Protein AF-A0A1Q9P3Z2-F1 (afdb_monomer_lite)

Structure (mmCIF, N/CA/C/O backbone):
data_AF-A0A1Q9P3Z2-F1
#
_entry.id   AF-A0A1Q9P3Z2-F1
#
loop_
_atom_site.group_PDB
_atom_site.id
_atom_site.type_symbol
_atom_site.label_atom_id
_atom_site.label_alt_id
_atom_site.label_comp_id
_atom_site.label_asym_id
_atom_site.label_entity_id
_atom_site.label_seq_id
_atom_site.pdbx_PDB_ins_code
_atom_site.Cartn_x
_atom_site.Cartn_y
_atom_site.Cartn_z
_atom_site.occupancy
_atom_site.B_iso_or_equiv
_atom_site.auth_seq_id
_atom_site.auth_comp_id
_atom_site.auth_asym_id
_atom_site.auth_atom_id
_atom_site.pdbx_PDB_model_num
ATOM 1 N N . MET A 1 1 ? 19.128 17.622 -30.187 1.00 46.06 1 MET A N 1
ATOM 2 C CA . MET A 1 1 ? 18.284 16.531 -29.653 1.00 46.06 1 MET A CA 1
ATOM 3 C C . MET A 1 1 ? 16.856 16.845 -30.048 1.00 46.06 1 MET A C 1
ATOM 5 O O . MET A 1 1 ? 16.373 17.889 -29.632 1.00 46.06 1 MET A O 1
ATOM 9 N N . ALA A 1 2 ? 16.221 16.030 -30.893 1.00 48.56 2 ALA A N 1
ATOM 10 C CA . ALA A 1 2 ? 14.800 16.207 -31.189 1.00 48.56 2 ALA A CA 1
ATOM 11 C C . ALA A 1 2 ? 14.012 16.105 -29.875 1.00 48.56 2 ALA A C 1
ATOM 13 O O . ALA A 1 2 ? 14.255 15.182 -29.091 1.00 48.56 2 ALA A O 1
ATOM 14 N N . SER A 1 3 ? 13.131 17.067 -29.599 1.00 66.00 3 SER A N 1
ATOM 15 C CA . SER A 1 3 ? 12.209 16.975 -28.471 1.00 66.00 3 SER A CA 1
ATOM 16 C C . SER A 1 3 ? 11.377 15.708 -28.658 1.00 66.00 3 SER A C 1
ATOM 18 O O . SER A 1 3 ? 10.699 15.541 -29.671 1.00 66.00 3 SER A O 1
ATOM 20 N N . LEU A 1 4 ? 11.473 14.765 -27.716 1.00 77.88 4 LEU A N 1
ATOM 21 C CA . LEU A 1 4 ? 10.571 13.619 -27.707 1.00 77.88 4 LEU A CA 1
ATOM 22 C C . LEU A 1 4 ? 9.150 14.174 -27.586 1.00 77.88 4 LEU A C 1
ATOM 24 O O . LEU A 1 4 ? 8.805 14.758 -26.561 1.00 77.88 4 LEU A O 1
ATOM 28 N N . LYS A 1 5 ? 8.348 14.027 -28.643 1.00 85.06 5 LYS A N 1
ATOM 29 C CA . LYS A 1 5 ? 6.923 14.344 -28.593 1.00 85.06 5 LYS A CA 1
ATOM 30 C C . LYS A 1 5 ? 6.270 13.338 -27.650 1.00 85.06 5 LYS A C 1
ATOM 32 O O . LYS A 1 5 ? 6.344 12.136 -27.895 1.00 85.06 5 LYS A O 1
ATOM 37 N N . ILE A 1 6 ? 5.698 13.840 -26.564 1.00 93.31 6 ILE A N 1
ATOM 38 C CA . ILE A 1 6 ? 4.972 13.052 -25.569 1.00 93.31 6 ILE A CA 1
ATOM 39 C C . ILE A 1 6 ? 3.492 13.294 -25.809 1.00 93.31 6 ILE A C 1
ATOM 41 O O . ILE A 1 6 ? 3.067 14.438 -25.962 1.00 93.31 6 ILE A O 1
ATOM 45 N N . TRP A 1 7 ? 2.730 12.212 -25.901 1.00 95.19 7 TRP A N 1
ATOM 46 C CA . TRP A 1 7 ? 1.283 12.294 -25.866 1.00 95.19 7 TRP A CA 1
ATOM 47 C C . TRP A 1 7 ? 0.854 12.503 -24.417 1.00 95.19 7 TRP A C 1
ATOM 49 O O . TRP A 1 7 ? 1.376 11.847 -23.511 1.00 95.19 7 TRP A O 1
ATOM 59 N N . SER A 1 8 ? -0.081 13.418 -24.201 1.00 96.00 8 SER A N 1
ATOM 60 C CA . SER A 1 8 ? -0.677 13.631 -22.894 1.00 96.00 8 SER A CA 1
ATOM 61 C C . SER A 1 8 ? -2.163 13.875 -23.013 1.00 96.00 8 SER A C 1
ATOM 63 O O . SER A 1 8 ? -2.598 14.509 -23.972 1.00 96.00 8 SER A O 1
ATOM 65 N N . ASP A 1 9 ? -2.888 13.435 -21.999 1.00 97.19 9 ASP A N 1
ATOM 66 C CA . ASP A 1 9 ? -4.316 13.659 -21.858 1.00 97.19 9 ASP A CA 1
ATOM 67 C C . ASP A 1 9 ? -4.656 14.049 -20.418 1.00 97.19 9 ASP A C 1
ATOM 69 O O . ASP A 1 9 ? -3.928 13.698 -19.480 1.00 97.19 9 ASP A O 1
ATOM 73 N N . GLU A 1 10 ? -5.735 14.806 -20.258 1.00 97.06 10 GLU A N 1
ATOM 74 C CA . GLU A 1 10 ? -6.219 15.296 -18.971 1.00 97.06 10 GLU A CA 1
ATOM 75 C C . GLU A 1 10 ? -7.684 14.913 -18.790 1.00 97.06 10 GLU A C 1
ATOM 77 O O . GLU A 1 10 ? -8.526 15.174 -19.645 1.00 97.06 10 GLU A O 1
ATOM 82 N N . VAL A 1 11 ? -7.989 14.304 -17.649 1.00 97.12 11 VAL A N 1
ATOM 83 C CA . VAL A 1 11 ? -9.327 13.824 -17.311 1.00 97.12 11 VAL A CA 1
ATOM 84 C C . VAL A 1 11 ? -9.636 14.140 -15.856 1.00 97.12 11 VAL A C 1
ATOM 86 O O . VAL A 1 11 ? -8.770 14.064 -14.985 1.00 97.12 11 VAL A O 1
ATOM 89 N N . GLU A 1 12 ? -10.883 14.502 -15.574 1.00 97.19 12 GLU A N 1
ATOM 90 C CA . GLU A 1 12 ? -11.365 14.665 -14.206 1.00 97.19 12 GLU A CA 1
ATOM 91 C C . GLU A 1 12 ? -11.942 13.330 -13.720 1.00 97.19 12 GLU A C 1
ATOM 93 O O . GLU A 1 12 ? -12.886 12.795 -14.301 1.00 97.19 12 GLU A O 1
ATOM 98 N N . LEU A 1 13 ? -11.377 12.783 -12.646 1.00 96.94 13 LEU A N 1
ATOM 99 C CA . LEU A 1 13 ? -11.931 11.627 -11.952 1.00 96.94 13 LEU A CA 1
ATOM 100 C C . LEU A 1 13 ? -12.879 12.078 -10.844 1.00 96.94 13 LEU A C 1
ATOM 102 O O . LEU A 1 13 ? -12.629 13.067 -10.149 1.00 96.94 13 LEU A O 1
ATOM 106 N N . GLN A 1 14 ? -13.924 11.284 -10.621 1.00 96.44 14 GLN A N 1
ATOM 107 C CA . GLN A 1 14 ? -14.939 11.541 -9.608 1.00 96.44 14 GLN A CA 1
ATOM 108 C C . GLN A 1 14 ? -14.905 10.460 -8.522 1.00 96.44 14 GLN A C 1
ATOM 110 O O . GLN A 1 14 ? -15.135 9.279 -8.779 1.00 96.44 14 GLN A O 1
ATOM 115 N N . SER A 1 15 ? -14.675 10.865 -7.276 1.00 96.00 15 SER A N 1
ATOM 116 C CA . SER A 1 15 ? -14.807 9.997 -6.114 1.00 96.00 15 SER A CA 1
ATOM 117 C C . SER A 1 15 ? -16.242 9.975 -5.587 1.00 96.00 15 SER A C 1
ATOM 119 O O . SER A 1 15 ? -17.012 10.937 -5.689 1.00 96.00 15 SER A O 1
ATOM 121 N N . ARG A 1 16 ? -16.611 8.852 -4.966 1.00 94.75 16 ARG A N 1
ATOM 122 C CA . ARG A 1 16 ? -17.907 8.683 -4.298 1.00 94.75 16 ARG A CA 1
ATOM 123 C C . ARG A 1 16 ? -18.044 9.614 -3.091 1.00 94.75 16 ARG A C 1
ATOM 125 O O . ARG A 1 16 ? -19.091 10.223 -2.863 1.00 94.75 16 ARG A O 1
ATOM 132 N N . LEU A 1 17 ? -16.963 9.711 -2.329 1.00 93.50 17 LEU A N 1
ATOM 133 C CA . LEU A 1 17 ? -16.853 10.431 -1.068 1.00 93.50 17 LEU A CA 1
ATOM 134 C C . LEU A 1 17 ? -15.653 11.389 -1.129 1.00 93.50 17 LEU A C 1
ATOM 136 O O . LEU A 1 17 ? -14.652 11.015 -1.754 1.00 93.50 17 LEU A O 1
ATOM 140 N N . PRO A 1 18 ? -15.713 12.560 -0.461 1.00 93.56 18 PRO A N 1
ATOM 141 C CA . PRO A 1 18 ? -14.568 13.457 -0.285 1.00 93.56 18 PRO A CA 1
ATOM 142 C C . PRO A 1 18 ? -13.283 12.700 0.062 1.00 93.56 18 PRO A C 1
ATOM 144 O O . PRO A 1 18 ? -13.309 11.776 0.883 1.00 93.56 18 PRO A O 1
ATOM 147 N N . ILE A 1 19 ? -12.179 13.056 -0.588 1.00 91.81 19 ILE A N 1
ATOM 148 C CA . ILE A 1 19 ? -10.858 12.442 -0.403 1.00 91.81 19 ILE A CA 1
ATOM 149 C C . ILE A 1 19 ? -9.806 13.542 -0.304 1.00 91.81 19 ILE A C 1
ATOM 151 O O . ILE A 1 19 ? -9.940 14.568 -0.965 1.00 91.81 19 ILE A O 1
ATOM 155 N N . ASP A 1 20 ? -8.760 13.330 0.489 1.00 89.44 20 ASP A N 1
ATOM 156 C CA . ASP A 1 20 ? -7.556 14.164 0.454 1.00 89.44 20 ASP A CA 1
ATOM 157 C C . ASP A 1 20 ? -6.363 13.317 -0.015 1.00 89.44 20 ASP A C 1
ATOM 159 O O . ASP A 1 20 ? -5.843 12.463 0.705 1.00 89.44 20 ASP A O 1
ATOM 163 N N . ILE A 1 21 ? -5.927 13.542 -1.260 1.00 88.00 21 ILE A N 1
ATOM 164 C CA . ILE A 1 21 ? -4.804 12.791 -1.846 1.00 88.00 21 ILE A CA 1
ATOM 165 C C . ILE A 1 21 ? -3.426 13.260 -1.355 1.00 88.00 21 ILE A C 1
ATOM 167 O O . ILE A 1 21 ? -2.422 12.581 -1.609 1.00 88.00 21 ILE A O 1
ATOM 171 N N . SER A 1 22 ? -3.384 14.410 -0.671 1.00 82.44 22 SER A N 1
ATOM 172 C CA . SER A 1 22 ? -2.187 14.990 -0.053 1.00 82.44 22 SER 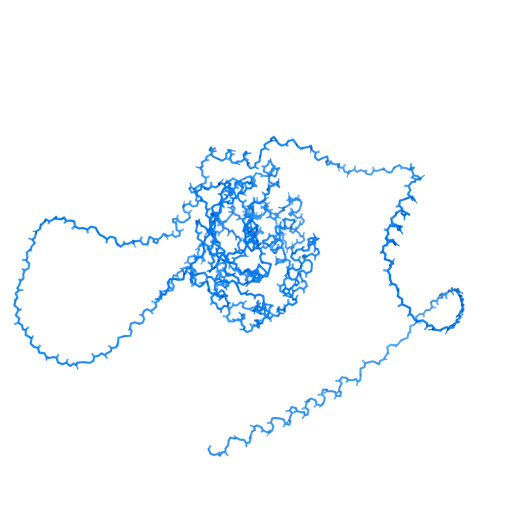A CA 1
ATOM 173 C C . SER A 1 22 ? -1.900 14.422 1.334 1.00 82.44 22 SER A C 1
ATOM 175 O O . SER A 1 22 ? -0.817 14.659 1.871 1.00 82.44 22 SER A O 1
ATOM 177 N N . MET A 1 23 ? -2.840 13.655 1.902 1.00 79.00 23 MET A N 1
ATOM 178 C CA . MET A 1 23 ? -2.697 13.101 3.241 1.00 79.00 23 MET A CA 1
ATOM 179 C C . MET A 1 23 ? -1.368 12.359 3.425 1.00 79.00 23 MET A C 1
ATOM 181 O O . MET A 1 23 ? -0.942 11.615 2.528 1.00 79.00 23 MET A O 1
ATOM 185 N N . PRO A 1 24 ? -0.729 12.508 4.603 1.00 73.00 24 PRO A N 1
ATOM 186 C CA . PRO A 1 24 ? 0.369 11.650 5.009 1.00 73.00 24 PRO A CA 1
ATOM 187 C C . PRO A 1 24 ? -0.042 10.189 4.877 1.00 73.00 24 PRO A C 1
ATOM 189 O O . PRO A 1 24 ? -1.181 9.816 5.145 1.00 73.00 24 PRO A O 1
ATOM 192 N N . LYS A 1 25 ? 0.893 9.346 4.455 1.00 74.06 25 LYS A N 1
ATOM 193 C CA . LYS A 1 25 ? 0.599 7.945 4.175 1.00 74.06 25 LYS A CA 1
ATOM 194 C C . LYS A 1 25 ? 1.457 7.095 5.099 1.00 74.06 25 LYS A C 1
ATOM 196 O O . LYS A 1 25 ? 2.657 6.967 4.866 1.00 74.06 25 LYS A O 1
ATOM 201 N N . ALA A 1 26 ? 0.851 6.545 6.152 1.00 61.38 26 ALA A N 1
ATOM 202 C CA . ALA A 1 26 ? 1.557 5.700 7.118 1.00 61.38 26 ALA A CA 1
ATOM 203 C C . ALA A 1 26 ? 2.100 4.417 6.459 1.00 61.38 26 ALA A C 1
ATOM 205 O O . ALA A 1 26 ? 3.166 3.932 6.829 1.00 61.38 26 ALA A O 1
ATOM 206 N N . TYR A 1 27 ? 1.400 3.894 5.443 1.00 71.31 27 TYR A N 1
ATOM 207 C CA . TYR A 1 27 ? 1.823 2.731 4.664 1.00 71.31 27 TYR A CA 1
ATOM 208 C C . TYR A 1 27 ? 1.507 2.949 3.182 1.00 71.31 27 TYR A C 1
ATOM 210 O O . TYR A 1 27 ? 0.347 2.995 2.781 1.00 71.31 27 TYR A O 1
ATOM 218 N N . VAL A 1 28 ? 2.549 3.053 2.356 1.00 71.94 28 VAL A N 1
ATOM 219 C CA . VAL A 1 28 ? 2.423 3.003 0.892 1.00 71.94 28 VAL A CA 1
ATOM 220 C C . VAL A 1 28 ? 3.345 1.929 0.373 1.00 71.94 28 VAL A C 1
ATOM 222 O O . VAL A 1 28 ? 4.575 2.040 0.412 1.00 71.94 28 VAL A O 1
ATOM 225 N N . ILE A 1 29 ? 2.720 0.876 -0.130 1.00 78.19 29 ILE A N 1
ATOM 226 C CA . ILE A 1 29 ? 3.398 -0.272 -0.717 1.00 78.19 29 ILE A CA 1
ATOM 227 C C . ILE A 1 29 ? 3.317 -0.146 -2.242 1.00 78.19 29 ILE A C 1
ATOM 229 O O . ILE A 1 29 ? 2.809 -1.012 -2.948 1.00 78.19 29 ILE A O 1
ATOM 233 N N . ALA A 1 30 ? 3.786 0.994 -2.746 1.00 78.06 30 ALA A N 1
ATOM 234 C CA . ALA A 1 30 ? 3.803 1.331 -4.161 1.00 78.06 30 ALA A CA 1
ATOM 235 C C . ALA A 1 30 ? 5.025 2.200 -4.478 1.00 78.06 30 ALA A C 1
ATOM 237 O O . ALA A 1 30 ? 5.439 3.036 -3.671 1.00 78.06 30 ALA A O 1
ATOM 238 N N . ASN A 1 31 ? 5.578 2.050 -5.678 1.00 77.19 31 ASN A N 1
ATOM 239 C CA . ASN A 1 31 ? 6.503 3.008 -6.280 1.00 77.19 31 ASN A CA 1
ATOM 240 C C . ASN A 1 31 ? 5.760 4.292 -6.706 1.00 77.19 31 ASN A C 1
ATOM 242 O O . ASN A 1 31 ? 5.509 4.541 -7.888 1.00 77.19 31 ASN A O 1
ATOM 246 N N . THR A 1 32 ? 5.363 5.091 -5.721 1.00 72.31 32 THR A N 1
ATOM 247 C CA . THR A 1 32 ? 4.833 6.441 -5.920 1.00 72.31 32 THR A CA 1
ATOM 248 C C . THR A 1 32 ? 5.836 7.430 -5.335 1.00 72.31 32 THR A C 1
ATOM 250 O O . THR A 1 32 ? 6.047 7.408 -4.118 1.00 72.31 32 THR A O 1
ATOM 253 N N . PRO A 1 33 ? 6.481 8.290 -6.143 1.00 63.59 33 PRO A N 1
ATOM 254 C CA . PRO A 1 33 ? 7.288 9.380 -5.615 1.00 63.59 33 PRO A CA 1
ATOM 255 C C . PRO A 1 33 ? 6.452 10.210 -4.638 1.00 63.59 33 PRO A C 1
ATOM 257 O O . PRO A 1 33 ? 5.383 10.701 -4.994 1.00 63.59 33 PRO A O 1
ATOM 260 N N . PHE A 1 34 ? 6.927 10.351 -3.402 1.00 54.81 34 PHE A N 1
ATOM 261 C CA . PHE A 1 34 ? 6.262 11.179 -2.405 1.00 54.81 34 PHE A CA 1
ATOM 262 C C . PHE A 1 34 ? 6.633 12.636 -2.650 1.00 54.81 34 PHE A C 1
ATOM 264 O O . PHE A 1 34 ? 7.750 13.067 -2.364 1.00 54.81 34 PHE A O 1
ATOM 271 N N . ASN A 1 35 ? 5.694 13.399 -3.182 1.00 56.53 35 ASN A N 1
ATOM 272 C CA . ASN A 1 35 ? 5.710 14.846 -3.088 1.00 56.53 35 ASN A CA 1
ATOM 273 C C . ASN A 1 35 ? 4.324 15.311 -2.623 1.00 56.53 35 ASN A C 1
ATOM 275 O O . ASN A 1 35 ? 3.315 14.659 -2.868 1.00 56.53 35 ASN A O 1
ATOM 279 N N . GLU A 1 36 ? 4.300 16.400 -1.859 1.00 54.47 36 GLU A N 1
ATOM 280 C CA . GLU A 1 36 ? 3.180 16.764 -0.972 1.00 54.47 36 GLU A CA 1
ATOM 281 C C . GLU A 1 36 ? 1.866 17.080 -1.709 1.00 54.47 36 GLU A C 1
ATOM 283 O O . GLU A 1 36 ? 0.810 17.092 -1.092 1.00 54.47 36 GLU A O 1
ATOM 288 N N . ASN A 1 37 ? 1.908 17.303 -3.027 1.00 66.00 37 ASN A N 1
ATOM 289 C CA . ASN A 1 37 ? 0.787 17.903 -3.758 1.00 66.00 37 ASN A CA 1
ATOM 290 C C . ASN A 1 37 ? 0.270 17.065 -4.933 1.00 66.00 37 ASN A C 1
ATOM 292 O O . ASN A 1 37 ? -0.663 17.495 -5.608 1.00 66.00 37 ASN A O 1
ATOM 296 N N . HIS A 1 38 ? 0.887 15.922 -5.239 1.00 79.94 38 HIS A N 1
ATOM 297 C CA . HIS A 1 38 ? 0.387 15.060 -6.303 1.00 79.94 38 HIS A CA 1
ATOM 298 C C . HIS A 1 38 ? 0.724 13.592 -6.067 1.00 79.94 38 HIS A C 1
ATOM 300 O O . HIS A 1 38 ? 1.768 13.223 -5.536 1.00 79.94 38 HIS A O 1
ATOM 306 N N . TRP A 1 39 ? -0.180 12.722 -6.494 1.00 89.31 39 TRP A N 1
ATOM 307 C CA . TRP A 1 39 ? 0.081 11.296 -6.579 1.00 89.31 39 TRP A CA 1
ATOM 308 C C . TRP A 1 39 ? 0.651 11.006 -7.967 1.00 89.31 39 TRP A C 1
ATOM 310 O O . TRP A 1 39 ? 0.055 11.393 -8.966 1.00 89.31 39 TRP A O 1
ATOM 320 N N . THR A 1 40 ? 1.823 10.371 -8.039 1.00 91.38 40 THR A N 1
ATOM 321 C CA . THR A 1 40 ? 2.447 9.976 -9.312 1.00 91.38 40 THR A CA 1
ATOM 322 C C . THR A 1 40 ? 2.616 8.472 -9.361 1.00 91.38 40 THR A C 1
ATOM 324 O O . THR A 1 40 ? 3.135 7.889 -8.408 1.00 91.38 40 THR A O 1
ATOM 327 N N . ARG A 1 41 ? 2.272 7.861 -10.493 1.00 92.38 41 ARG A N 1
ATOM 328 C CA . ARG A 1 41 ? 2.463 6.432 -10.732 1.00 92.38 41 ARG A CA 1
ATOM 329 C C . ARG A 1 41 ? 2.998 6.173 -12.129 1.00 92.38 41 ARG A C 1
ATOM 331 O O . ARG A 1 41 ? 2.681 6.897 -13.069 1.00 92.38 41 ARG A O 1
ATOM 338 N N . THR A 1 42 ? 3.825 5.143 -12.251 1.00 94.62 42 THR A N 1
ATOM 339 C CA . THR A 1 42 ? 4.303 4.640 -13.537 1.00 94.62 42 THR A CA 1
ATOM 340 C C . THR A 1 42 ? 3.706 3.265 -13.790 1.00 94.62 42 THR A C 1
ATOM 342 O O . THR A 1 42 ? 3.686 2.419 -12.899 1.00 94.62 42 THR A O 1
ATOM 345 N N . PHE A 1 43 ? 3.236 3.037 -15.011 1.00 93.75 43 PHE A N 1
ATOM 346 C CA . PHE A 1 43 ? 2.683 1.760 -15.444 1.00 93.75 43 PHE A CA 1
ATOM 347 C C . PHE A 1 43 ? 3.395 1.273 -16.703 1.00 93.75 43 PHE A C 1
ATOM 349 O O . PHE A 1 43 ? 3.957 2.057 -17.470 1.00 93.75 43 PHE A O 1
ATOM 356 N N . THR A 1 44 ? 3.355 -0.040 -16.915 1.00 92.94 44 THR A N 1
ATOM 357 C CA . THR A 1 44 ? 3.603 -0.649 -18.224 1.00 92.94 44 THR A CA 1
ATOM 358 C C . THR A 1 44 ? 2.306 -1.309 -18.671 1.00 92.94 44 THR A C 1
ATOM 360 O O . THR A 1 44 ? 1.751 -2.126 -17.934 1.00 92.94 44 THR A O 1
ATOM 363 N N . THR A 1 45 ? 1.787 -0.934 -19.836 1.00 91.94 45 THR A N 1
ATOM 364 C CA . THR A 1 45 ? 0.590 -1.565 -20.403 1.00 91.94 45 THR A CA 1
ATOM 365 C C . THR A 1 45 ? 0.914 -2.964 -20.934 1.00 91.94 45 THR A C 1
ATOM 367 O O . THR A 1 45 ? 2.078 -3.358 -21.036 1.00 91.94 45 THR A O 1
ATOM 370 N N . LYS A 1 46 ? -0.113 -3.728 -21.323 1.00 87.69 46 LYS A N 1
ATOM 371 C CA . LYS A 1 46 ? 0.076 -5.069 -21.903 1.00 87.69 46 LYS A CA 1
ATOM 372 C C . LYS A 1 46 ? 0.848 -5.043 -23.223 1.00 87.69 46 LYS A C 1
ATOM 374 O O . LYS A 1 46 ? 1.565 -5.996 -23.508 1.00 87.69 46 LYS A O 1
ATOM 379 N N . THR A 1 47 ? 0.733 -3.966 -24.002 1.00 89.25 47 THR A N 1
ATOM 380 C CA . THR A 1 47 ? 1.505 -3.784 -25.244 1.00 89.25 47 THR A CA 1
ATOM 381 C C . THR A 1 47 ? 2.920 -3.249 -24.993 1.00 89.25 47 THR A C 1
ATOM 383 O O . THR A 1 47 ? 3.726 -3.157 -25.916 1.00 89.25 47 THR A O 1
ATOM 386 N N . GLY A 1 48 ? 3.258 -2.933 -23.738 1.00 89.62 48 GLY A N 1
ATOM 387 C CA . GLY A 1 48 ? 4.570 -2.431 -23.347 1.00 89.62 48 GLY A CA 1
ATOM 388 C C . GLY A 1 48 ? 4.687 -0.908 -23.339 1.00 89.62 48 GLY A C 1
ATOM 389 O O . GLY A 1 48 ? 5.795 -0.404 -23.128 1.00 89.62 48 GLY A O 1
ATOM 390 N N . HIS A 1 49 ? 3.588 -0.162 -23.523 1.00 91.88 49 HIS A N 1
ATOM 391 C CA . HIS A 1 49 ? 3.610 1.289 -23.368 1.00 91.88 49 HIS A CA 1
ATOM 392 C C . HIS A 1 49 ? 3.953 1.665 -21.931 1.00 91.88 49 HIS A C 1
ATOM 394 O O . HIS A 1 49 ? 3.373 1.169 -20.967 1.00 91.88 49 HIS A O 1
ATOM 400 N N . VAL A 1 50 ? 4.908 2.579 -21.798 1.00 94.81 50 VAL A N 1
ATOM 401 C CA . VAL A 1 50 ? 5.187 3.245 -20.531 1.00 94.81 50 VAL A CA 1
ATOM 402 C C . VAL A 1 50 ? 4.166 4.356 -20.364 1.00 94.81 50 VAL A C 1
ATOM 404 O O . VAL A 1 50 ? 3.990 5.161 -21.277 1.00 94.81 50 VAL A O 1
ATOM 407 N N . VAL A 1 51 ? 3.532 4.409 -19.200 1.00 96.12 51 VAL A N 1
ATOM 408 C CA . VAL A 1 51 ? 2.553 5.441 -18.863 1.00 96.12 51 VAL A CA 1
ATOM 409 C C . VAL A 1 51 ? 2.956 6.096 -17.553 1.00 96.12 51 VAL A C 1
ATOM 411 O O . VAL A 1 51 ? 3.319 5.407 -16.599 1.00 96.12 51 VAL A O 1
ATOM 414 N N . VAL A 1 52 ? 2.897 7.423 -17.504 1.00 96.12 52 VAL A N 1
ATOM 415 C CA . VAL A 1 52 ? 3.022 8.208 -16.275 1.00 96.12 52 VAL A CA 1
ATOM 416 C C . VAL A 1 52 ? 1.664 8.824 -15.980 1.00 96.12 52 VAL A C 1
ATOM 418 O O . VAL A 1 52 ? 1.121 9.546 -16.806 1.00 96.12 52 VAL A O 1
ATOM 421 N N . ALA A 1 53 ? 1.129 8.546 -14.800 1.00 95.44 53 ALA A N 1
ATOM 422 C CA . ALA A 1 53 ? -0.108 9.127 -14.305 1.00 95.44 53 ALA A CA 1
ATOM 423 C C . ALA A 1 53 ? 0.202 10.089 -13.159 1.00 95.44 53 ALA A C 1
ATOM 425 O O . ALA A 1 53 ? 0.973 9.747 -12.256 1.00 95.44 53 ALA A O 1
ATOM 426 N N . ARG A 1 54 ? -0.398 11.279 -13.181 1.00 94.50 54 ARG A N 1
ATOM 427 C CA . ARG A 1 54 ? -0.287 12.282 -12.118 1.00 94.50 54 ARG A CA 1
ATOM 428 C C . ARG A 1 54 ? -1.666 12.769 -11.720 1.00 94.50 54 ARG A C 1
ATOM 430 O O . ARG A 1 54 ? -2.323 13.443 -12.503 1.00 94.50 54 ARG A O 1
ATOM 437 N N . ALA A 1 55 ? -2.074 12.443 -10.504 1.00 93.56 55 ALA A N 1
ATOM 438 C CA . ALA A 1 55 ? -3.301 12.948 -9.917 1.00 93.56 55 ALA A CA 1
ATOM 439 C C . ALA A 1 55 ? -2.994 14.152 -9.022 1.00 93.56 55 ALA A C 1
ATOM 441 O O . ALA A 1 55 ? -2.130 14.090 -8.141 1.00 93.56 55 ALA A O 1
ATOM 442 N N . THR A 1 56 ? -3.720 15.236 -9.252 1.00 92.44 56 THR A N 1
ATOM 443 C CA . THR A 1 56 ? -3.693 16.477 -8.478 1.00 92.44 56 THR A CA 1
ATOM 444 C C . THR A 1 56 ? -5.089 16.801 -7.978 1.00 92.44 56 THR A C 1
ATOM 446 O O . THR A 1 56 ? -6.091 16.399 -8.564 1.00 92.44 56 THR A O 1
ATOM 449 N N . GLN A 1 57 ? -5.158 17.556 -6.890 1.00 89.69 57 GLN A N 1
ATOM 450 C CA . GLN A 1 57 ? -6.422 17.989 -6.325 1.00 89.69 57 GLN A CA 1
ATOM 451 C C . GLN A 1 57 ? -6.339 19.484 -6.027 1.00 89.69 57 GLN A C 1
ATOM 453 O O . GLN A 1 57 ? -5.554 19.909 -5.183 1.00 89.69 57 GLN A O 1
ATOM 458 N N . LYS A 1 58 ? -7.124 20.286 -6.759 1.00 85.31 58 LYS A N 1
ATOM 459 C CA . LYS A 1 58 ? -7.151 21.753 -6.611 1.00 85.31 58 LYS A CA 1
ATOM 460 C C . LYS A 1 58 ? -7.674 22.189 -5.243 1.00 85.31 58 LYS A C 1
ATOM 462 O O . LYS A 1 58 ? -7.138 23.120 -4.654 1.00 85.31 58 LYS A O 1
ATOM 467 N N . LEU A 1 59 ? -8.707 21.504 -4.755 1.00 84.44 59 LEU A N 1
ATOM 468 C CA . LEU A 1 59 ? -9.343 21.761 -3.467 1.00 84.44 59 LEU A CA 1
ATOM 469 C C . LEU A 1 59 ? -9.260 20.499 -2.607 1.00 84.44 59 LEU A C 1
ATOM 471 O O . LEU A 1 59 ? -9.810 19.465 -2.991 1.00 84.44 59 LEU A O 1
ATOM 475 N N . ALA A 1 60 ? -8.579 20.583 -1.462 1.00 81.50 60 ALA A N 1
ATOM 476 C CA . ALA A 1 60 ? -8.529 19.481 -0.503 1.00 81.50 60 ALA A CA 1
ATOM 477 C C . ALA A 1 60 ? -9.952 19.035 -0.137 1.00 81.50 60 ALA A C 1
ATOM 479 O O . ALA A 1 60 ? -10.854 19.866 -0.056 1.00 81.50 60 ALA A O 1
ATOM 480 N N . LEU A 1 61 ? -10.154 17.729 0.063 1.00 86.38 61 LEU A N 1
ATOM 481 C CA . LEU A 1 61 ? -11.467 17.156 0.398 1.00 86.38 61 LEU A CA 1
ATOM 482 C C . LEU A 1 61 ? -12.522 17.318 -0.710 1.00 86.38 61 LEU A C 1
ATOM 484 O O . LEU A 1 61 ? -13.713 17.116 -0.487 1.00 86.38 61 LEU A O 1
ATOM 488 N N . SER A 1 62 ? -12.104 17.612 -1.941 1.00 90.69 62 SER A N 1
ATOM 489 C CA . SER A 1 62 ? -12.992 17.550 -3.099 1.00 90.69 62 SER A CA 1
ATOM 490 C C . SER A 1 62 ? -13.306 16.102 -3.484 1.00 90.69 62 SER A C 1
ATOM 492 O O . SER A 1 62 ? -12.527 15.179 -3.232 1.00 90.69 62 SER A O 1
ATOM 494 N N . LYS A 1 63 ? -14.441 15.905 -4.161 1.00 94.62 63 LYS A N 1
ATOM 495 C CA . LYS A 1 63 ? -14.717 14.652 -4.872 1.00 94.62 63 LYS A CA 1
ATOM 496 C C . LYS A 1 63 ? -14.080 14.593 -6.267 1.00 94.62 63 LYS A C 1
ATOM 498 O O . LYS A 1 63 ? -14.053 13.533 -6.877 1.00 94.62 63 LYS A O 1
ATOM 503 N N . LYS A 1 64 ? -13.587 15.720 -6.776 1.00 95.50 64 LYS A N 1
ATOM 504 C CA . LYS A 1 64 ? -12.960 15.839 -8.096 1.00 95.50 64 LYS A CA 1
ATOM 505 C C . LYS A 1 64 ? -11.447 15.733 -7.973 1.00 95.50 64 LYS A C 1
ATOM 507 O O . LYS A 1 64 ? -10.850 16.365 -7.09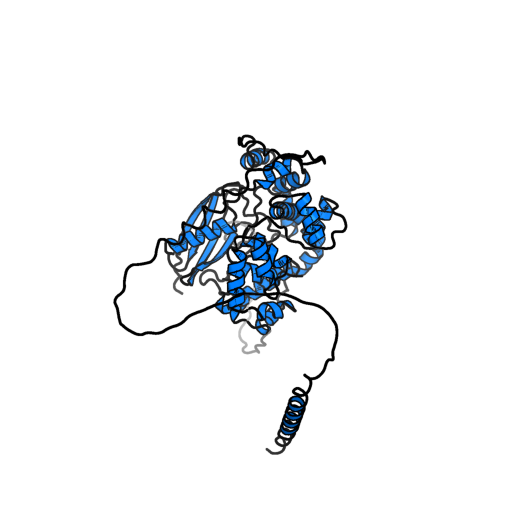5 1.00 95.50 64 LYS A O 1
ATOM 512 N N . ILE A 1 65 ? -10.841 14.953 -8.857 1.00 95.12 65 ILE A N 1
ATOM 513 C CA . ILE A 1 65 ? -9.394 14.762 -8.951 1.00 95.12 65 ILE A CA 1
ATOM 514 C C . ILE A 1 65 ? -8.992 14.998 -10.399 1.00 95.12 65 ILE A C 1
ATOM 516 O O . ILE A 1 65 ? -9.459 14.299 -11.291 1.00 95.12 65 ILE A O 1
ATOM 520 N N . ASP A 1 66 ? -8.103 15.956 -10.626 1.00 95.75 66 ASP A N 1
ATOM 521 C CA . ASP A 1 66 ? -7.535 16.186 -11.949 1.00 95.75 66 ASP A CA 1
ATOM 522 C C . ASP A 1 66 ? -6.449 15.131 -12.192 1.00 95.75 66 ASP A C 1
ATOM 524 O O . ASP A 1 66 ? -5.487 15.036 -11.423 1.00 95.75 66 ASP A O 1
ATOM 528 N N . LEU A 1 67 ? -6.590 14.334 -13.245 1.00 96.50 67 LEU A N 1
ATOM 529 C CA . LEU A 1 67 ? -5.624 13.325 -13.648 1.00 96.50 67 LEU A CA 1
ATOM 530 C C . LEU A 1 67 ? -4.995 13.715 -14.982 1.00 96.50 67 LEU A C 1
ATOM 532 O O . LEU A 1 67 ? -5.683 13.893 -15.979 1.00 96.50 67 LEU A O 1
ATOM 536 N N . ARG A 1 68 ? -3.664 13.751 -15.011 1.00 96.69 68 ARG A N 1
ATOM 537 C CA . ARG A 1 68 ? -2.878 13.850 -16.238 1.00 96.69 68 ARG A CA 1
ATOM 538 C C . ARG A 1 68 ? -2.196 12.522 -16.542 1.00 96.69 68 ARG A C 1
ATOM 540 O O . ARG A 1 68 ? -1.493 11.977 -15.687 1.00 96.69 68 ARG A O 1
ATOM 547 N N . ILE A 1 69 ? -2.371 12.030 -17.762 1.00 97.12 69 ILE A N 1
ATOM 548 C CA . ILE A 1 69 ? -1.746 10.810 -18.277 1.00 97.12 69 ILE A CA 1
ATOM 549 C C . ILE A 1 69 ? -0.745 11.203 -19.358 1.00 97.12 69 ILE A C 1
ATOM 551 O O . ILE A 1 69 ? -1.052 12.011 -20.225 1.00 97.12 69 ILE A O 1
ATOM 555 N N . GLU A 1 70 ? 0.458 10.637 -19.315 1.00 96.69 70 GLU A N 1
ATOM 556 C CA . GLU A 1 70 ? 1.515 10.867 -20.300 1.00 96.69 70 GLU A CA 1
ATOM 557 C C . GLU A 1 70 ? 2.069 9.535 -20.815 1.00 96.69 70 GLU A C 1
ATOM 559 O O . GLU A 1 70 ? 2.358 8.626 -20.032 1.00 96.69 70 GLU A O 1
ATOM 564 N N . ALA A 1 71 ? 2.275 9.436 -22.127 1.00 95.62 71 ALA A N 1
ATOM 565 C CA . ALA A 1 71 ? 2.885 8.282 -22.782 1.00 95.62 71 ALA A CA 1
ATOM 566 C C . ALA A 1 71 ? 3.661 8.705 -24.041 1.00 95.62 71 ALA A C 1
ATOM 568 O O . ALA A 1 71 ? 3.517 9.814 -24.556 1.00 95.62 71 ALA A O 1
ATOM 569 N N . ARG A 1 72 ? 4.510 7.818 -24.571 1.00 92.62 72 ARG A N 1
ATOM 570 C CA . ARG A 1 72 ? 5.296 8.107 -25.789 1.00 92.62 72 ARG A CA 1
ATOM 571 C C . ARG A 1 72 ? 4.424 8.252 -27.043 1.00 92.62 72 ARG A C 1
ATOM 573 O O . ARG A 1 72 ? 4.802 8.943 -27.983 1.00 92.62 72 ARG A O 1
ATOM 580 N N . SER A 1 73 ? 3.286 7.581 -27.048 1.00 91.81 73 SER A N 1
ATOM 581 C CA . SER A 1 73 ? 2.277 7.573 -28.101 1.00 91.81 73 SER A CA 1
ATOM 582 C C . SER A 1 73 ? 0.903 7.529 -27.446 1.00 91.81 73 SER A C 1
ATOM 584 O O . SER A 1 73 ? 0.798 7.193 -26.265 1.00 91.81 73 SER A O 1
ATOM 586 N N . SER A 1 74 ? -0.136 7.882 -28.200 1.00 93.44 74 SER A N 1
ATOM 587 C CA . SER A 1 74 ? -1.513 7.720 -27.742 1.00 93.44 74 SER A CA 1
ATOM 588 C C . SER A 1 74 ? -1.783 6.269 -27.359 1.00 93.44 74 SER A C 1
ATOM 590 O O . SER A 1 74 ? -1.350 5.352 -28.062 1.00 93.44 74 SER A O 1
ATOM 592 N N . LEU A 1 75 ? -2.501 6.085 -26.258 1.00 95.00 75 LEU A N 1
ATOM 593 C CA . LEU A 1 75 ? -3.010 4.782 -25.849 1.00 95.00 75 LEU A CA 1
ATOM 594 C C . LEU A 1 75 ? -4.252 4.447 -26.674 1.00 95.00 75 LEU A C 1
ATOM 596 O O . LEU A 1 75 ? -4.999 5.346 -27.062 1.00 95.00 75 LEU A O 1
ATOM 600 N N . ASP A 1 76 ? -4.480 3.162 -26.936 1.00 95.12 76 ASP A N 1
ATOM 601 C CA . ASP A 1 76 ? -5.795 2.740 -27.408 1.00 95.12 76 ASP A CA 1
ATOM 602 C C . ASP A 1 76 ? -6.832 2.844 -26.275 1.00 95.12 76 ASP A C 1
ATOM 604 O O . ASP A 1 76 ? -6.485 2.943 -25.093 1.00 95.12 76 ASP A O 1
ATOM 608 N N . ASN A 1 77 ? -8.118 2.815 -26.630 1.00 95.69 77 ASN A N 1
ATOM 609 C CA . ASN A 1 77 ? -9.200 2.985 -25.658 1.00 95.69 77 ASN A CA 1
ATOM 610 C C . ASN A 1 77 ? -9.168 1.919 -24.549 1.00 95.69 77 ASN A C 1
ATOM 612 O O . ASN A 1 77 ? -9.480 2.217 -23.403 1.00 95.69 77 ASN A O 1
ATOM 616 N N . VAL A 1 78 ? -8.777 0.678 -24.855 1.00 96.38 78 VAL A N 1
ATOM 617 C CA . VAL A 1 78 ? -8.756 -0.410 -23.865 1.00 96.38 78 VAL A CA 1
ATOM 618 C C . VAL A 1 78 ? -7.623 -0.199 -22.864 1.00 96.38 78 VAL A C 1
ATOM 620 O O . VAL A 1 78 ? -7.812 -0.387 -21.659 1.00 96.38 78 VAL A O 1
ATOM 623 N N . GLU A 1 79 ? -6.444 0.196 -23.337 1.00 95.75 79 GLU A N 1
ATOM 624 C CA . GLU A 1 79 ? -5.307 0.541 -22.490 1.00 95.75 79 GLU A CA 1
ATOM 625 C C . GLU A 1 79 ? -5.597 1.767 -21.633 1.00 95.75 79 GLU A C 1
ATOM 627 O O . GLU A 1 79 ? -5.326 1.736 -20.432 1.00 95.75 79 GLU A O 1
ATOM 632 N N . TYR A 1 80 ? -6.181 2.806 -22.229 1.00 96.62 80 TYR A N 1
ATOM 633 C CA . TYR A 1 80 ? -6.568 4.025 -21.531 1.00 96.62 80 TYR A CA 1
ATOM 634 C C . TYR A 1 80 ? -7.528 3.722 -20.374 1.00 96.62 80 TYR A C 1
ATOM 636 O O . TYR A 1 80 ? -7.199 3.991 -19.219 1.00 96.62 80 TYR A O 1
ATOM 644 N N . GLU A 1 81 ? -8.645 3.042 -20.650 1.00 97.25 81 GLU A N 1
ATOM 645 C CA . GLU A 1 81 ? -9.630 2.654 -19.631 1.00 97.25 81 GLU A CA 1
ATOM 646 C C . GLU A 1 81 ? -9.035 1.725 -18.564 1.00 97.25 81 GLU A C 1
ATOM 648 O O . GLU A 1 81 ? -9.351 1.829 -17.377 1.00 97.25 81 GLU A O 1
ATOM 653 N N . THR A 1 82 ? -8.111 0.838 -18.950 1.00 97.38 82 THR A N 1
ATOM 654 C CA . THR A 1 82 ? -7.393 -0.011 -17.988 1.00 97.38 82 THR A CA 1
ATOM 655 C C . THR A 1 82 ? -6.553 0.828 -17.024 1.00 97.38 82 THR A C 1
ATOM 657 O O . THR A 1 82 ? -6.531 0.546 -15.824 1.00 97.38 82 THR A O 1
ATOM 660 N N . ILE A 1 83 ? -5.854 1.852 -17.522 1.00 97.19 83 ILE A N 1
ATOM 661 C CA . ILE A 1 83 ? -5.053 2.757 -16.690 1.00 97.19 83 ILE A CA 1
ATOM 662 C C . ILE A 1 83 ? -5.954 3.587 -15.775 1.00 97.19 83 ILE A C 1
ATOM 664 O O . ILE A 1 83 ? -5.674 3.655 -14.578 1.00 97.19 83 ILE A O 1
ATOM 668 N N . ILE A 1 84 ? -7.054 4.142 -16.291 1.00 97.81 84 ILE A N 1
ATOM 669 C CA . ILE A 1 84 ? -8.046 4.862 -15.481 1.00 97.81 84 ILE A CA 1
ATOM 670 C C . ILE A 1 84 ? -8.557 3.969 -14.354 1.00 97.81 84 ILE A C 1
ATOM 672 O O . ILE A 1 84 ? -8.427 4.326 -13.183 1.00 97.81 84 ILE A O 1
ATOM 676 N N . GLY A 1 85 ? -9.030 2.764 -14.678 1.00 97.88 85 GLY A N 1
ATOM 677 C CA . GLY A 1 85 ? -9.532 1.815 -13.688 1.00 97.88 85 GLY A CA 1
ATOM 678 C C . GLY A 1 85 ? -8.495 1.456 -12.618 1.00 97.88 85 GLY A C 1
ATOM 679 O O . GLY A 1 85 ? -8.836 1.385 -11.436 1.00 97.88 85 GLY A O 1
ATOM 680 N N . LYS A 1 86 ? -7.217 1.291 -12.994 1.00 97.06 86 LYS A N 1
ATOM 681 C CA . LYS A 1 86 ? -6.120 1.086 -12.031 1.00 97.06 86 LYS A CA 1
ATOM 682 C C . LYS A 1 86 ? -5.922 2.290 -11.117 1.00 97.06 86 LYS A C 1
ATOM 684 O O . LYS A 1 86 ? -5.732 2.099 -9.924 1.00 97.06 86 LYS A O 1
ATOM 689 N N . ILE A 1 87 ? -5.984 3.514 -11.632 1.00 96.19 87 ILE A N 1
ATOM 690 C CA . ILE A 1 87 ? -5.804 4.735 -10.832 1.00 96.19 87 ILE A CA 1
ATOM 691 C C . ILE A 1 87 ? -6.980 4.935 -9.873 1.00 96.19 87 ILE A C 1
ATOM 693 O O . ILE A 1 87 ? -6.764 5.166 -8.683 1.00 96.19 87 ILE A O 1
ATOM 697 N N . GLU A 1 88 ? -8.218 4.781 -10.351 1.00 97.19 88 GLU A N 1
ATOM 698 C CA . GLU A 1 88 ? -9.410 4.817 -9.496 1.00 97.19 88 GLU A CA 1
ATOM 699 C C . GLU A 1 88 ? -9.314 3.782 -8.368 1.00 97.19 88 GLU A C 1
ATOM 701 O O . GLU A 1 88 ? -9.670 4.058 -7.216 1.00 97.19 88 GLU A O 1
ATOM 706 N N . TYR A 1 89 ? -8.807 2.593 -8.708 1.00 96.94 89 TYR A N 1
ATOM 707 C CA . TYR A 1 89 ? -8.549 1.521 -7.765 1.00 96.94 89 TYR A CA 1
ATOM 708 C C . TYR A 1 89 ? -7.435 1.878 -6.783 1.00 96.94 89 TYR A C 1
ATOM 710 O O . TYR A 1 89 ? -7.635 1.733 -5.587 1.00 96.94 89 TYR A O 1
ATOM 718 N N . GLU A 1 90 ? -6.278 2.375 -7.213 1.00 94.94 90 GLU A N 1
ATOM 719 C CA . GLU A 1 90 ? -5.174 2.731 -6.310 1.00 94.94 90 GLU A CA 1
ATOM 720 C C . GLU A 1 90 ? -5.557 3.874 -5.358 1.00 94.94 90 GLU A C 1
ATOM 722 O O . GLU A 1 90 ? -5.247 3.801 -4.170 1.00 94.94 90 GLU A O 1
ATOM 727 N N . LEU A 1 91 ? -6.334 4.857 -5.817 1.00 93.69 91 LEU A N 1
ATOM 728 C CA . LEU A 1 91 ? -6.802 5.982 -4.995 1.00 93.69 91 LEU A CA 1
ATOM 729 C C . LEU A 1 91 ? -8.036 5.662 -4.130 1.00 93.69 91 LEU A C 1
ATOM 731 O O . LEU A 1 91 ? -8.356 6.411 -3.210 1.00 93.69 91 LEU A O 1
ATOM 735 N N . GLY A 1 92 ? -8.740 4.557 -4.395 1.00 94.75 92 GLY A N 1
ATOM 736 C CA . GLY A 1 92 ? -9.913 4.152 -3.611 1.00 94.75 92 GLY A CA 1
ATOM 737 C C . GLY A 1 92 ? -11.133 5.039 -3.857 1.00 94.75 92 GLY A C 1
ATOM 738 O O . GLY A 1 92 ? -11.908 5.311 -2.940 1.00 94.75 92 GLY A O 1
ATOM 739 N N . LEU A 1 93 ? -11.321 5.503 -5.096 1.00 95.75 93 LEU A N 1
ATOM 740 C CA . LEU A 1 93 ? -12.360 6.487 -5.431 1.00 95.75 93 LEU A CA 1
ATOM 741 C C . LEU A 1 93 ? -13.786 5.943 -5.280 1.00 95.75 93 LEU A C 1
ATOM 743 O O . LEU A 1 93 ? -14.723 6.708 -5.054 1.00 95.75 93 LEU A O 1
ATOM 747 N N . LYS A 1 94 ? -13.944 4.618 -5.357 1.00 95.38 94 LYS A N 1
ATOM 748 C CA . LYS A 1 94 ? -15.231 3.909 -5.250 1.00 95.38 94 LYS A CA 1
ATOM 749 C C . LYS A 1 94 ? -15.543 3.415 -3.832 1.00 95.38 94 LYS A C 1
ATOM 751 O O . LYS A 1 94 ? -16.604 2.830 -3.613 1.00 95.38 94 LYS A O 1
ATOM 756 N N . GLU A 1 95 ? -14.642 3.648 -2.880 1.00 92.25 95 GLU A N 1
ATOM 757 C CA . GLU A 1 95 ? -14.805 3.221 -1.492 1.00 92.25 95 GLU A CA 1
ATOM 758 C C . GLU A 1 95 ? -16.014 3.880 -0.818 1.00 92.25 95 GLU A C 1
ATOM 760 O O . GLU A 1 95 ? -16.331 5.046 -1.061 1.00 92.25 95 GLU A O 1
ATOM 765 N N . THR A 1 96 ? -16.689 3.124 0.052 1.00 90.31 96 THR A N 1
ATOM 766 C CA . THR A 1 96 ? -17.927 3.580 0.712 1.00 90.31 96 THR A CA 1
ATOM 767 C C . THR A 1 96 ? -17.752 3.949 2.176 1.00 90.31 96 THR A C 1
ATOM 769 O O . THR A 1 96 ? -18.621 4.622 2.716 1.00 90.31 96 THR A O 1
ATOM 772 N N . MET A 1 97 ? -16.672 3.499 2.826 1.00 90.75 97 MET A N 1
ATOM 773 C CA . MET A 1 97 ? -16.361 3.807 4.230 1.00 90.75 97 MET A CA 1
ATOM 774 C C . MET A 1 97 ? -17.510 3.510 5.221 1.00 90.75 97 MET A C 1
ATOM 776 O O . MET A 1 97 ? -17.529 4.033 6.332 1.00 90.75 97 MET A O 1
ATOM 780 N N . LYS A 1 98 ? -18.462 2.635 4.847 1.00 91.50 98 LYS A N 1
ATOM 781 C CA . LYS A 1 98 ? -19.694 2.358 5.612 1.00 91.50 98 LYS A CA 1
ATOM 782 C C . LYS A 1 98 ? -19.434 1.899 7.045 1.00 91.50 98 LYS A C 1
ATOM 784 O O . LYS A 1 98 ? -20.247 2.188 7.919 1.00 91.50 98 LYS A O 1
ATOM 789 N N . VAL A 1 99 ? -18.313 1.214 7.285 1.00 91.88 99 VAL A N 1
ATOM 790 C CA . VAL A 1 99 ? -17.898 0.750 8.617 1.00 91.88 99 VAL A CA 1
ATOM 791 C C . VAL A 1 99 ? -17.904 1.884 9.651 1.00 91.88 99 VAL A C 1
ATOM 793 O O . VAL A 1 99 ? -18.336 1.691 10.785 1.00 91.88 99 VAL A O 1
ATOM 796 N N . PHE A 1 100 ? -17.528 3.095 9.243 1.00 93.94 100 PHE A N 1
ATOM 797 C CA . PHE A 1 100 ? -17.392 4.231 10.145 1.00 93.94 100 PHE A CA 1
ATOM 798 C C . PHE A 1 100 ? -18.718 4.899 10.518 1.00 93.94 100 PHE A C 1
ATOM 800 O O . PHE A 1 100 ? -18.772 5.546 11.561 1.00 93.94 100 PHE A O 1
ATOM 807 N N . LYS A 1 101 ? -19.801 4.694 9.746 1.00 88.00 101 LYS A N 1
ATOM 808 C CA . LYS A 1 101 ? -21.109 5.335 9.994 1.00 88.00 101 LYS A CA 1
ATOM 809 C C . LYS A 1 101 ? -21.630 5.051 11.405 1.00 88.00 101 LYS A C 1
ATOM 811 O O . LYS A 1 101 ? -22.139 5.946 12.071 1.00 88.00 101 LYS A O 1
ATOM 816 N N . ASN A 1 102 ? -21.486 3.804 11.852 1.00 85.12 102 ASN A N 1
ATOM 817 C CA . ASN A 1 102 ? -21.931 3.390 13.180 1.00 85.12 102 ASN A CA 1
ATOM 818 C C . ASN A 1 102 ? -20.802 3.460 14.207 1.00 85.12 102 ASN A C 1
ATOM 820 O O . ASN A 1 102 ? -21.060 3.857 15.336 1.00 85.12 102 ASN A O 1
ATOM 824 N N . LEU A 1 103 ? -19.563 3.109 13.834 1.00 91.81 103 LEU A N 1
ATOM 825 C CA . LEU A 1 103 ? -18.456 3.075 14.795 1.00 91.81 103 LEU A CA 1
ATOM 826 C C . LEU A 1 103 ? -18.223 4.428 15.463 1.00 91.81 103 LEU A C 1
ATOM 828 O O . LEU A 1 103 ? -18.071 4.469 16.677 1.00 91.81 103 LEU A O 1
ATOM 832 N N . ARG A 1 104 ? -18.285 5.530 14.710 1.00 91.69 104 ARG A N 1
ATOM 833 C CA . ARG A 1 104 ? -18.052 6.866 15.273 1.00 91.69 104 ARG A CA 1
ATOM 834 C C . ARG A 1 104 ? -19.073 7.285 16.339 1.00 91.69 104 ARG A C 1
ATOM 836 O O . ARG A 1 104 ? -18.759 8.103 17.187 1.00 91.69 104 ARG A O 1
ATOM 843 N N . LYS A 1 105 ? -20.278 6.698 16.328 1.00 89.25 105 LYS A N 1
ATOM 844 C CA . LYS A 1 105 ? -21.327 6.986 17.322 1.00 89.25 105 LYS A CA 1
ATOM 845 C C . LYS A 1 105 ? -21.050 6.342 18.683 1.00 89.25 105 LYS A C 1
ATOM 847 O O . LYS A 1 105 ? -21.588 6.795 19.684 1.00 89.25 105 LYS A O 1
ATOM 852 N N . PHE A 1 106 ? -20.255 5.272 18.709 1.00 91.69 106 PHE A N 1
ATOM 853 C CA . PHE A 1 106 ? -20.042 4.444 19.903 1.00 91.69 106 PHE A CA 1
ATOM 854 C C . PHE A 1 106 ? -18.566 4.301 20.294 1.00 91.69 106 PHE A C 1
ATOM 856 O O . PHE A 1 106 ? -18.265 3.716 21.332 1.00 91.69 106 PHE A O 1
ATOM 863 N N . ASP A 1 107 ? -17.645 4.806 19.474 1.00 95.56 107 ASP A N 1
ATOM 864 C CA . ASP A 1 107 ? -16.209 4.778 19.724 1.00 95.56 107 ASP A CA 1
ATOM 865 C C . ASP A 1 107 ? -15.601 6.159 19.447 1.00 95.56 107 ASP A C 1
ATOM 867 O O . ASP A 1 107 ? -15.269 6.510 18.311 1.00 95.56 107 ASP A O 1
ATOM 871 N N . THR A 1 108 ? -15.471 6.955 20.510 1.00 95.69 108 THR A N 1
ATOM 872 C CA . THR A 1 108 ? -14.969 8.336 20.465 1.00 95.69 108 THR A CA 1
ATOM 873 C C . THR A 1 108 ? -13.541 8.419 19.934 1.00 95.69 108 THR A C 1
ATOM 875 O O . THR A 1 108 ? -13.184 9.403 19.295 1.00 95.69 108 THR A O 1
ATOM 878 N N . ILE A 1 109 ? -12.721 7.383 20.141 1.00 96.75 109 ILE A N 1
ATOM 879 C CA . ILE A 1 109 ? -11.351 7.342 19.619 1.00 96.75 109 ILE A CA 1
ATOM 880 C C . ILE A 1 109 ? -11.378 7.244 18.090 1.00 96.75 109 ILE A C 1
ATOM 882 O O . ILE A 1 109 ? -10.586 7.901 17.413 1.00 96.75 109 ILE A O 1
ATOM 886 N N . ILE A 1 110 ? -12.293 6.443 17.534 1.00 96.50 110 ILE A N 1
ATOM 887 C CA . ILE A 1 110 ? -12.481 6.361 16.081 1.00 96.50 110 ILE A CA 1
ATOM 888 C C . ILE A 1 110 ? -13.015 7.673 15.523 1.00 96.50 110 ILE A C 1
ATOM 890 O O . ILE A 1 110 ? -12.537 8.104 14.475 1.00 96.50 110 ILE A O 1
ATOM 894 N N . ASP A 1 111 ? -13.960 8.317 16.207 1.00 94.94 111 ASP A N 1
ATOM 895 C CA . ASP A 1 111 ? -14.460 9.618 15.764 1.00 94.94 111 ASP A CA 1
ATOM 896 C C . ASP A 1 111 ? -13.321 10.646 15.702 1.00 94.94 111 ASP A C 1
ATOM 898 O O . ASP A 1 111 ? -13.061 11.186 14.631 1.00 94.94 111 ASP A O 1
ATOM 902 N N . ILE A 1 112 ? -12.526 10.793 16.770 1.00 94.94 112 ILE A N 1
ATOM 903 C CA . ILE A 1 112 ? -11.341 11.673 16.796 1.00 94.94 112 ILE A CA 1
ATOM 904 C C . ILE A 1 112 ? -10.364 11.348 15.654 1.00 94.94 112 ILE A C 1
ATOM 906 O O . ILE A 1 112 ? -9.854 12.254 14.986 1.00 94.94 112 ILE A O 1
ATOM 910 N N . ALA A 1 113 ? -10.111 10.062 15.391 1.00 94.31 113 ALA A N 1
ATOM 911 C CA . ALA A 1 113 ? -9.206 9.646 14.324 1.00 94.31 113 ALA A CA 1
ATOM 912 C C . ALA A 1 113 ? -9.697 10.052 12.931 1.00 94.31 113 ALA A C 1
ATOM 914 O O . ALA A 1 113 ? -8.890 10.475 12.100 1.00 94.31 113 ALA A O 1
ATOM 915 N N . LEU A 1 114 ? -11.004 9.954 12.678 1.00 92.56 114 LEU A N 1
ATOM 916 C CA . LEU A 1 114 ? -11.622 10.388 11.424 1.00 92.56 114 LEU A CA 1
ATOM 917 C C . LEU A 1 114 ? -11.680 11.910 11.319 1.00 92.56 114 LEU A C 1
ATOM 919 O O . LEU A 1 114 ? -11.442 12.450 10.239 1.00 92.56 114 LEU A O 1
ATOM 923 N N . GLN A 1 115 ? -11.953 12.595 12.430 1.00 91.81 115 GLN A N 1
ATOM 924 C CA . GLN A 1 115 ? -12.002 14.050 12.469 1.00 91.81 115 GLN A CA 1
ATOM 925 C C . GLN A 1 115 ? -10.636 14.677 12.172 1.00 91.81 115 GLN A C 1
ATOM 927 O O . GLN A 1 115 ? -10.548 15.649 11.426 1.00 91.81 115 GLN A O 1
ATOM 932 N N . SER A 1 116 ? -9.565 14.067 12.685 1.00 91.19 116 SER A N 1
ATOM 933 C CA . SER A 1 116 ? -8.180 14.497 12.448 1.00 91.19 116 SER A CA 1
ATOM 934 C C . SER A 1 116 ? -7.696 14.217 11.020 1.00 91.19 116 SER A C 1
ATOM 936 O O . SER A 1 116 ? -6.684 14.761 10.583 1.00 91.19 116 SER A O 1
ATOM 938 N N . ASN A 1 117 ? -8.401 13.349 10.289 1.00 89.56 117 ASN A N 1
ATOM 939 C CA . ASN A 1 117 ? -8.000 12.826 8.985 1.00 89.56 117 ASN A CA 1
ATOM 940 C C . ASN A 1 117 ? -9.173 12.829 7.988 1.00 89.56 117 ASN A C 1
ATOM 942 O O . ASN A 1 117 ? -9.535 11.771 7.448 1.00 89.56 117 ASN A O 1
ATOM 946 N N . PRO A 1 118 ? -9.791 13.994 7.722 1.00 89.50 118 PRO A N 1
ATOM 947 C CA . PRO A 1 118 ? -10.908 14.058 6.799 1.00 89.50 118 PRO A CA 1
ATOM 948 C C . PRO A 1 118 ? -10.451 13.583 5.413 1.00 89.50 118 PRO A C 1
ATOM 950 O O . PRO A 1 118 ? -9.328 13.828 4.977 1.00 89.50 118 PRO A O 1
ATOM 953 N N . GLY A 1 119 ? -11.317 12.849 4.714 1.00 89.38 119 GLY A N 1
ATOM 954 C CA . GLY A 1 119 ? -10.984 12.306 3.395 1.00 89.38 119 GLY A CA 1
ATOM 955 C C . GLY A 1 119 ? -10.042 11.094 3.400 1.00 89.38 119 GLY A C 1
ATOM 956 O O . GLY A 1 119 ? -9.591 10.692 2.325 1.00 89.38 119 GLY A O 1
ATOM 957 N N . PHE A 1 120 ? -9.795 10.480 4.563 1.00 90.62 120 PHE A N 1
ATOM 958 C CA . PHE A 1 120 ? -8.993 9.265 4.719 1.00 90.62 120 PHE A CA 1
ATOM 959 C C . PHE A 1 120 ? -9.329 8.162 3.699 1.00 90.62 120 PHE A C 1
ATOM 961 O O . PHE A 1 120 ? -10.475 7.716 3.593 1.00 90.62 120 PHE A O 1
ATOM 968 N N . ARG A 1 121 ? -8.305 7.642 3.009 1.00 91.19 121 ARG A N 1
ATOM 969 C CA . ARG A 1 121 ? -8.373 6.402 2.222 1.00 91.19 121 ARG A CA 1
ATOM 970 C C . ARG A 1 121 ? -7.122 5.557 2.407 1.00 91.19 121 ARG A C 1
ATOM 972 O O . ARG A 1 121 ? -6.018 6.080 2.534 1.00 91.19 121 ARG A O 1
ATOM 979 N N . ILE A 1 122 ? -7.289 4.240 2.298 1.00 91.69 122 ILE A N 1
ATOM 980 C CA . ILE A 1 122 ? -6.164 3.341 2.028 1.00 91.69 122 ILE A CA 1
ATOM 981 C C . ILE A 1 122 ? -5.816 3.444 0.545 1.00 91.69 122 ILE A C 1
ATOM 983 O O . ILE A 1 122 ? -6.655 3.177 -0.324 1.00 91.69 122 ILE A O 1
ATOM 987 N N . PHE A 1 123 ? -4.571 3.821 0.271 1.00 91.31 123 PHE A N 1
ATOM 988 C CA . PHE A 1 123 ? -4.014 3.838 -1.074 1.00 91.31 123 PHE A CA 1
ATOM 989 C C . PHE A 1 123 ? -3.528 2.431 -1.396 1.00 91.31 123 PHE A C 1
ATOM 991 O O . PHE A 1 123 ? -2.685 1.880 -0.687 1.00 91.31 123 PHE A O 1
ATOM 998 N N . ALA A 1 124 ? -4.093 1.852 -2.446 1.00 93.25 124 ALA A N 1
ATOM 999 C CA . ALA A 1 124 ? -3.739 0.523 -2.903 1.00 93.25 124 ALA A CA 1
ATOM 1000 C C . ALA A 1 124 ? -2.662 0.590 -3.991 1.00 93.25 124 ALA A C 1
ATOM 1002 O O . ALA A 1 124 ? -2.360 1.648 -4.540 1.00 93.25 124 ALA A O 1
ATOM 1003 N N . ASN A 1 125 ? -2.111 -0.568 -4.315 1.00 94.31 125 ASN A N 1
ATOM 1004 C CA . ASN A 1 125 ? -1.264 -0.806 -5.461 1.00 94.31 125 ASN A CA 1
ATOM 1005 C C . ASN A 1 125 ? -1.936 -1.874 -6.327 1.00 94.31 125 ASN A C 1
ATOM 1007 O O . ASN A 1 125 ? -2.211 -2.985 -5.872 1.00 94.31 125 ASN A O 1
ATOM 1011 N N . SER A 1 126 ? -2.214 -1.535 -7.582 1.00 94.56 126 SER A N 1
ATOM 1012 C CA . SER A 1 126 ? -2.916 -2.416 -8.515 1.00 94.56 126 SER A CA 1
ATOM 1013 C C . SER A 1 126 ? -2.067 -3.605 -8.981 1.00 94.56 126 SER A C 1
ATOM 1015 O O . SER A 1 126 ? -2.603 -4.524 -9.592 1.00 94.56 126 SER A O 1
ATOM 1017 N N . GLU A 1 127 ? -0.774 -3.643 -8.641 1.00 95.38 127 GLU A N 1
ATOM 1018 C CA . GLU A 1 127 ? 0.167 -4.693 -9.038 1.00 95.38 127 GLU A CA 1
ATOM 1019 C C . GLU A 1 127 ? 0.508 -5.624 -7.858 1.00 95.38 127 GLU A C 1
ATOM 1021 O O . GLU A 1 127 ? 1.244 -5.257 -6.932 1.00 95.38 127 GLU A O 1
ATOM 1026 N N . ALA A 1 128 ? -0.001 -6.863 -7.887 1.00 96.75 128 ALA A N 1
ATOM 1027 C CA . ALA A 1 128 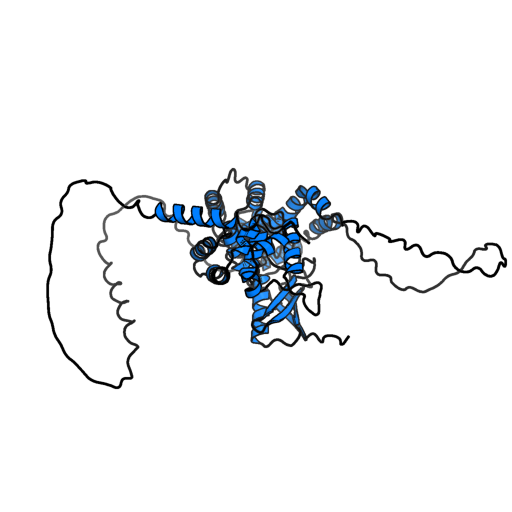? 0.163 -7.836 -6.796 1.00 96.75 128 ALA A CA 1
ATOM 1028 C C . ALA A 1 128 ? 1.636 -8.193 -6.550 1.00 96.75 128 ALA A C 1
ATOM 1030 O O . ALA A 1 128 ? 2.098 -8.282 -5.407 1.00 96.75 128 ALA A O 1
ATOM 1031 N N . ILE A 1 129 ? 2.393 -8.375 -7.636 1.00 97.25 129 ILE A N 1
ATOM 1032 C CA . ILE A 1 129 ? 3.815 -8.717 -7.581 1.00 97.25 129 ILE A CA 1
ATOM 1033 C C . ILE A 1 129 ? 4.613 -7.560 -6.978 1.00 97.25 129 ILE A C 1
ATOM 1035 O O . ILE A 1 129 ? 5.375 -7.781 -6.038 1.00 97.25 129 ILE A O 1
ATOM 1039 N N . GLU A 1 130 ? 4.410 -6.326 -7.454 1.00 97.00 130 GLU A N 1
ATOM 1040 C CA . GLU A 1 130 ? 5.083 -5.150 -6.890 1.00 97.00 130 GLU A CA 1
ATOM 1041 C C . GLU A 1 130 ? 4.777 -5.024 -5.396 1.00 97.00 130 GLU A C 1
ATOM 1043 O O . GLU A 1 130 ? 5.697 -4.924 -4.583 1.00 97.00 130 GLU A O 1
ATOM 1048 N N . THR A 1 131 ? 3.499 -5.128 -5.022 1.00 96.88 131 THR A N 1
ATOM 1049 C CA . THR A 1 131 ? 3.071 -5.051 -3.621 1.00 96.88 131 THR A CA 1
ATOM 1050 C C . THR A 1 131 ? 3.756 -6.116 -2.767 1.00 96.88 131 THR A C 1
ATOM 1052 O O . THR A 1 131 ? 4.265 -5.822 -1.684 1.00 96.88 131 THR A O 1
ATOM 1055 N N . THR A 1 132 ? 3.839 -7.353 -3.263 1.00 97.56 132 THR A N 1
ATOM 1056 C CA . 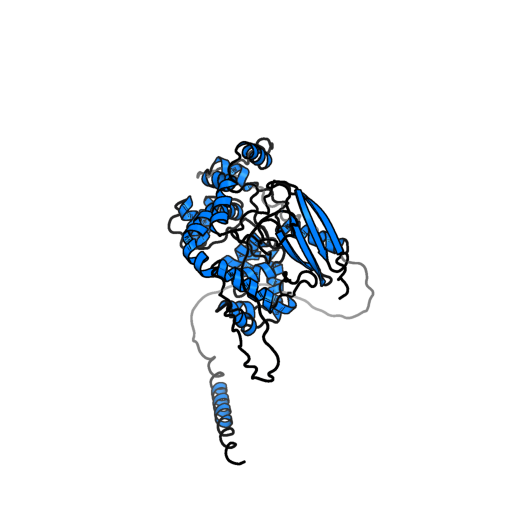THR A 1 132 ? 4.478 -8.466 -2.550 1.00 97.56 132 THR A CA 1
ATOM 1057 C C . THR A 1 132 ? 5.971 -8.225 -2.352 1.00 97.56 132 THR A C 1
ATOM 1059 O O . THR A 1 132 ? 6.467 -8.356 -1.233 1.00 97.56 132 THR A O 1
ATOM 1062 N N . ILE A 1 133 ? 6.693 -7.833 -3.406 1.00 97.62 133 ILE A N 1
ATOM 1063 C CA . ILE A 1 133 ? 8.137 -7.575 -3.334 1.00 97.62 133 ILE A CA 1
ATOM 1064 C C . ILE A 1 133 ? 8.425 -6.429 -2.360 1.00 97.62 133 ILE A C 1
ATOM 1066 O O . ILE A 1 133 ? 9.277 -6.571 -1.481 1.00 97.62 133 ILE A O 1
ATOM 1070 N N . LEU A 1 134 ? 7.690 -5.318 -2.465 1.00 96.56 134 LEU A N 1
ATOM 1071 C CA . LEU A 1 134 ? 7.833 -4.172 -1.565 1.00 96.56 134 LEU A CA 1
ATOM 1072 C C . LEU A 1 134 ? 7.524 -4.551 -0.108 1.00 96.56 134 LEU A C 1
ATOM 1074 O O . LEU A 1 134 ? 8.265 -4.174 0.799 1.00 96.56 134 LEU A O 1
ATOM 1078 N N . THR A 1 135 ? 6.505 -5.378 0.121 1.00 96.12 135 THR A N 1
ATOM 1079 C CA . THR A 1 135 ? 6.168 -5.869 1.464 1.00 96.12 135 THR A CA 1
ATOM 1080 C C . THR A 1 135 ? 7.235 -6.801 2.027 1.00 96.12 135 THR A C 1
ATOM 1082 O O . THR A 1 135 ? 7.560 -6.731 3.208 1.00 96.12 135 THR A O 1
ATOM 1085 N N . ILE A 1 136 ? 7.822 -7.683 1.213 1.00 97.00 136 ILE A N 1
ATOM 1086 C CA . ILE A 1 136 ? 8.944 -8.508 1.675 1.00 97.00 136 ILE A CA 1
ATOM 1087 C C . ILE A 1 136 ? 10.111 -7.600 2.064 1.00 97.00 136 ILE A C 1
ATOM 1089 O O . ILE A 1 136 ? 10.701 -7.804 3.120 1.00 97.00 136 ILE A O 1
ATOM 1093 N N . ILE A 1 137 ? 10.416 -6.565 1.272 1.00 96.12 137 ILE A N 1
ATOM 1094 C CA . ILE A 1 137 ? 11.463 -5.584 1.596 1.00 96.12 137 ILE A CA 1
ATOM 1095 C C . ILE A 1 137 ? 11.175 -4.876 2.931 1.00 96.12 137 ILE A C 1
ATOM 1097 O O . ILE A 1 137 ? 12.120 -4.673 3.698 1.00 96.12 137 ILE A O 1
ATOM 1101 N N . SER A 1 138 ? 9.913 -4.552 3.239 1.00 93.38 138 SER A N 1
ATOM 1102 C CA . SER A 1 138 ? 9.531 -3.874 4.488 1.00 93.38 138 SER A CA 1
ATOM 1103 C C . SER A 1 138 ? 9.636 -4.758 5.738 1.00 93.38 138 SER A C 1
ATOM 1105 O O . SER A 1 138 ? 9.805 -4.228 6.836 1.00 93.38 138 SER A O 1
ATOM 1107 N N . GLN A 1 139 ? 9.627 -6.092 5.606 1.00 93.62 139 GLN A N 1
ATOM 1108 C CA . GLN A 1 139 ? 9.716 -7.011 6.751 1.00 93.62 139 GLN A CA 1
ATOM 1109 C C . GLN A 1 139 ? 10.926 -6.695 7.642 1.00 93.62 139 GLN A C 1
ATOM 1111 O O . GLN A 1 139 ? 12.080 -6.685 7.178 1.00 93.62 139 GLN A O 1
ATOM 1116 N N . ASN A 1 140 ? 10.662 -6.481 8.936 1.00 91.25 140 ASN A N 1
ATOM 1117 C CA . ASN A 1 140 ? 11.659 -6.158 9.963 1.00 91.25 140 ASN A CA 1
ATOM 1118 C C . ASN A 1 140 ? 12.597 -5.013 9.538 1.00 91.25 140 ASN A C 1
ATOM 1120 O O . ASN A 1 140 ? 13.817 -5.108 9.681 1.00 91.25 140 ASN A O 1
ATOM 1124 N N . THR A 1 141 ? 12.035 -3.972 8.919 1.00 89.62 141 THR A N 1
ATOM 1125 C CA . THR A 1 141 ? 12.778 -2.837 8.365 1.00 89.62 141 THR A CA 1
ATOM 1126 C C . THR A 1 141 ? 12.094 -1.539 8.768 1.00 89.62 141 THR A C 1
ATOM 1128 O O . THR A 1 141 ? 10.887 -1.401 8.607 1.00 89.62 141 THR A O 1
ATOM 1131 N N . SER A 1 142 ? 12.857 -0.562 9.265 1.00 85.62 142 SER A N 1
ATOM 1132 C CA . SER A 1 142 ? 12.305 0.769 9.536 1.00 85.62 142 SER A CA 1
ATOM 1133 C C . SER A 1 142 ? 11.849 1.444 8.243 1.00 85.62 142 SER A C 1
ATOM 1135 O O . SER A 1 142 ? 12.469 1.258 7.194 1.00 85.62 142 SER A O 1
ATOM 1137 N N . PHE A 1 143 ? 10.814 2.281 8.321 1.00 82.00 143 PHE A N 1
ATOM 1138 C CA . PHE A 1 143 ? 10.217 2.945 7.158 1.00 82.00 143 PHE A CA 1
ATOM 1139 C C . PHE A 1 143 ? 11.249 3.648 6.252 1.00 82.00 143 PHE A C 1
ATOM 1141 O O . PHE A 1 143 ? 11.272 3.436 5.044 1.00 82.00 143 PHE A O 1
ATOM 1148 N N . PHE A 1 144 ? 12.198 4.395 6.824 1.00 81.06 144 PHE A N 1
ATOM 1149 C CA . PHE A 1 144 ? 13.259 5.062 6.052 1.00 81.06 144 PHE A CA 1
ATOM 1150 C C . PHE A 1 144 ? 14.210 4.089 5.358 1.00 81.06 144 PHE A C 1
ATOM 1152 O O . PHE A 1 144 ? 14.607 4.310 4.214 1.00 81.06 144 PHE A O 1
ATOM 1159 N N . THR A 1 145 ? 14.581 3.005 6.039 1.00 87.62 145 THR A N 1
ATOM 1160 C CA . THR A 1 145 ? 15.434 1.979 5.434 1.00 87.62 145 THR A CA 1
ATOM 1161 C C . THR A 1 145 ? 14.690 1.299 4.293 1.00 87.62 145 THR A C 1
ATOM 1163 O O . THR A 1 145 ? 15.278 1.086 3.238 1.00 87.62 145 THR A O 1
ATOM 1166 N N . TYR A 1 146 ? 13.393 1.031 4.465 1.00 90.06 146 TYR A N 1
ATOM 1167 C CA . TYR A 1 146 ? 12.523 0.542 3.402 1.00 90.06 146 TYR A CA 1
ATOM 1168 C C . TYR A 1 146 ? 12.549 1.486 2.192 1.00 90.06 146 TYR A C 1
ATOM 1170 O O . TYR A 1 146 ? 12.900 1.034 1.105 1.00 90.06 146 TYR A O 1
ATOM 1178 N N . LEU A 1 147 ? 12.317 2.792 2.375 1.00 86.75 147 LEU A N 1
ATOM 1179 C CA . LEU A 1 147 ? 12.364 3.770 1.278 1.00 86.75 147 LEU A CA 1
ATOM 1180 C C . LEU A 1 147 ? 13.707 3.749 0.528 1.00 86.75 147 LEU A C 1
ATOM 1182 O O . LEU A 1 147 ? 13.726 3.711 -0.701 1.00 86.75 147 LEU A O 1
ATOM 1186 N N . ILE A 1 148 ? 14.832 3.694 1.249 1.00 89.25 148 ILE A N 1
ATOM 1187 C CA . ILE A 1 148 ? 16.175 3.607 0.647 1.00 89.25 148 ILE A CA 1
ATOM 1188 C C . ILE A 1 148 ? 16.353 2.299 -0.139 1.00 89.25 148 ILE A C 1
ATOM 1190 O O . ILE A 1 148 ? 16.950 2.288 -1.216 1.00 89.25 148 ILE A O 1
ATOM 1194 N N . LEU A 1 149 ? 15.878 1.173 0.395 1.00 92.94 149 LEU A N 1
ATOM 1195 C CA . LEU A 1 149 ? 15.983 -0.132 -0.261 1.00 92.94 149 LEU A CA 1
ATOM 1196 C C . LEU A 1 149 ? 15.135 -0.191 -1.536 1.00 92.94 149 LEU A C 1
ATOM 1198 O O . LEU A 1 149 ? 15.608 -0.708 -2.549 1.00 92.94 149 LEU A O 1
ATOM 1202 N N . VAL A 1 150 ? 13.932 0.385 -1.507 1.00 92.94 150 VAL A N 1
ATOM 1203 C CA . VAL A 1 150 ? 13.064 0.531 -2.683 1.00 92.94 150 VAL A CA 1
ATOM 1204 C C . VAL A 1 150 ? 13.716 1.438 -3.723 1.00 92.94 150 VAL A C 1
ATOM 1206 O O . VAL A 1 150 ? 13.811 1.064 -4.888 1.00 92.94 150 VAL A O 1
ATOM 1209 N N . GLU A 1 151 ? 14.265 2.582 -3.315 1.00 90.94 151 GLU A N 1
ATOM 1210 C CA . GLU A 1 151 ? 14.995 3.474 -4.218 1.00 90.94 151 GLU A CA 1
ATOM 1211 C C . GLU A 1 151 ? 16.196 2.766 -4.871 1.00 90.94 151 GLU A C 1
ATOM 1213 O O . GLU A 1 151 ? 16.424 2.898 -6.075 1.00 90.94 151 GLU A O 1
ATOM 1218 N N . ASN A 1 152 ? 16.946 1.962 -4.109 1.00 94.44 152 ASN A N 1
ATOM 1219 C CA . ASN A 1 152 ? 18.055 1.166 -4.640 1.00 94.44 152 ASN A CA 1
ATOM 1220 C C . ASN A 1 152 ? 17.581 0.106 -5.646 1.00 94.44 152 ASN A C 1
ATOM 1222 O O . ASN A 1 152 ? 18.245 -0.092 -6.665 1.00 94.44 152 ASN A O 1
ATOM 1226 N N . LEU A 1 153 ? 16.459 -0.569 -5.371 1.00 96.31 153 LEU A N 1
ATOM 1227 C CA . LEU A 1 153 ? 15.840 -1.528 -6.291 1.00 96.31 153 LEU A CA 1
ATOM 1228 C C . LEU A 1 153 ? 15.488 -0.842 -7.614 1.00 96.31 153 LEU A C 1
ATOM 1230 O O . LEU A 1 153 ? 15.917 -1.296 -8.674 1.00 96.31 153 LEU A O 1
ATOM 1234 N N . LEU A 1 154 ? 14.782 0.286 -7.544 1.00 94.62 154 LEU A N 1
ATOM 1235 C CA . LEU A 1 154 ? 14.346 1.049 -8.712 1.00 94.62 154 LEU A CA 1
ATOM 1236 C C . LEU A 1 154 ? 15.527 1.595 -9.517 1.00 94.62 154 LEU A C 1
ATOM 1238 O O . LEU A 1 154 ? 15.576 1.418 -10.727 1.00 94.62 154 LEU A O 1
ATOM 1242 N N . LYS A 1 155 ? 16.532 2.183 -8.861 1.00 93.75 155 LYS A N 1
ATOM 1243 C CA . LYS A 1 155 ? 17.723 2.713 -9.545 1.00 93.75 155 LYS A CA 1
ATOM 1244 C C . LYS A 1 155 ? 18.551 1.639 -10.238 1.00 93.75 155 LYS A C 1
ATOM 1246 O O . LYS A 1 155 ? 19.195 1.928 -11.245 1.00 93.75 155 LYS A O 1
ATOM 1251 N N . LYS A 1 156 ? 18.609 0.438 -9.660 1.00 96.19 156 LYS A N 1
ATOM 1252 C CA . LYS A 1 156 ? 19.478 -0.637 -10.144 1.00 96.19 156 LYS A CA 1
ATOM 1253 C C . LYS A 1 156 ? 18.799 -1.543 -11.162 1.00 96.19 156 LYS A C 1
ATOM 1255 O O . LYS A 1 156 ? 19.465 -1.998 -12.087 1.00 96.19 156 LYS A O 1
ATOM 1260 N N . TYR A 1 157 ? 17.520 -1.831 -10.957 1.00 96.62 157 TYR A N 1
ATOM 1261 C CA . TYR A 1 157 ? 16.779 -2.812 -11.742 1.00 96.62 157 TYR A CA 1
ATOM 1262 C C . TYR A 1 157 ? 15.511 -2.235 -12.375 1.00 96.62 157 TYR A C 1
ATOM 1264 O O . TYR A 1 157 ? 15.025 -2.813 -13.338 1.00 96.62 157 TYR A O 1
ATOM 1272 N N . GLY A 1 158 ? 14.988 -1.106 -11.899 1.00 95.06 158 GLY A N 1
ATOM 1273 C CA . GLY A 1 158 ? 13.892 -0.413 -12.572 1.00 95.06 158 GLY A CA 1
ATOM 1274 C C . GLY A 1 158 ? 14.338 0.228 -13.889 1.00 95.06 158 GLY A C 1
ATOM 1275 O O . GLY A 1 158 ? 15.515 0.537 -14.100 1.00 95.06 158 GLY A O 1
ATOM 1276 N N . ARG A 1 159 ? 13.380 0.454 -14.789 1.00 94.31 159 ARG A N 1
ATOM 1277 C CA . ARG A 1 159 ? 13.625 1.143 -16.068 1.00 94.31 159 ARG A CA 1
ATOM 1278 C C . ARG A 1 159 ? 13.288 2.620 -15.919 1.00 94.31 159 ARG A C 1
ATOM 1280 O O . ARG A 1 159 ? 12.225 2.947 -15.412 1.00 94.31 159 ARG A O 1
ATOM 1287 N N . LYS A 1 160 ? 14.160 3.525 -16.357 1.00 94.31 160 LYS A N 1
ATOM 1288 C CA . LYS A 1 160 ? 13.850 4.965 -16.330 1.00 94.31 160 LYS A CA 1
ATOM 1289 C C . LYS A 1 160 ? 12.728 5.294 -17.308 1.00 94.31 160 LYS A C 1
ATOM 1291 O O . LYS A 1 160 ? 12.717 4.762 -18.419 1.00 94.31 160 LYS A O 1
ATOM 1296 N N . VAL A 1 161 ? 11.845 6.212 -16.926 1.00 93.75 161 VAL A N 1
ATOM 1297 C CA . VAL A 1 161 ? 10.898 6.797 -17.880 1.00 93.75 161 VAL A CA 1
ATOM 1298 C C . VAL A 1 161 ? 11.694 7.658 -18.875 1.00 93.75 161 VAL A C 1
ATOM 1300 O O . VAL A 1 161 ? 12.449 8.531 -18.442 1.00 93.75 161 VAL A O 1
ATOM 1303 N N . PRO A 1 162 ? 11.572 7.438 -20.200 1.00 89.88 162 PRO A N 1
ATOM 1304 C CA . PRO A 1 162 ? 12.431 8.108 -21.182 1.00 89.88 162 PRO A CA 1
ATOM 1305 C C . PRO A 1 162 ? 12.334 9.640 -21.187 1.00 89.88 162 PRO A C 1
ATOM 1307 O O . PRO A 1 162 ? 13.324 10.306 -21.477 1.00 89.88 162 PRO A O 1
ATOM 1310 N N . TRP A 1 163 ? 11.159 10.191 -20.872 1.00 92.06 163 TRP A N 1
ATOM 1311 C CA . TRP A 1 163 ? 10.898 11.637 -20.858 1.00 92.06 163 TRP A CA 1
ATOM 1312 C C . TRP A 1 163 ? 10.883 12.263 -19.463 1.00 92.06 163 TRP A C 1
ATOM 1314 O O . TRP A 1 163 ? 10.909 13.484 -19.351 1.00 92.06 163 TRP A O 1
ATOM 1324 N N . ASP A 1 164 ? 10.904 11.449 -18.408 1.00 90.69 164 ASP A N 1
ATOM 1325 C CA . ASP A 1 164 ? 11.094 11.909 -17.033 1.00 90.69 164 ASP A CA 1
ATOM 1326 C C . ASP A 1 164 ? 12.101 10.995 -16.311 1.00 90.69 164 ASP A C 1
ATOM 1328 O O . ASP A 1 164 ? 11.719 10.062 -15.601 1.00 90.69 164 ASP A O 1
ATOM 1332 N N . PRO A 1 165 ? 13.414 11.250 -16.462 1.00 88.56 165 PRO A N 1
ATOM 1333 C CA . PRO A 1 165 ? 14.460 10.412 -15.875 1.00 88.56 165 PRO A CA 1
ATOM 1334 C C . PRO A 1 165 ? 14.486 10.394 -14.339 1.00 88.56 165 PRO A C 1
ATOM 1336 O O . PRO A 1 165 ? 15.294 9.657 -13.762 1.00 88.56 165 PRO A O 1
ATOM 1339 N N . SER A 1 166 ? 13.671 11.227 -13.679 1.00 88.88 166 SER A N 1
ATOM 1340 C CA . SER A 1 166 ? 13.480 11.181 -12.227 1.00 88.88 166 SER A CA 1
ATOM 1341 C C . SER A 1 166 ? 12.580 10.018 -11.798 1.00 88.88 166 SER A C 1
ATOM 1343 O O . SER A 1 166 ? 12.667 9.568 -10.655 1.00 88.88 166 SER A O 1
ATOM 1345 N N . LEU A 1 167 ? 11.777 9.489 -12.727 1.00 91.94 167 LEU A N 1
ATOM 1346 C CA . LEU A 1 167 ? 10.859 8.384 -12.507 1.00 91.94 167 LEU A CA 1
ATOM 1347 C C . LEU A 1 167 ? 11.438 7.056 -12.989 1.00 91.94 167 LEU A C 1
ATOM 1349 O O . LEU A 1 167 ? 12.140 6.959 -14.001 1.00 91.94 167 LEU A O 1
ATOM 1353 N N . TYR A 1 168 ? 11.073 6.005 -12.262 1.00 93.38 168 TYR A N 1
ATOM 1354 C CA . TYR A 1 168 ? 11.408 4.627 -12.585 1.00 93.38 168 TYR A CA 1
ATOM 1355 C C . TYR A 1 168 ? 10.128 3.812 -12.705 1.00 93.38 168 TYR A C 1
ATOM 1357 O O . TYR A 1 168 ? 9.164 4.017 -11.969 1.00 93.38 168 TYR A O 1
ATOM 1365 N N . ILE A 1 169 ? 10.146 2.873 -13.632 1.00 94.25 169 ILE A N 1
ATOM 1366 C CA . ILE A 1 169 ? 9.187 1.792 -13.782 1.00 94.25 169 ILE A CA 1
ATOM 1367 C C . ILE A 1 169 ? 9.703 0.638 -12.930 1.00 94.25 169 ILE A C 1
ATOM 1369 O O . ILE A 1 169 ? 10.900 0.324 -12.974 1.00 94.25 169 ILE A O 1
ATOM 1373 N N . PHE A 1 170 ? 8.812 0.020 -12.158 1.00 95.94 170 PHE A N 1
ATOM 1374 C CA . PHE A 1 170 ? 9.152 -1.151 -11.358 1.00 95.94 170 PHE A CA 1
ATOM 1375 C C . PHE A 1 170 ? 9.659 -2.300 -12.261 1.00 95.94 170 PHE A C 1
ATOM 1377 O O . PHE A 1 170 ? 9.201 -2.406 -13.402 1.00 95.94 170 PHE A O 1
ATOM 1384 N N . PRO A 1 171 ? 10.620 -3.133 -11.810 1.00 95.88 171 PRO A N 1
ATOM 1385 C CA . PRO A 1 171 ? 11.060 -4.302 -12.573 1.00 95.88 171 PRO A CA 1
ATOM 1386 C C . PRO A 1 171 ? 9.879 -5.194 -12.966 1.00 95.88 171 PRO A C 1
ATOM 1388 O O . PRO A 1 171 ? 9.033 -5.504 -12.128 1.00 95.88 171 PRO A O 1
ATOM 1391 N N . ASP A 1 172 ? 9.822 -5.610 -14.229 1.00 94.06 172 ASP A N 1
ATOM 1392 C CA . ASP A 1 172 ? 8.738 -6.464 -14.709 1.00 94.06 172 ASP A CA 1
ATOM 1393 C C . ASP A 1 172 ? 8.880 -7.913 -14.214 1.00 94.06 172 ASP A C 1
ATOM 1395 O O . ASP A 1 172 ? 9.925 -8.345 -13.714 1.00 94.06 172 ASP A O 1
ATOM 1399 N N . LYS A 1 173 ? 7.801 -8.686 -14.346 1.00 95.19 173 LYS A N 1
ATOM 1400 C CA . LYS A 1 173 ? 7.749 -10.088 -13.918 1.00 95.19 173 LYS A CA 1
ATOM 1401 C C . LYS A 1 173 ? 8.868 -10.949 -14.540 1.00 95.19 173 LYS A C 1
ATOM 1403 O O . LYS A 1 173 ? 9.565 -11.615 -13.768 1.00 95.19 173 LYS A O 1
ATOM 1408 N N . PRO A 1 174 ? 9.135 -10.913 -15.865 1.00 94.25 174 PRO A N 1
ATOM 1409 C CA . PRO A 1 174 ? 10.259 -11.649 -16.455 1.00 94.25 174 PRO A CA 1
ATOM 1410 C C . PRO A 1 174 ? 11.634 -11.244 -15.912 1.00 94.25 174 PRO A C 1
ATOM 1412 O O . PRO A 1 174 ? 12.554 -12.063 -15.848 1.00 94.25 174 PRO A O 1
ATOM 1415 N N . GLN A 1 175 ? 11.831 -9.975 -15.558 1.00 95.88 175 GLN A N 1
ATOM 1416 C CA . GLN A 1 175 ? 13.060 -9.520 -14.922 1.00 95.88 175 GLN A CA 1
ATOM 1417 C C . GLN A 1 175 ? 13.171 -10.057 -13.494 1.00 95.88 175 GLN A C 1
ATOM 1419 O O . GLN A 1 175 ? 14.204 -10.635 -13.158 1.00 95.88 175 GLN A O 1
ATOM 1424 N N . LEU A 1 176 ? 12.118 -9.918 -12.684 1.00 97.12 176 LEU A N 1
ATOM 1425 C CA . LEU A 1 176 ? 12.078 -10.390 -11.297 1.00 97.12 176 LEU A CA 1
ATOM 1426 C C . LEU A 1 176 ? 12.327 -11.899 -11.198 1.00 97.12 176 LEU A C 1
ATOM 1428 O O . LEU A 1 176 ? 13.167 -12.316 -10.404 1.00 97.12 176 LEU A O 1
ATOM 1432 N N . ALA A 1 177 ? 11.687 -12.701 -12.054 1.00 95.62 177 ALA A N 1
ATOM 1433 C CA . ALA A 1 177 ? 11.854 -14.157 -12.086 1.00 95.62 177 ALA A CA 1
ATOM 1434 C C . ALA A 1 177 ? 13.289 -14.607 -12.432 1.00 95.62 177 ALA A C 1
ATOM 1436 O O . ALA A 1 177 ? 13.697 -15.717 -12.094 1.00 95.62 177 ALA A O 1
ATOM 1437 N N . ARG A 1 178 ? 14.075 -13.756 -13.107 1.00 96.69 178 ARG A N 1
ATOM 1438 C CA . ARG A 1 178 ? 15.480 -14.034 -13.456 1.00 96.69 178 ARG A CA 1
ATOM 1439 C C . ARG A 1 178 ? 16.477 -13.550 -12.403 1.00 96.69 178 ARG A C 1
ATOM 1441 O O . ARG A 1 178 ? 17.655 -13.903 -12.487 1.00 96.69 178 ARG A O 1
ATOM 1448 N N . MET A 1 179 ? 16.050 -12.734 -11.439 1.00 97.38 179 MET A N 1
ATOM 1449 C CA . MET A 1 179 ? 16.936 -12.211 -10.400 1.00 97.38 179 MET A CA 1
ATOM 1450 C C . MET A 1 179 ? 17.292 -13.300 -9.389 1.00 97.38 179 MET A C 1
ATOM 1452 O O . MET A 1 179 ? 16.432 -13.866 -8.722 1.00 97.38 179 MET A O 1
ATOM 1456 N N . LEU A 1 180 ? 18.590 -13.548 -9.216 1.00 96.69 180 LEU A N 1
ATOM 1457 C CA . LEU A 1 180 ? 19.088 -14.535 -8.260 1.00 96.69 180 LEU A CA 1
ATOM 1458 C C . LEU A 1 180 ? 19.356 -13.887 -6.896 1.00 96.69 180 LEU A C 1
ATOM 1460 O O . LEU A 1 180 ? 19.477 -12.668 -6.780 1.00 96.69 180 LEU A O 1
ATOM 1464 N N . GLU A 1 181 ? 19.556 -14.694 -5.849 1.00 97.25 181 GLU A N 1
ATOM 1465 C CA . GLU A 1 181 ? 19.897 -14.206 -4.496 1.00 97.25 181 GLU A CA 1
ATOM 1466 C C . GLU A 1 181 ? 21.049 -13.181 -4.505 1.00 97.25 181 GLU A C 1
ATOM 1468 O O . GLU A 1 181 ? 20.982 -12.153 -3.831 1.00 97.25 181 GLU A O 1
ATOM 1473 N N . LYS A 1 182 ? 22.081 -13.405 -5.334 1.00 97.31 182 LYS A N 1
ATOM 1474 C CA . LYS A 1 182 ? 23.222 -12.484 -5.493 1.00 97.31 182 LYS A CA 1
ATOM 1475 C C . LYS A 1 182 ? 22.820 -11.092 -5.992 1.00 97.31 182 LYS A C 1
ATOM 1477 O O . LYS A 1 182 ? 23.511 -10.120 -5.701 1.00 97.31 182 LYS A O 1
ATOM 1482 N N . ASP A 1 183 ? 21.741 -10.982 -6.761 1.00 97.62 183 ASP A N 1
ATOM 1483 C CA . ASP A 1 183 ? 21.262 -9.720 -7.321 1.00 97.62 183 ASP A CA 1
ATOM 1484 C C . ASP A 1 183 ? 20.506 -8.908 -6.271 1.00 97.62 183 ASP A C 1
ATOM 1486 O O . ASP A 1 183 ? 20.713 -7.694 -6.172 1.00 97.62 183 ASP A O 1
ATOM 1490 N N . TRP A 1 184 ? 19.744 -9.590 -5.415 1.00 97.12 184 TRP A N 1
ATOM 1491 C CA . TRP A 1 184 ? 19.089 -9.015 -4.241 1.00 97.12 184 TRP A CA 1
ATOM 1492 C C . TRP A 1 184 ? 20.085 -8.641 -3.132 1.00 97.12 184 TRP A C 1
ATOM 1494 O O . TRP A 1 184 ? 19.953 -7.584 -2.514 1.00 97.12 184 TRP A O 1
ATOM 1504 N N . LEU A 1 185 ? 21.154 -9.425 -2.934 1.00 96.06 185 LEU A N 1
ATOM 1505 C CA . LEU A 1 185 ? 22.225 -9.097 -1.981 1.00 96.06 185 LEU A CA 1
ATOM 1506 C C . LEU A 1 185 ? 22.910 -7.764 -2.310 1.00 96.06 185 LEU A C 1
ATOM 1508 O O . LEU A 1 185 ? 23.251 -7.003 -1.403 1.00 96.06 185 LEU A O 1
ATOM 1512 N N . LYS A 1 186 ? 23.042 -7.421 -3.600 1.00 95.94 186 LYS A N 1
ATOM 1513 C CA . LYS A 1 186 ? 23.583 -6.120 -4.039 1.00 95.94 186 LYS A CA 1
ATOM 1514 C C . LYS A 1 186 ? 22.729 -4.926 -3.587 1.00 95.94 186 LYS A C 1
ATOM 1516 O O . LYS A 1 186 ? 23.227 -3.803 -3.629 1.00 95.94 186 LYS A O 1
ATOM 1521 N N . LEU A 1 187 ? 21.474 -5.152 -3.191 1.00 95.62 187 LEU A N 1
ATOM 1522 C CA . LEU A 1 187 ? 20.568 -4.137 -2.648 1.00 95.62 187 LEU A CA 1
ATOM 1523 C C . LEU A 1 187 ? 20.657 -4.015 -1.121 1.00 95.62 187 LEU A C 1
ATOM 1525 O O . LEU A 1 187 ? 19.987 -3.162 -0.555 1.00 95.62 187 LEU A O 1
ATOM 1529 N N . LYS A 1 188 ? 21.500 -4.820 -0.455 1.00 93.62 188 LYS A N 1
ATOM 1530 C CA . LYS A 1 188 ? 21.671 -4.851 1.010 1.00 93.62 188 LYS A CA 1
ATOM 1531 C C . LYS A 1 188 ? 20.412 -5.286 1.774 1.00 93.62 188 LYS A C 1
ATOM 1533 O O . LYS A 1 188 ? 20.167 -4.834 2.886 1.00 93.62 188 LYS A O 1
ATOM 1538 N N . LEU A 1 189 ? 19.643 -6.212 1.200 1.00 91.75 189 LEU A N 1
ATOM 1539 C CA . LEU A 1 189 ? 18.400 -6.732 1.786 1.00 91.75 189 LEU A CA 1
ATOM 1540 C C . LEU A 1 189 ? 18.610 -7.785 2.893 1.00 91.75 189 LEU A C 1
ATOM 1542 O O . LEU A 1 189 ? 17.645 -8.224 3.523 1.00 91.75 189 LEU A O 1
ATOM 1546 N N . GLY A 1 190 ? 19.856 -8.200 3.144 1.00 92.62 190 GLY A N 1
ATOM 1547 C CA . GLY A 1 190 ? 20.188 -9.200 4.161 1.00 92.62 190 GLY A CA 1
ATOM 1548 C C . GLY A 1 190 ? 19.516 -10.543 3.874 1.00 92.62 190 GLY A C 1
ATOM 1549 O O . GLY A 1 190 ? 19.495 -10.992 2.725 1.00 92.62 190 GLY A O 1
ATOM 1550 N N . TYR A 1 191 ? 18.931 -11.161 4.905 1.00 94.44 191 TYR A N 1
ATOM 1551 C CA . TYR A 1 191 ? 18.286 -12.478 4.813 1.00 94.44 191 TYR A CA 1
ATOM 1552 C C . TYR A 1 191 ? 17.145 -12.534 3.783 1.00 94.44 191 TYR A C 1
ATOM 1554 O O . TYR A 1 191 ? 16.905 -13.587 3.194 1.00 94.44 191 TYR A O 1
ATOM 1562 N N . LYS A 1 192 ? 16.478 -11.403 3.514 1.00 95.31 192 LYS A N 1
ATOM 1563 C CA . LYS A 1 192 ? 15.372 -11.313 2.549 1.00 95.31 192 LYS A CA 1
ATOM 1564 C C . LYS A 1 192 ? 15.809 -11.640 1.121 1.00 95.31 192 LYS A C 1
ATOM 1566 O O . LYS A 1 192 ? 15.015 -12.156 0.341 1.00 95.31 192 LYS A O 1
ATOM 1571 N N . SER A 1 193 ? 17.087 -11.420 0.802 1.00 97.00 193 SER A N 1
ATOM 1572 C CA . SER A 1 193 ? 17.673 -11.742 -0.508 1.00 97.00 193 SER A CA 1
ATOM 1573 C C . SER A 1 193 ? 17.500 -13.216 -0.873 1.00 97.00 193 SER A C 1
ATOM 1575 O O . SER A 1 193 ? 17.275 -13.539 -2.035 1.00 97.00 193 SER A O 1
ATOM 1577 N N . LYS A 1 194 ? 17.556 -14.106 0.127 1.00 95.94 194 LYS A N 1
ATOM 1578 C CA . LYS A 1 194 ? 17.367 -15.551 -0.041 1.00 95.94 194 LYS A CA 1
ATOM 1579 C C . LYS A 1 194 ? 15.926 -15.919 -0.393 1.00 95.94 194 LYS A C 1
ATOM 1581 O O . LYS A 1 194 ? 15.706 -16.922 -1.065 1.00 95.94 194 LYS A O 1
ATOM 1586 N N . PHE A 1 195 ? 14.947 -15.167 0.107 1.00 95.12 195 PHE A N 1
ATOM 1587 C CA . PHE A 1 195 ? 13.538 -15.399 -0.210 1.00 95.12 195 PHE A CA 1
ATOM 1588 C C . PHE A 1 195 ? 13.212 -14.855 -1.595 1.00 95.12 195 PHE A C 1
ATOM 1590 O O . PHE A 1 195 ? 12.747 -15.605 -2.442 1.00 95.12 195 PHE A O 1
ATOM 1597 N N . LEU A 1 196 ? 13.576 -13.599 -1.853 1.00 96.88 196 LEU A N 1
ATOM 1598 C CA . LEU A 1 196 ? 13.341 -12.942 -3.138 1.00 96.88 196 LEU A CA 1
ATOM 1599 C C . LEU A 1 196 ? 14.080 -13.633 -4.291 1.00 96.88 196 LEU A C 1
ATOM 1601 O O . LEU A 1 196 ? 13.519 -13.809 -5.362 1.00 96.88 196 LEU A O 1
ATOM 1605 N N . GLY A 1 197 ? 15.314 -14.091 -4.064 1.00 96.44 197 GLY A N 1
ATOM 1606 C CA . GLY A 1 197 ? 16.085 -14.841 -5.058 1.00 96.44 197 GLY A CA 1
ATOM 1607 C C . GLY A 1 197 ? 15.658 -16.297 -5.242 1.00 96.44 197 GLY A C 1
ATOM 1608 O O . GLY A 1 197 ? 16.247 -16.984 -6.072 1.00 96.44 197 GLY A O 1
ATOM 1609 N N . ALA A 1 198 ? 14.699 -16.781 -4.447 1.00 95.44 198 ALA A N 1
ATOM 1610 C CA . ALA A 1 198 ? 14.098 -18.103 -4.599 1.00 95.44 198 ALA A CA 1
ATOM 1611 C C . ALA A 1 198 ? 12.723 -18.051 -5.283 1.00 95.44 198 ALA A C 1
ATOM 1613 O O . ALA A 1 198 ? 12.172 -19.117 -5.543 1.00 95.44 198 ALA A O 1
ATOM 1614 N N . LEU A 1 199 ? 12.184 -16.855 -5.552 1.00 96.69 199 LEU A N 1
ATOM 1615 C CA . LEU A 1 199 ? 10.926 -16.697 -6.273 1.00 96.69 199 LEU A CA 1
ATOM 1616 C C . LEU A 1 199 ? 11.100 -17.149 -7.721 1.00 96.69 199 LEU A C 1
ATOM 1618 O O . LEU A 1 199 ? 11.985 -16.682 -8.437 1.00 96.69 199 LEU A O 1
ATOM 1622 N N . THR A 1 200 ? 10.237 -18.062 -8.140 1.00 96.00 200 THR A N 1
ATOM 1623 C CA . THR A 1 200 ? 10.137 -18.540 -9.517 1.00 96.00 200 THR A CA 1
ATOM 1624 C C . THR A 1 200 ? 9.030 -17.804 -10.265 1.00 96.00 200 THR A C 1
ATOM 1626 O O . THR A 1 200 ? 8.184 -17.152 -9.660 1.00 96.00 200 THR A O 1
ATOM 1629 N N . GLU A 1 201 ? 8.990 -17.936 -11.590 1.00 96.75 201 GLU A N 1
ATOM 1630 C CA . GLU A 1 201 ? 7.880 -17.412 -12.398 1.00 96.75 201 GLU A CA 1
ATOM 1631 C C . GLU A 1 201 ? 6.518 -17.951 -11.926 1.00 96.75 201 GLU A C 1
ATOM 1633 O O . GLU A 1 201 ? 5.592 -17.171 -11.726 1.00 96.75 201 GLU A O 1
ATOM 1638 N N . ASN A 1 202 ? 6.451 -19.246 -11.597 1.00 97.56 202 ASN A N 1
ATOM 1639 C CA . ASN A 1 202 ? 5.257 -19.886 -11.042 1.00 97.56 202 ASN A CA 1
ATOM 1640 C C . ASN A 1 202 ? 4.862 -19.319 -9.666 1.00 97.56 202 ASN A C 1
ATOM 1642 O O . ASN A 1 202 ? 3.681 -19.242 -9.346 1.00 97.56 202 ASN A O 1
ATOM 1646 N N . ASP A 1 203 ? 5.825 -18.902 -8.837 1.00 97.81 203 ASP A N 1
ATOM 1647 C CA . ASP A 1 203 ? 5.506 -18.209 -7.582 1.00 97.81 203 ASP A CA 1
ATOM 1648 C C . ASP A 1 203 ? 4.894 -16.830 -7.852 1.00 97.81 203 ASP A C 1
ATOM 1650 O O . ASP A 1 203 ? 3.950 -16.436 -7.171 1.00 97.81 203 ASP A O 1
ATOM 1654 N N . LEU A 1 204 ? 5.387 -16.112 -8.866 1.00 97.81 204 LEU A N 1
ATOM 1655 C CA . LEU A 1 204 ? 4.822 -14.827 -9.282 1.00 97.81 204 LEU A CA 1
ATOM 1656 C C . LEU A 1 204 ? 3.402 -14.989 -9.861 1.00 97.81 204 LEU A C 1
ATOM 1658 O O . LEU A 1 204 ? 2.526 -14.203 -9.511 1.00 97.81 204 LEU A O 1
ATOM 1662 N N . ASP A 1 205 ? 3.147 -16.032 -10.661 1.00 97.56 205 ASP A N 1
ATOM 1663 C CA . ASP A 1 205 ? 1.793 -16.411 -11.114 1.00 97.56 205 ASP A CA 1
ATOM 1664 C C . ASP A 1 205 ? 0.858 -16.744 -9.939 1.00 97.56 205 ASP A C 1
ATOM 1666 O O . ASP A 1 205 ? -0.306 -16.332 -9.900 1.00 97.56 205 ASP A O 1
ATOM 1670 N N . ASN A 1 206 ? 1.366 -17.489 -8.953 1.00 98.00 206 ASN A N 1
ATOM 1671 C CA . ASN A 1 206 ? 0.604 -17.854 -7.763 1.00 98.00 206 ASN A CA 1
ATOM 1672 C C . ASN A 1 206 ? 0.272 -16.630 -6.902 1.00 98.00 206 ASN A C 1
ATOM 1674 O O . ASN A 1 206 ? -0.830 -16.567 -6.363 1.00 98.00 206 ASN A O 1
ATOM 1678 N N . ILE A 1 207 ? 1.177 -15.651 -6.791 1.00 98.12 207 ILE A N 1
ATOM 1679 C CA . ILE A 1 207 ? 0.899 -14.376 -6.111 1.00 98.12 207 ILE A CA 1
ATOM 1680 C C . ILE A 1 207 ? -0.316 -13.700 -6.745 1.00 98.12 207 ILE A C 1
ATOM 1682 O O . ILE A 1 207 ? -1.262 -13.378 -6.031 1.00 98.12 207 ILE A O 1
ATOM 1686 N N . GLU A 1 208 ? -0.321 -13.530 -8.069 1.00 96.06 208 GLU A N 1
ATOM 1687 C CA . GLU A 1 208 ? -1.442 -12.913 -8.791 1.00 96.06 208 GLU A CA 1
ATOM 1688 C C . GLU A 1 208 ? -2.733 -13.723 -8.598 1.00 96.06 208 GLU A C 1
ATOM 1690 O O . GLU A 1 208 ? -3.781 -13.172 -8.263 1.00 96.06 208 GLU A O 1
ATOM 1695 N N . THR A 1 209 ? -2.651 -15.050 -8.709 1.00 96.88 209 THR A N 1
ATOM 1696 C CA . THR A 1 209 ? -3.803 -15.949 -8.545 1.00 96.88 209 THR A CA 1
ATOM 1697 C C . THR A 1 209 ? -4.418 -15.858 -7.148 1.00 96.88 209 THR A C 1
ATOM 1699 O O . THR A 1 209 ? -5.637 -15.740 -7.001 1.00 96.88 209 THR A O 1
ATOM 1702 N N . TYR A 1 210 ? -3.594 -15.930 -6.102 1.00 97.75 210 TYR A N 1
ATOM 1703 C CA . TYR A 1 210 ? -4.086 -15.955 -4.729 1.00 97.75 210 TYR A CA 1
ATOM 1704 C C . TYR A 1 210 ? -4.490 -14.573 -4.211 1.00 97.75 210 TYR A C 1
ATOM 1706 O O . TYR A 1 210 ? -5.406 -14.486 -3.391 1.00 97.75 210 TYR A O 1
ATOM 1714 N N . ALA A 1 211 ? -3.874 -13.502 -4.718 1.00 94.50 211 ALA A N 1
ATOM 1715 C CA . ALA A 1 211 ? -4.253 -12.127 -4.407 1.00 94.50 211 ALA A CA 1
ATOM 1716 C C . ALA A 1 211 ? -5.702 -11.804 -4.820 1.00 94.50 211 ALA A C 1
ATOM 1718 O O . ALA A 1 211 ? -6.401 -11.080 -4.109 1.00 94.50 211 ALA A O 1
ATOM 1719 N N . TYR A 1 212 ? -6.181 -12.397 -5.917 1.00 92.12 212 TYR A N 1
ATOM 1720 C CA . TYR A 1 212 ? -7.554 -12.239 -6.410 1.00 92.12 212 TYR A CA 1
ATOM 1721 C C . TYR A 1 212 ? -8.482 -13.407 -6.056 1.00 92.12 212 TYR A C 1
ATOM 1723 O O . TYR A 1 212 ? -9.594 -13.506 -6.582 1.00 92.12 212 TYR A O 1
ATOM 1731 N N . TYR A 1 213 ? -8.059 -14.312 -5.170 1.00 95.31 213 TYR A N 1
ATOM 1732 C CA . TYR A 1 213 ? -8.858 -15.493 -4.868 1.00 95.31 213 TYR A CA 1
ATOM 1733 C C . TYR A 1 213 ? -10.203 -15.097 -4.223 1.00 95.31 213 TYR A C 1
ATOM 1735 O O . TYR A 1 213 ? -10.207 -14.359 -3.233 1.00 95.31 213 TYR A O 1
ATOM 1743 N N . PRO A 1 214 ? -11.359 -15.610 -4.702 1.00 92.44 214 PRO A N 1
ATOM 1744 C CA . PRO A 1 214 ? -12.672 -15.150 -4.230 1.00 92.44 214 PRO A CA 1
ATOM 1745 C C . PRO A 1 214 ? -12.869 -15.301 -2.715 1.00 92.44 214 PRO A C 1
ATOM 1747 O O . PRO A 1 214 ? -13.407 -14.423 -2.035 1.00 92.44 214 PRO A O 1
ATOM 1750 N N . VAL A 1 215 ? -12.391 -16.423 -2.171 1.00 93.94 215 VAL A N 1
ATOM 1751 C CA . VAL A 1 215 ? -12.436 -16.720 -0.738 1.00 93.94 215 VAL A CA 1
ATOM 1752 C C . VAL A 1 215 ? -11.151 -16.224 -0.081 1.00 93.94 215 VAL A C 1
ATOM 1754 O O . VAL A 1 215 ? -10.131 -16.910 -0.140 1.00 93.94 215 VAL A O 1
ATOM 1757 N N . LEU A 1 216 ? -11.217 -15.074 0.596 1.00 90.31 216 LEU A N 1
ATOM 1758 C CA . LEU A 1 216 ? -10.050 -14.392 1.173 1.00 90.31 216 LEU A CA 1
ATOM 1759 C C . LEU A 1 216 ? -9.157 -15.315 1.999 1.00 90.31 216 LEU A C 1
ATOM 1761 O O . LEU A 1 216 ? -7.967 -15.397 1.731 1.00 90.31 216 LEU A O 1
ATOM 1765 N N . LYS A 1 217 ? -9.723 -16.078 2.943 1.00 93.25 217 LYS A N 1
ATOM 1766 C CA . LYS A 1 217 ? -8.944 -17.010 3.772 1.00 93.25 217 LYS A CA 1
ATOM 1767 C C . LYS A 1 217 ? -8.122 -17.997 2.932 1.00 93.25 217 LYS A C 1
ATOM 1769 O O . LYS A 1 217 ? -6.955 -18.213 3.227 1.00 93.25 217 LYS A O 1
ATOM 1774 N N . ARG A 1 218 ? -8.702 -18.548 1.858 1.00 95.50 218 ARG A N 1
ATOM 1775 C CA . ARG A 1 218 ? -7.987 -19.459 0.948 1.00 95.50 218 ARG A CA 1
ATOM 1776 C C . ARG A 1 218 ? -6.914 -18.736 0.137 1.00 95.50 218 ARG A C 1
ATOM 1778 O O . ARG A 1 218 ? -5.857 -19.315 -0.070 1.00 95.50 218 ARG A O 1
ATOM 1785 N N . GLY A 1 219 ? -7.169 -17.496 -0.283 1.00 96.62 219 GLY A N 1
ATOM 1786 C CA . GLY A 1 219 ? -6.152 -16.648 -0.910 1.00 96.62 219 GLY A CA 1
ATOM 1787 C C . GLY A 1 219 ? -4.968 -16.404 0.026 1.00 96.62 219 GLY A C 1
ATOM 1788 O O . GLY A 1 219 ? -3.830 -16.681 -0.332 1.00 96.62 219 GLY A O 1
ATOM 1789 N N . LEU A 1 220 ? -5.234 -15.994 1.270 1.00 95.88 220 LEU A N 1
ATOM 1790 C CA . LEU A 1 220 ? -4.199 -15.788 2.288 1.00 95.88 220 LEU A CA 1
ATOM 1791 C C . LEU A 1 220 ? -3.422 -17.073 2.602 1.00 95.88 220 LEU A C 1
ATOM 1793 O O . LEU A 1 220 ? -2.203 -17.023 2.747 1.00 95.88 220 LEU A O 1
ATOM 1797 N N . ASP A 1 221 ? -4.102 -18.216 2.713 1.00 97.25 221 ASP A N 1
ATOM 1798 C CA . ASP A 1 221 ? -3.456 -19.512 2.937 1.00 97.25 221 ASP A CA 1
ATOM 1799 C C . ASP A 1 221 ? -2.575 -19.915 1.746 1.00 97.25 221 ASP A C 1
ATOM 1801 O O . ASP A 1 221 ? -1.417 -20.263 1.954 1.00 97.25 221 ASP A O 1
ATOM 1805 N N . GLY A 1 222 ? -3.059 -19.759 0.510 1.00 97.75 222 GLY A N 1
ATOM 1806 C CA . GLY A 1 222 ? -2.277 -20.025 -0.701 1.00 97.75 222 GLY A CA 1
ATOM 1807 C C . GLY A 1 222 ? -1.045 -19.126 -0.841 1.00 97.75 222 GLY A C 1
ATOM 1808 O O . GLY A 1 222 ? 0.032 -19.610 -1.182 1.00 97.75 222 GLY A O 1
ATOM 1809 N N . LEU A 1 223 ? -1.163 -17.838 -0.498 1.00 98.00 223 LEU A N 1
ATOM 1810 C CA . LEU A 1 223 ? -0.028 -16.909 -0.472 1.00 98.00 223 LEU A CA 1
ATOM 1811 C C . LEU A 1 223 ? 1.076 -17.373 0.488 1.00 98.00 223 LEU A C 1
ATOM 1813 O O . LEU A 1 223 ? 2.253 -17.242 0.166 1.00 98.00 223 LEU A O 1
ATOM 1817 N N . LYS A 1 224 ? 0.720 -17.934 1.651 1.00 97.69 224 LYS A N 1
ATOM 1818 C CA . LYS A 1 224 ? 1.687 -18.376 2.675 1.00 97.69 224 LYS A CA 1
ATOM 1819 C C . LYS A 1 224 ? 2.470 -19.636 2.302 1.00 97.69 224 LYS A C 1
ATOM 1821 O O . LYS A 1 224 ? 3.491 -19.911 2.928 1.00 97.69 224 LYS A O 1
ATOM 1826 N N . GLU A 1 225 ? 2.031 -20.381 1.291 1.00 97.62 225 GLU A N 1
ATOM 1827 C CA . GLU A 1 225 ? 2.808 -21.502 0.746 1.00 97.62 225 GLU A CA 1
ATOM 1828 C C . GLU A 1 225 ? 4.042 -21.015 -0.035 1.00 97.62 225 GLU A C 1
ATOM 1830 O O . GLU A 1 225 ? 5.002 -21.762 -0.239 1.00 97.62 225 GLU A O 1
ATOM 1835 N N . ILE A 1 226 ? 4.057 -19.739 -0.438 1.00 97.50 226 ILE A N 1
ATOM 1836 C CA . ILE A 1 226 ? 5.172 -19.123 -1.153 1.00 97.50 226 ILE A CA 1
ATOM 1837 C C . ILE A 1 226 ? 6.232 -18.673 -0.149 1.00 97.50 226 ILE A C 1
ATOM 1839 O O . ILE A 1 226 ? 5.995 -17.896 0.781 1.00 97.50 226 ILE A O 1
ATOM 1843 N N . LYS A 1 227 ? 7.460 -19.147 -0.349 1.00 94.75 227 LYS A N 1
ATOM 1844 C CA . LYS A 1 227 ? 8.565 -18.900 0.577 1.00 94.75 227 LYS A CA 1
ATOM 1845 C C . LYS A 1 227 ? 8.843 -17.402 0.749 1.00 94.75 227 LYS A C 1
ATOM 1847 O O . LYS A 1 227 ? 9.153 -16.698 -0.204 1.00 94.75 227 LYS A O 1
ATOM 1852 N N . GLY A 1 228 ? 8.849 -16.951 2.002 1.00 94.00 228 GLY A N 1
ATOM 1853 C CA . GLY A 1 228 ? 9.061 -15.544 2.360 1.00 94.00 228 GLY A CA 1
ATOM 1854 C C . GLY A 1 228 ? 7.766 -14.755 2.554 1.00 94.00 228 GLY A C 1
ATOM 1855 O O . GLY A 1 228 ? 7.826 -13.629 3.048 1.00 94.00 228 GLY A O 1
ATOM 1856 N N . ILE A 1 229 ? 6.610 -15.349 2.246 1.00 97.44 229 ILE A N 1
ATOM 1857 C CA . ILE A 1 229 ? 5.295 -14.780 2.528 1.00 97.44 229 ILE A CA 1
ATOM 1858 C C . ILE A 1 229 ? 4.741 -15.424 3.803 1.00 97.44 229 ILE A C 1
ATOM 1860 O O . ILE A 1 229 ? 4.420 -16.605 3.846 1.00 97.44 229 ILE A O 1
ATOM 1864 N N . GLY A 1 230 ? 4.658 -14.634 4.873 1.00 96.19 230 GLY A N 1
ATOM 1865 C CA . GLY A 1 230 ? 3.991 -15.019 6.121 1.00 96.19 230 GLY A CA 1
ATOM 1866 C C . GLY A 1 230 ? 2.643 -14.317 6.291 1.00 96.19 230 GLY A C 1
ATOM 1867 O O . GLY A 1 230 ? 2.190 -13.600 5.400 1.00 96.19 230 GLY A O 1
ATOM 1868 N N . ASN A 1 231 ? 2.031 -14.455 7.474 1.00 95.38 231 ASN A N 1
ATOM 1869 C CA . ASN A 1 231 ? 0.763 -13.784 7.801 1.00 95.38 231 ASN A CA 1
ATOM 1870 C C . ASN A 1 231 ? 0.816 -12.269 7.561 1.00 95.38 231 ASN A C 1
ATOM 1872 O O . ASN A 1 231 ? -0.120 -11.722 6.988 1.00 95.38 231 ASN A O 1
ATOM 1876 N N . TYR A 1 232 ? 1.911 -11.609 7.955 1.00 94.94 232 TYR A N 1
ATOM 1877 C CA . TYR A 1 232 ? 2.104 -10.178 7.714 1.00 94.94 232 TYR A CA 1
ATOM 1878 C C . TYR A 1 232 ? 1.984 -9.849 6.221 1.00 94.94 232 TYR A C 1
ATOM 1880 O O . TYR A 1 232 ? 1.099 -9.101 5.822 1.00 94.94 232 TYR A O 1
ATOM 1888 N N . THR A 1 233 ? 2.809 -10.474 5.376 1.00 96.19 233 THR A N 1
ATOM 1889 C CA . THR A 1 233 ? 2.825 -10.182 3.937 1.00 96.19 233 THR A CA 1
ATOM 1890 C C . THR A 1 233 ? 1.518 -10.544 3.247 1.00 96.19 233 THR A C 1
ATOM 1892 O O . THR A 1 233 ? 1.029 -9.753 2.449 1.00 96.19 233 THR A O 1
ATOM 1895 N N . ALA A 1 234 ? 0.916 -11.686 3.585 1.00 97.19 234 ALA A N 1
ATOM 1896 C CA . ALA A 1 234 ? -0.365 -12.083 3.012 1.00 97.19 234 ALA A CA 1
ATOM 1897 C C . ALA A 1 234 ? -1.477 -11.074 3.355 1.00 97.19 234 ALA A C 1
ATOM 1899 O O . ALA A 1 234 ? -2.240 -10.682 2.476 1.00 97.19 234 ALA A O 1
ATOM 1900 N N . ARG A 1 235 ? -1.551 -10.606 4.611 1.00 96.19 235 ARG A N 1
ATOM 1901 C CA . ARG A 1 235 ? -2.556 -9.617 5.033 1.00 96.19 235 ARG A CA 1
ATOM 1902 C C . ARG A 1 235 ? -2.315 -8.240 4.429 1.00 96.19 235 ARG A C 1
ATOM 1904 O O . ARG A 1 235 ? -3.267 -7.623 3.967 1.00 96.19 235 ARG A O 1
ATOM 1911 N N . ILE A 1 236 ? -1.062 -7.787 4.366 1.00 95.50 236 ILE A N 1
ATOM 1912 C CA . ILE A 1 236 ? -0.708 -6.546 3.663 1.00 95.50 236 ILE A CA 1
ATOM 1913 C C . ILE A 1 236 ? -1.135 -6.628 2.194 1.00 95.50 236 ILE A C 1
ATOM 1915 O O . ILE A 1 236 ? -1.711 -5.673 1.688 1.00 95.50 236 ILE A O 1
ATOM 1919 N N . LEU A 1 237 ? -0.944 -7.769 1.523 1.00 96.00 237 LEU A N 1
ATOM 1920 C CA . LEU A 1 237 ? -1.421 -7.946 0.151 1.00 96.00 237 LEU A CA 1
ATOM 1921 C C . LEU A 1 237 ? -2.954 -7.882 0.070 1.00 96.00 237 LEU A C 1
ATOM 1923 O O . LEU A 1 237 ? -3.496 -7.171 -0.772 1.00 96.00 237 LEU A O 1
ATOM 1927 N N . GLY A 1 238 ? -3.656 -8.541 0.995 1.00 95.31 238 GLY A N 1
ATOM 1928 C CA . GLY A 1 238 ? -5.114 -8.450 1.096 1.00 95.31 238 GLY A CA 1
ATOM 1929 C C . GLY A 1 238 ? -5.612 -7.005 1.210 1.00 95.31 238 GLY A C 1
ATOM 1930 O O . GLY A 1 238 ? -6.546 -6.626 0.512 1.00 95.31 238 GLY A O 1
ATOM 1931 N N . ILE A 1 239 ? -4.951 -6.178 2.020 1.00 95.19 239 ILE A N 1
ATOM 1932 C CA . ILE A 1 239 ? -5.363 -4.793 2.290 1.00 95.19 239 ILE A CA 1
ATOM 1933 C C . ILE A 1 239 ? -4.923 -3.844 1.169 1.00 95.19 239 ILE A C 1
ATOM 1935 O O . ILE A 1 239 ? -5.754 -3.184 0.549 1.00 95.19 239 ILE A O 1
ATOM 1939 N N . TYR A 1 240 ? -3.617 -3.772 0.905 1.00 95.00 240 TYR A N 1
ATOM 1940 C CA . TYR A 1 240 ? -3.008 -2.756 0.041 1.00 95.00 240 TYR A CA 1
ATOM 1941 C C . TYR A 1 240 ? -2.965 -3.150 -1.426 1.00 95.00 240 TYR A C 1
ATOM 1943 O O . TYR A 1 240 ? -2.672 -2.300 -2.254 1.00 95.00 240 TYR A O 1
ATOM 1951 N N . HIS A 1 241 ? -3.252 -4.401 -1.774 1.00 95.56 241 HIS A N 1
ATOM 1952 C CA . HIS A 1 241 ? -3.452 -4.783 -3.164 1.00 95.56 241 HIS A CA 1
ATOM 1953 C C . HIS A 1 241 ? -4.895 -5.181 -3.430 1.00 95.56 241 HIS A C 1
ATOM 1955 O O . HIS A 1 241 ? -5.467 -4.653 -4.371 1.00 95.56 241 HIS A O 1
ATOM 1961 N N . SER A 1 242 ? -5.511 -6.043 -2.617 1.00 95.31 242 SER A N 1
ATOM 1962 C CA . SER A 1 242 ? -6.852 -6.583 -2.906 1.00 95.31 242 SER A CA 1
ATOM 1963 C C . SER A 1 242 ? -8.016 -5.774 -2.315 1.00 95.31 242 SER A C 1
ATOM 1965 O O . SER A 1 242 ? -9.168 -6.144 -2.540 1.00 95.31 242 SER A O 1
ATOM 1967 N N . ARG A 1 243 ? -7.742 -4.706 -1.543 1.00 94.25 243 ARG A N 1
ATOM 1968 C CA . ARG A 1 243 ? -8.752 -3.895 -0.826 1.00 94.25 243 ARG A CA 1
ATOM 1969 C C . ARG A 1 243 ? -9.731 -4.737 0.006 1.00 94.25 243 ARG A C 1
ATOM 1971 O O . ARG A 1 243 ? -10.922 -4.457 0.092 1.00 94.25 243 ARG A O 1
ATOM 1978 N N . ARG A 1 244 ? -9.224 -5.814 0.605 1.00 93.75 244 ARG A N 1
ATOM 1979 C CA . ARG A 1 244 ? -9.956 -6.721 1.493 1.00 93.75 244 ARG A CA 1
ATOM 1980 C C . ARG A 1 244 ? -9.648 -6.349 2.933 1.00 93.75 244 ARG A C 1
ATOM 1982 O O . ARG A 1 244 ? -8.570 -6.654 3.441 1.00 93.75 244 ARG A O 1
ATOM 1989 N N . TYR A 1 245 ? -10.596 -5.678 3.575 1.00 95.06 245 TYR A N 1
ATOM 1990 C CA . TYR A 1 245 ? -10.414 -5.105 4.910 1.00 95.06 245 TYR A CA 1
ATOM 1991 C C . TYR A 1 245 ? -10.863 -6.022 6.046 1.00 95.06 245 TYR A C 1
ATOM 1993 O O . TYR A 1 245 ? -10.732 -5.653 7.212 1.00 95.06 245 TYR A O 1
ATOM 2001 N N . ASP A 1 246 ? -11.326 -7.230 5.710 1.00 93.12 246 ASP A N 1
ATOM 2002 C CA . ASP A 1 246 ? -11.826 -8.238 6.646 1.00 93.12 246 ASP A CA 1
ATOM 2003 C C . ASP A 1 246 ? -10.776 -8.669 7.697 1.00 93.12 246 ASP A C 1
ATOM 2005 O O . ASP A 1 246 ? -11.133 -9.200 8.743 1.00 93.12 246 ASP A O 1
ATOM 2009 N N . TYR A 1 247 ? -9.481 -8.463 7.427 1.00 90.88 247 TYR A N 1
ATOM 2010 C CA . TYR A 1 247 ? -8.389 -8.751 8.359 1.00 90.88 247 TYR A CA 1
ATOM 2011 C C . TYR A 1 247 ? -7.460 -7.557 8.489 1.00 90.88 247 TYR A C 1
ATOM 2013 O O . TYR A 1 247 ? -6.937 -7.068 7.491 1.00 90.88 247 TYR A O 1
ATOM 2021 N N . ALA A 1 248 ? -7.150 -7.172 9.721 1.00 93.50 248 ALA A N 1
ATOM 2022 C CA . ALA A 1 248 ? -6.068 -6.241 9.991 1.00 93.50 248 ALA A CA 1
ATOM 2023 C C . ALA A 1 248 ? -4.702 -6.936 9.977 1.00 93.50 248 ALA A C 1
ATOM 2025 O O . ALA A 1 248 ? -4.574 -8.109 10.345 1.00 93.50 248 ALA A O 1
ATOM 2026 N N . PHE A 1 249 ? -3.659 -6.213 9.574 1.00 92.38 249 PHE A N 1
ATOM 2027 C CA . PHE A 1 249 ? -2.293 -6.711 9.695 1.00 92.38 249 PHE A CA 1
ATOM 2028 C C . PHE A 1 249 ? -1.808 -6.612 11.147 1.00 92.38 249 PHE A C 1
ATOM 2030 O O . PHE A 1 249 ? -2.204 -5.724 11.894 1.00 92.38 249 PHE A O 1
ATOM 2037 N N . TYR A 1 250 ? -0.960 -7.564 11.532 1.00 93.44 250 TYR A N 1
ATOM 2038 C CA . TYR A 1 250 ? -0.377 -7.674 12.865 1.00 93.44 250 TYR A CA 1
ATOM 2039 C C . TYR A 1 250 ? 1.104 -7.304 12.787 1.00 93.44 250 TYR A C 1
ATOM 2041 O O . TYR A 1 250 ? 1.886 -8.039 12.174 1.00 93.44 250 TYR A O 1
ATOM 2049 N N . ASP A 1 251 ? 1.477 -6.169 13.374 1.00 92.56 251 ASP A N 1
ATOM 2050 C CA . ASP A 1 251 ? 2.867 -5.756 13.566 1.00 92.56 251 ASP A CA 1
ATOM 2051 C C . ASP A 1 251 ? 3.041 -4.974 14.880 1.00 92.56 251 ASP A C 1
ATOM 2053 O O . ASP A 1 251 ? 2.078 -4.709 15.600 1.00 92.56 251 ASP A O 1
ATOM 2057 N N . THR A 1 252 ? 4.287 -4.642 15.219 1.00 90.75 252 THR A N 1
ATOM 2058 C CA . THR A 1 252 ? 4.612 -3.954 16.475 1.00 90.75 252 THR A CA 1
ATOM 2059 C C . THR A 1 252 ? 4.055 -2.537 16.540 1.00 90.75 252 THR A C 1
ATOM 2061 O O . THR A 1 252 ? 3.718 -2.091 17.627 1.00 90.75 252 THR A O 1
ATOM 2064 N N . TYR A 1 253 ? 3.939 -1.842 15.404 1.00 90.69 253 TYR A N 1
ATOM 2065 C CA . TYR A 1 253 ? 3.420 -0.477 15.375 1.00 90.69 253 TYR A CA 1
ATOM 2066 C C . TYR A 1 253 ? 1.907 -0.465 15.595 1.00 90.69 253 TYR A C 1
ATOM 2068 O O . TYR A 1 253 ? 1.404 0.324 16.385 1.00 90.69 253 TYR A O 1
ATOM 2076 N N . VAL A 1 254 ? 1.178 -1.407 14.991 1.00 94.56 254 VAL A N 1
ATOM 2077 C CA . VAL A 1 254 ? -0.248 -1.611 15.270 1.00 94.56 254 VAL A CA 1
ATOM 2078 C C . VAL A 1 254 ? -0.474 -1.905 16.750 1.00 94.56 254 VAL A C 1
ATOM 2080 O O . VAL A 1 254 ? -1.362 -1.310 17.350 1.00 94.56 254 VAL A O 1
ATOM 2083 N N . LEU A 1 255 ? 0.328 -2.786 17.357 1.00 95.44 255 LEU A N 1
ATOM 2084 C CA . LEU A 1 255 ? 0.212 -3.073 18.789 1.00 95.44 255 LEU A CA 1
ATOM 2085 C C . LEU A 1 255 ? 0.509 -1.848 19.659 1.00 95.44 255 LEU A C 1
ATOM 2087 O O . LEU A 1 255 ? -0.205 -1.624 20.629 1.00 95.44 255 LEU A O 1
ATOM 2091 N N . GLU A 1 256 ? 1.515 -1.049 19.303 1.00 92.62 256 GLU A N 1
ATOM 2092 C CA . GLU A 1 256 ? 1.849 0.202 19.992 1.00 92.62 256 GLU A CA 1
ATOM 2093 C C . GLU A 1 256 ? 0.678 1.192 19.953 1.00 92.62 256 GLU A C 1
ATOM 2095 O O . GLU A 1 256 ? 0.234 1.649 21.005 1.00 92.62 256 GLU A O 1
ATOM 2100 N N . VAL A 1 257 ? 0.114 1.451 18.766 1.00 94.62 257 VAL A N 1
ATOM 2101 C CA . VAL A 1 257 ? -1.036 2.358 18.607 1.00 94.62 257 VAL A CA 1
ATOM 2102 C C . VAL A 1 257 ? -2.255 1.844 19.361 1.00 94.62 257 VAL A C 1
ATOM 2104 O O . VAL A 1 257 ? -2.904 2.602 20.080 1.00 94.62 257 VAL A O 1
ATOM 2107 N N . LEU A 1 258 ? -2.574 0.556 19.233 1.00 96.56 258 LEU A N 1
ATOM 2108 C CA . LEU A 1 258 ? -3.715 -0.021 19.935 1.00 96.56 258 LEU A CA 1
ATOM 2109 C C . LEU A 1 258 ? -3.524 0.023 21.451 1.00 96.56 258 LEU A C 1
ATOM 2111 O O . LEU A 1 258 ? -4.467 0.359 22.157 1.00 96.56 258 LEU A O 1
ATOM 2115 N N . ASN A 1 259 ? -2.325 -0.256 21.959 1.00 95.00 259 ASN A N 1
ATOM 2116 C CA . ASN A 1 259 ? -2.052 -0.160 23.387 1.00 95.00 259 ASN A CA 1
ATOM 2117 C C . ASN A 1 259 ? -2.146 1.285 23.893 1.00 95.00 259 ASN A C 1
ATOM 2119 O O . ASN A 1 259 ? -2.731 1.512 24.943 1.00 95.00 259 ASN A O 1
ATOM 2123 N N . HIS A 1 260 ? -1.642 2.256 23.127 1.00 93.88 260 HIS A N 1
ATOM 2124 C CA . HIS A 1 260 ? -1.747 3.676 23.465 1.00 93.88 260 HIS A CA 1
ATOM 2125 C C . HIS A 1 260 ? -3.201 4.170 23.490 1.00 93.88 260 HIS A C 1
ATOM 2127 O O . HIS A 1 260 ? -3.560 5.015 24.303 1.00 93.88 260 HIS A O 1
ATOM 2133 N N . LYS A 1 261 ? -4.045 3.676 22.579 1.00 95.31 261 LYS A N 1
ATOM 2134 C CA . LYS A 1 261 ? -5.425 4.157 22.426 1.00 95.31 261 LYS A CA 1
ATOM 2135 C C . LYS A 1 261 ? -6.448 3.377 23.256 1.00 95.31 261 LYS A C 1
ATOM 2137 O O . LYS A 1 261 ? -7.437 3.961 23.674 1.00 95.31 261 LYS A O 1
ATOM 2142 N N . TYR A 1 262 ? -6.239 2.080 23.467 1.00 96.31 262 TYR A N 1
ATOM 2143 C CA . TYR A 1 262 ? -7.241 1.171 24.042 1.00 96.31 262 TYR A CA 1
ATOM 2144 C C . TYR A 1 262 ? -6.715 0.276 25.167 1.00 96.31 262 TYR A C 1
ATOM 2146 O O . TYR A 1 262 ? -7.468 -0.580 25.625 1.00 96.31 262 TYR A O 1
ATOM 2154 N N . GLU A 1 263 ? -5.449 0.409 25.575 1.00 94.69 263 GLU A N 1
ATOM 2155 C CA . GLU A 1 263 ? -4.866 -0.372 26.678 1.00 94.69 263 GLU A CA 1
ATOM 2156 C C . GLU A 1 263 ? -5.097 -1.887 26.527 1.00 94.69 263 GLU A C 1
ATOM 2158 O O . GLU A 1 263 ? -5.505 -2.593 27.447 1.00 94.69 263 GLU A O 1
ATOM 2163 N N . ILE A 1 264 ? -4.846 -2.410 25.323 1.00 94.44 264 ILE A N 1
ATOM 2164 C CA . ILE A 1 264 ? -5.196 -3.786 24.920 1.00 94.44 264 ILE A CA 1
ATOM 2165 C C . ILE A 1 264 ? -4.507 -4.897 25.732 1.00 94.44 264 ILE A C 1
ATOM 2167 O O . ILE A 1 264 ? -4.803 -6.080 25.543 1.00 94.44 264 ILE A O 1
ATOM 2171 N N . GLY A 1 265 ? -3.568 -4.531 26.606 1.00 89.88 265 GLY A N 1
ATOM 2172 C CA . GLY A 1 265 ? -2.772 -5.446 27.406 1.00 89.88 265 GLY A CA 1
ATOM 2173 C C . GLY A 1 265 ? -1.787 -6.262 26.568 1.00 89.88 265 GLY A C 1
ATOM 2174 O O . GLY A 1 265 ? -1.389 -5.895 25.461 1.00 89.88 265 GLY A O 1
ATOM 2175 N N . ASN A 1 266 ? -1.371 -7.406 27.109 1.00 90.06 266 ASN A N 1
ATOM 2176 C CA . ASN A 1 266 ? -0.329 -8.235 26.503 1.00 90.06 266 ASN A CA 1
ATOM 2177 C C . ASN A 1 266 ? -0.886 -9.155 25.407 1.00 90.06 266 ASN A C 1
ATOM 2179 O O . ASN A 1 266 ? -1.149 -10.340 25.634 1.00 90.06 266 ASN A O 1
ATOM 2183 N N . ILE A 1 267 ? -1.019 -8.617 24.195 1.00 94.88 267 ILE A N 1
ATOM 2184 C CA . ILE A 1 267 ? -1.254 -9.402 22.980 1.00 94.88 267 ILE A CA 1
ATOM 2185 C C . ILE A 1 267 ? 0.091 -9.890 22.433 1.00 94.88 267 ILE A C 1
ATOM 2187 O O . ILE A 1 267 ? 0.884 -9.116 21.906 1.00 94.88 267 ILE A O 1
ATOM 2191 N N . ASN A 1 268 ? 0.333 -11.199 22.522 1.00 92.62 268 ASN A N 1
ATOM 2192 C CA . ASN A 1 268 ? 1.633 -11.797 22.195 1.00 92.62 268 ASN A CA 1
ATOM 2193 C C . ASN A 1 268 ? 1.633 -12.598 20.886 1.00 92.62 268 ASN A C 1
ATOM 2195 O O . ASN A 1 268 ? 2.682 -13.048 20.421 1.00 92.62 268 ASN A O 1
ATOM 2199 N N . ASN A 1 269 ? 0.462 -12.844 20.298 1.00 94.50 269 ASN A N 1
ATOM 2200 C CA . ASN A 1 269 ? 0.350 -13.588 19.050 1.00 94.50 269 ASN A CA 1
ATOM 2201 C C . ASN A 1 269 ? -0.846 -13.144 18.204 1.00 94.50 269 ASN A C 1
ATOM 2203 O O . ASN A 1 269 ? -1.786 -12.510 18.681 1.00 94.50 269 ASN A O 1
ATOM 2207 N N . ILE A 1 270 ? -0.819 -13.554 16.936 1.00 94.31 270 ILE A N 1
ATOM 2208 C CA . ILE A 1 270 ? -1.817 -13.161 15.941 1.00 94.31 270 ILE A CA 1
ATOM 2209 C C . ILE A 1 270 ? -3.238 -13.646 16.262 1.00 94.31 270 ILE A C 1
ATOM 2211 O O . ILE A 1 270 ? -4.190 -12.971 15.900 1.00 94.31 270 ILE A O 1
ATOM 2215 N N . ASN A 1 271 ? -3.410 -14.770 16.966 1.00 95.25 271 ASN A N 1
ATOM 2216 C CA . ASN A 1 271 ? -4.745 -15.268 17.311 1.00 95.25 271 ASN A CA 1
ATOM 2217 C C . ASN A 1 271 ? -5.379 -14.419 18.419 1.00 95.25 271 ASN A C 1
ATOM 2219 O O . ASN A 1 271 ? -6.572 -14.126 18.364 1.00 95.25 271 ASN A O 1
ATOM 2223 N N . GLN A 1 272 ? -4.583 -14.009 19.412 1.00 96.56 272 GLN A N 1
ATOM 2224 C CA . GLN A 1 272 ? -5.019 -13.060 20.440 1.00 96.56 272 GLN A CA 1
ATOM 2225 C C . GLN A 1 272 ? -5.368 -11.710 19.811 1.00 96.56 272 GLN A C 1
ATOM 2227 O O . GLN A 1 272 ? -6.4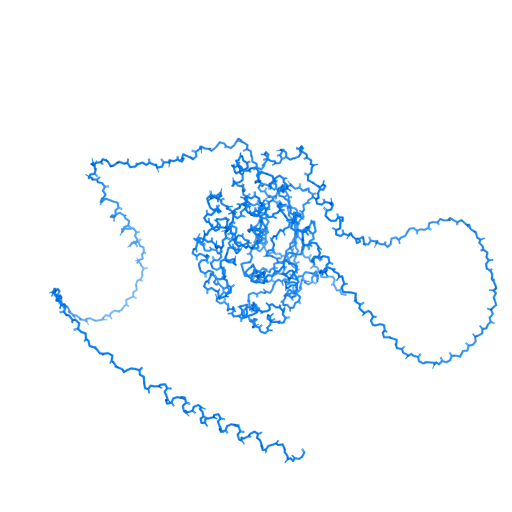26 -11.161 20.107 1.00 96.56 272 GLN A O 1
ATOM 2232 N N . PHE A 1 273 ? -4.525 -11.231 18.891 1.00 97.25 273 PHE A N 1
ATOM 2233 C CA . PHE A 1 273 ? -4.786 -10.016 18.124 1.00 97.25 273 PHE A CA 1
ATOM 2234 C C . PHE A 1 273 ? -6.097 -10.107 17.340 1.00 97.25 273 PHE A C 1
ATOM 2236 O O . PHE A 1 273 ? -6.954 -9.246 17.494 1.00 97.25 273 PHE A O 1
ATOM 2243 N N . ASP A 1 274 ? -6.291 -11.172 16.560 1.00 95.94 274 ASP A N 1
ATOM 2244 C CA . ASP A 1 274 ? -7.513 -11.371 15.778 1.00 95.94 274 ASP A CA 1
ATOM 2245 C C . ASP A 1 274 ? -8.750 -11.451 16.670 1.00 95.94 274 ASP A C 1
ATOM 2247 O O . ASP A 1 274 ? -9.790 -10.902 16.328 1.00 95.94 274 ASP A O 1
ATOM 2251 N N . THR A 1 275 ? -8.649 -12.126 17.817 1.00 96.62 275 THR A N 1
ATOM 2252 C CA . THR A 1 275 ? -9.760 -12.224 18.771 1.00 96.62 275 THR A CA 1
ATOM 2253 C C . THR A 1 275 ? -10.131 -10.842 19.297 1.00 96.62 275 THR A C 1
ATOM 2255 O O . THR A 1 275 ? -11.296 -10.462 19.246 1.00 96.62 275 THR A O 1
ATOM 2258 N N . TRP A 1 276 ? -9.143 -10.065 19.749 1.00 97.44 276 TRP A N 1
ATOM 2259 C CA . TRP A 1 276 ? -9.372 -8.721 20.272 1.00 97.44 276 TRP A CA 1
ATOM 2260 C C . TRP A 1 276 ? -9.953 -7.788 19.201 1.00 97.44 276 TRP A C 1
ATOM 2262 O O . TRP A 1 276 ? -11.004 -7.182 19.406 1.00 97.44 276 TRP A O 1
ATOM 2272 N N . VAL A 1 277 ? -9.317 -7.741 18.027 1.00 97.00 277 VAL A N 1
ATOM 2273 C CA . VAL A 1 277 ? -9.717 -6.875 16.912 1.00 97.00 277 VAL A CA 1
ATOM 2274 C C . VAL A 1 277 ? -11.111 -7.223 16.406 1.00 97.00 277 VAL A C 1
ATOM 2276 O O . VAL A 1 277 ? -11.912 -6.319 16.218 1.00 97.00 277 VAL A O 1
ATOM 2279 N N . ASN A 1 278 ? -11.438 -8.504 16.219 1.00 95.38 278 ASN A N 1
ATOM 2280 C CA . ASN A 1 278 ? -12.752 -8.894 15.700 1.00 95.38 278 ASN A CA 1
ATOM 2281 C C . ASN A 1 278 ? -13.873 -8.705 16.730 1.00 95.38 278 ASN A C 1
ATOM 2283 O O . ASN A 1 278 ? -15.008 -8.437 16.341 1.00 95.38 278 ASN A O 1
ATOM 2287 N N . ASN A 1 279 ? -13.568 -8.816 18.027 1.00 95.75 279 ASN A N 1
ATOM 2288 C CA . ASN A 1 279 ? -14.530 -8.499 19.083 1.00 95.75 279 ASN A CA 1
ATOM 2289 C C . ASN A 1 279 ? -14.824 -6.995 19.133 1.00 95.75 279 ASN A C 1
ATOM 2291 O O . ASN A 1 279 ? -15.969 -6.600 19.341 1.00 95.75 279 ASN A O 1
ATOM 2295 N N . LYS A 1 280 ? -13.801 -6.157 18.933 1.00 95.88 280 LYS A N 1
ATOM 2296 C CA . LYS A 1 280 ? -13.928 -4.697 18.964 1.00 95.88 280 LYS A CA 1
ATOM 2297 C C . LYS A 1 280 ? -14.525 -4.136 17.663 1.00 95.88 280 LYS A C 1
ATOM 2299 O O . LYS A 1 280 ? -15.418 -3.294 17.711 1.00 95.88 280 LYS A O 1
ATOM 2304 N N . TRP A 1 281 ? -14.070 -4.626 16.510 1.00 95.88 281 TRP A N 1
ATOM 2305 C CA . TRP A 1 281 ? -14.461 -4.179 15.169 1.00 95.88 281 TRP A CA 1
ATOM 2306 C C . TRP A 1 281 ? -14.753 -5.382 14.255 1.00 95.88 281 TRP A C 1
ATOM 2308 O O . TRP A 1 281 ? -13.889 -5.828 13.498 1.00 95.88 281 TRP A O 1
ATOM 2318 N N . PRO A 1 282 ? -15.989 -5.911 14.276 1.00 92.75 282 PRO A N 1
ATOM 2319 C CA . PRO A 1 282 ? -16.343 -7.130 13.543 1.00 92.75 282 PRO A CA 1
ATOM 2320 C C . PRO A 1 282 ? -16.424 -6.951 12.019 1.00 92.75 282 PRO A C 1
ATOM 2322 O O . PRO A 1 282 ? -16.541 -7.935 11.289 1.00 92.75 282 PRO A O 1
ATOM 2325 N N . LYS A 1 283 ? -16.416 -5.710 11.521 1.00 94.00 283 LYS A N 1
ATOM 2326 C CA . LYS A 1 283 ? -16.450 -5.385 10.090 1.00 94.00 283 LYS A CA 1
ATOM 2327 C C . LYS A 1 283 ? -15.285 -4.474 9.746 1.00 94.00 283 LYS A C 1
ATOM 2329 O O . LYS A 1 283 ? -15.019 -3.528 10.478 1.00 94.00 283 LYS A O 1
ATOM 2334 N N . ASP A 1 284 ? -14.631 -4.774 8.629 1.00 95.25 284 ASP A N 1
ATOM 2335 C CA . ASP A 1 284 ? -13.523 -4.016 8.044 1.00 95.25 284 ASP A CA 1
ATOM 2336 C C . ASP A 1 284 ? -12.466 -3.497 9.046 1.00 95.25 284 ASP A C 1
ATOM 2338 O O . ASP A 1 284 ? -12.067 -2.329 8.965 1.00 95.25 284 ASP A O 1
ATOM 2342 N N . PRO A 1 285 ? -11.966 -4.331 9.983 1.00 96.50 285 PRO A N 1
ATOM 2343 C CA . PRO A 1 285 ? -11.025 -3.886 11.011 1.00 96.50 285 PRO A CA 1
ATOM 2344 C C . PRO A 1 285 ? -9.745 -3.258 10.445 1.00 96.50 285 PRO A C 1
ATOM 2346 O O . PRO A 1 285 ? -9.121 -2.430 11.105 1.00 96.50 285 PRO A O 1
ATOM 2349 N N . ALA A 1 286 ? -9.341 -3.616 9.220 1.00 95.69 286 ALA A N 1
ATOM 2350 C CA . ALA A 1 286 ? -8.177 -3.008 8.584 1.00 95.69 286 ALA A CA 1
ATOM 2351 C C . ALA A 1 286 ? -8.356 -1.506 8.318 1.00 95.69 286 ALA A C 1
ATOM 2353 O O . ALA A 1 286 ? -7.400 -0.754 8.498 1.00 95.69 286 ALA A O 1
ATOM 2354 N N . LEU A 1 287 ? -9.554 -1.063 7.911 1.00 95.25 287 LEU A N 1
ATOM 2355 C CA . LEU A 1 287 ? -9.836 0.363 7.705 1.00 95.25 287 LEU A CA 1
ATOM 2356 C C . LEU A 1 287 ? -9.728 1.122 9.024 1.00 95.25 287 LEU A C 1
ATOM 2358 O O . LEU A 1 287 ? -9.098 2.175 9.071 1.00 95.25 287 LEU A O 1
ATOM 2362 N N . VAL A 1 288 ? -10.302 0.550 10.082 1.00 96.25 288 VAL A N 1
ATOM 2363 C CA . VAL A 1 288 ? -10.330 1.138 11.424 1.00 96.25 288 VAL A CA 1
ATOM 2364 C C . VAL A 1 288 ? -8.925 1.266 12.002 1.00 96.25 288 VAL A C 1
ATOM 2366 O O . VAL A 1 288 ? -8.527 2.329 12.471 1.00 96.25 288 VAL A O 1
ATOM 2369 N N . ILE A 1 289 ? -8.126 0.204 11.912 1.00 96.19 289 ILE A N 1
ATOM 2370 C CA . ILE A 1 289 ? -6.731 0.262 12.347 1.00 96.19 289 ILE A CA 1
ATOM 2371 C C . ILE A 1 289 ? -5.968 1.292 11.523 1.00 96.19 289 ILE A C 1
ATOM 2373 O O . ILE A 1 289 ? -5.237 2.095 12.087 1.00 96.19 289 ILE A O 1
ATOM 2377 N N . HIS A 1 290 ? -6.163 1.348 10.208 1.00 95.25 290 HIS A N 1
ATOM 2378 C CA . HIS A 1 290 ? -5.406 2.287 9.394 1.00 95.25 290 HIS A CA 1
ATOM 2379 C C . HIS A 1 290 ? -5.775 3.761 9.641 1.00 95.25 290 HIS A C 1
ATOM 2381 O O . HIS A 1 290 ? -4.882 4.606 9.584 1.00 95.25 290 HIS A O 1
ATOM 2387 N N . SER A 1 291 ? -7.028 4.078 9.998 1.00 94.69 291 SER A N 1
ATOM 2388 C CA . SER A 1 291 ? -7.386 5.434 10.440 1.00 94.69 291 SER A CA 1
ATOM 2389 C C . SER A 1 291 ? -6.697 5.810 11.755 1.00 94.69 291 SER A C 1
ATOM 2391 O O . SER A 1 291 ? -6.210 6.930 11.885 1.00 94.69 291 SER A O 1
ATOM 2393 N N . LEU A 1 292 ? -6.579 4.867 12.698 1.00 95.75 292 LEU A N 1
ATOM 2394 C CA . LEU A 1 292 ? -5.843 5.076 13.952 1.00 95.75 292 LEU A CA 1
ATOM 2395 C C . LEU A 1 292 ? -4.346 5.301 13.713 1.00 95.75 292 LEU A C 1
ATOM 2397 O O . LEU A 1 292 ? -3.745 6.179 14.323 1.00 95.75 292 LEU A O 1
ATOM 2401 N N . LEU A 1 293 ? -3.740 4.534 12.803 1.00 93.94 293 LEU A N 1
ATOM 2402 C CA . LEU A 1 293 ? -2.322 4.688 12.464 1.00 93.94 293 LEU A CA 1
ATOM 2403 C C . LEU A 1 293 ? -2.020 6.066 11.868 1.00 93.94 293 LEU A C 1
ATOM 2405 O O . LEU A 1 293 ? -0.951 6.615 12.113 1.00 93.94 293 LEU A O 1
ATOM 2409 N N . LEU A 1 294 ? -2.938 6.620 11.072 1.00 91.12 294 LEU A N 1
ATOM 2410 C CA . LEU A 1 294 ? -2.771 7.957 10.506 1.00 91.12 294 LEU A CA 1
ATOM 2411 C C . LEU A 1 294 ? -2.913 9.055 11.551 1.00 91.12 294 LEU A C 1
ATOM 2413 O O . LEU A 1 294 ? -2.102 9.976 11.557 1.00 91.12 294 LEU A O 1
ATOM 2417 N N . GLU A 1 295 ? -3.894 8.943 12.446 1.00 93.06 295 GLU A N 1
ATOM 2418 C CA . GLU A 1 295 ? -4.038 9.884 13.558 1.00 93.06 295 GLU A CA 1
ATOM 2419 C C . GLU A 1 295 ? -2.816 9.855 14.485 1.00 93.06 295 GLU A C 1
ATOM 2421 O O . GLU A 1 295 ? -2.323 10.913 14.863 1.00 93.06 295 GLU A O 1
ATOM 2426 N N . TYR A 1 296 ? -2.248 8.677 14.756 1.00 92.00 296 TYR A N 1
ATOM 2427 C CA . TYR A 1 296 ? -1.067 8.544 15.614 1.00 92.00 296 TYR A CA 1
ATOM 2428 C C . TYR A 1 296 ? 0.263 8.875 14.909 1.00 92.00 296 TYR A C 1
ATOM 2430 O O . TYR A 1 296 ? 1.315 8.992 15.545 1.00 92.00 296 TYR A O 1
ATOM 2438 N N . LEU A 1 297 ? 0.260 9.027 13.580 1.00 87.56 297 LEU A N 1
ATOM 2439 C CA . LEU A 1 297 ? 1.479 9.213 12.790 1.00 87.56 297 LEU A CA 1
ATOM 2440 C C . LEU A 1 297 ? 2.330 10.419 13.240 1.00 87.56 297 LEU A C 1
ATOM 2442 O O . LEU A 1 297 ? 3.551 10.256 13.325 1.00 87.56 297 LEU A O 1
ATOM 2446 N N . PRO A 1 298 ? 1.774 11.609 13.551 1.00 86.44 298 PRO A N 1
ATOM 2447 C CA . PRO A 1 298 ? 2.574 12.741 14.022 1.00 86.44 298 PRO A CA 1
ATOM 2448 C C . PRO A 1 298 ? 3.327 12.440 15.324 1.00 86.44 298 PRO A C 1
ATOM 2450 O O . PRO A 1 298 ? 4.495 12.813 15.460 1.00 86.44 298 PRO A O 1
ATOM 2453 N N . GLU A 1 299 ? 2.691 11.733 16.259 1.00 86.06 299 GLU A N 1
ATOM 2454 C CA . GLU A 1 299 ? 3.300 11.354 17.534 1.00 86.06 299 GLU A CA 1
ATOM 2455 C C . GLU A 1 299 ? 4.422 10.334 17.329 1.00 86.06 299 GLU A C 1
ATOM 2457 O O . GLU A 1 299 ? 5.540 10.532 17.813 1.00 86.06 299 GLU A O 1
ATOM 2462 N N . PHE A 1 300 ? 4.170 9.318 16.500 1.00 81.62 300 PHE A N 1
ATOM 2463 C CA . PHE A 1 300 ? 5.185 8.354 16.085 1.00 81.62 300 PHE A CA 1
ATOM 2464 C C . PHE A 1 300 ? 6.393 9.038 15.427 1.00 81.62 300 PHE A C 1
ATOM 2466 O O . PHE A 1 300 ? 7.550 8.730 15.729 1.00 81.62 300 PHE A O 1
ATOM 2473 N N . LEU A 1 301 ? 6.149 10.015 14.547 1.00 79.31 301 LEU A N 1
ATOM 2474 C CA . LEU A 1 301 ? 7.218 10.763 13.890 1.00 79.31 301 LEU A CA 1
ATOM 2475 C C . LEU A 1 301 ? 8.035 11.611 14.875 1.00 79.31 301 LEU A C 1
ATOM 2477 O O . LEU A 1 301 ? 9.257 11.727 14.719 1.00 79.31 301 LEU A O 1
ATOM 2481 N N . LYS A 1 302 ? 7.382 12.174 15.897 1.00 79.75 302 LYS A N 1
ATOM 2482 C CA . LYS A 1 302 ? 8.015 12.963 16.960 1.00 79.75 302 LYS A CA 1
ATOM 2483 C C . LYS A 1 302 ? 8.884 12.093 17.871 1.00 79.75 302 LYS A C 1
ATOM 2485 O O . LYS A 1 302 ? 10.041 12.443 18.105 1.00 79.75 302 LYS A O 1
ATOM 2490 N N . SER A 1 303 ? 8.386 10.944 18.331 1.00 72.12 303 SER A N 1
ATOM 2491 C CA . SER A 1 303 ? 9.139 10.032 19.210 1.00 72.12 303 SER A CA 1
ATOM 2492 C C . SER A 1 303 ? 10.386 9.447 18.530 1.00 72.12 303 SER A C 1
ATOM 2494 O O . SER A 1 303 ? 11.400 9.186 19.178 1.00 72.12 303 SER A O 1
ATOM 2496 N N . HIS A 1 304 ? 10.373 9.358 17.199 1.00 68.44 304 HIS A N 1
ATOM 2497 C CA . HIS A 1 304 ? 11.478 8.837 16.393 1.00 68.44 304 HIS A CA 1
ATOM 2498 C C . HIS A 1 304 ? 12.313 9.934 15.697 1.00 68.44 304 HIS A C 1
ATOM 2500 O O . HIS A 1 304 ? 13.211 9.645 14.897 1.00 68.44 304 HIS A O 1
ATOM 2506 N N . GLN A 1 305 ? 12.099 11.213 16.030 1.00 63.34 305 GLN A N 1
ATOM 2507 C CA . GLN A 1 305 ? 12.747 12.362 15.383 1.00 63.34 305 GLN A CA 1
ATOM 2508 C C . GLN A 1 305 ? 14.286 12.348 15.493 1.00 63.34 305 GLN A C 1
ATOM 2510 O O . GLN A 1 305 ? 14.989 12.806 14.585 1.00 63.34 305 GLN A O 1
ATOM 2515 N N . THR A 1 306 ? 14.855 11.785 16.564 1.00 55.38 306 THR A N 1
ATOM 2516 C CA . THR A 1 306 ? 16.316 11.629 16.729 1.00 55.38 306 THR A CA 1
ATOM 2517 C C . THR A 1 306 ? 16.910 10.591 15.771 1.00 55.38 306 THR A C 1
ATOM 2519 O O . THR A 1 306 ? 18.034 10.761 15.290 1.00 55.38 306 THR A O 1
ATOM 2522 N N . PHE A 1 307 ? 16.150 9.546 15.435 1.00 54.09 307 PHE A N 1
ATOM 2523 C CA . PHE A 1 307 ? 16.504 8.580 14.397 1.00 54.09 307 PHE A CA 1
ATOM 2524 C C . PHE A 1 307 ? 16.385 9.223 13.005 1.00 54.09 307 PHE A C 1
ATOM 2526 O O . PHE A 1 307 ? 17.303 9.129 12.184 1.00 54.09 307 PHE A O 1
ATOM 2533 N N . TYR A 1 308 ? 15.305 9.973 12.766 1.00 52.69 308 TYR A N 1
ATOM 2534 C CA . TYR A 1 308 ? 15.019 10.594 11.469 1.00 52.69 308 TYR A CA 1
ATOM 2535 C C . TYR A 1 308 ? 15.948 11.759 11.115 1.00 52.69 308 TYR A C 1
ATOM 2537 O O . TYR A 1 308 ? 16.442 11.843 9.989 1.00 52.69 308 TYR A O 1
ATOM 2545 N N . SER A 1 309 ? 16.300 12.608 12.080 1.00 54.09 309 SER A N 1
ATOM 2546 C CA . SER A 1 309 ? 17.265 13.699 11.881 1.00 54.09 309 SER A CA 1
ATOM 2547 C C . SER A 1 309 ? 18.683 13.202 11.557 1.00 54.09 309 SER A C 1
ATOM 2549 O O . SER A 1 309 ? 19.421 13.878 10.837 1.00 54.09 309 SER A O 1
ATOM 2551 N N . LYS A 1 310 ? 19.075 12.008 12.028 1.00 49.78 310 LYS A N 1
ATOM 2552 C CA . LYS A 1 310 ? 20.368 11.377 11.699 1.00 49.78 310 LYS A CA 1
ATOM 2553 C C . LYS A 1 310 ? 20.380 10.748 10.302 1.00 49.78 310 LYS A C 1
ATOM 2555 O O . LYS A 1 310 ? 21.393 10.861 9.614 1.00 49.78 310 LYS A O 1
ATOM 2560 N N . ALA A 1 311 ? 19.276 10.133 9.871 1.00 46.03 311 ALA A N 1
ATOM 2561 C CA . ALA A 1 311 ? 19.159 9.483 8.562 1.00 46.03 311 ALA A CA 1
ATOM 2562 C C . ALA A 1 311 ? 19.121 10.478 7.384 1.00 46.03 311 ALA A C 1
ATOM 2564 O O . ALA A 1 311 ? 19.619 10.172 6.302 1.00 46.03 311 ALA A O 1
ATOM 2565 N N . ILE A 1 312 ? 18.578 11.682 7.605 1.00 42.72 312 ILE A N 1
ATOM 2566 C CA . ILE A 1 312 ? 18.386 12.713 6.569 1.00 42.72 312 ILE A CA 1
ATOM 2567 C C . ILE A 1 312 ? 19.614 13.631 6.413 1.00 42.72 312 ILE A C 1
ATOM 2569 O O . ILE A 1 312 ? 19.653 14.443 5.489 1.00 42.72 312 ILE A O 1
ATOM 2573 N N . LYS A 1 313 ? 20.660 13.515 7.254 1.00 37.50 313 LYS A N 1
ATOM 2574 C CA . LYS A 1 313 ? 21.868 14.344 7.086 1.00 37.50 313 LYS A CA 1
ATOM 2575 C C . LYS A 1 313 ? 22.426 14.136 5.671 1.00 37.50 313 LYS A C 1
ATOM 2577 O O . LYS A 1 313 ? 22.889 13.032 5.367 1.00 37.50 313 LYS A O 1
ATOM 2582 N N . PRO A 1 314 ? 22.423 15.166 4.800 1.00 41.25 314 PRO A N 1
ATOM 2583 C CA . PRO A 1 314 ? 22.988 15.021 3.473 1.00 41.25 314 PRO A CA 1
ATOM 2584 C C . PRO A 1 314 ? 24.451 14.637 3.656 1.00 41.25 314 PRO A C 1
ATOM 2586 O O . PRO A 1 314 ? 25.204 15.349 4.327 1.00 41.25 314 PRO A O 1
ATOM 2589 N N . LYS A 1 315 ? 24.863 13.498 3.085 1.00 41.31 315 LYS A N 1
ATOM 2590 C CA . LYS A 1 315 ? 26.286 13.177 2.971 1.00 41.31 315 LYS A CA 1
ATOM 2591 C C . LYS A 1 315 ? 26.926 14.372 2.279 1.00 41.31 315 LYS A C 1
ATOM 2593 O O . LYS A 1 315 ? 26.667 14.596 1.096 1.00 41.31 315 LYS A O 1
ATOM 2598 N N . LYS A 1 316 ? 27.716 15.164 3.015 1.00 36.16 316 LYS A N 1
ATOM 2599 C CA . LYS A 1 316 ? 28.547 16.212 2.422 1.00 36.16 316 LYS A CA 1
ATOM 2600 C C . LYS A 1 316 ? 29.338 15.521 1.316 1.00 36.16 316 LYS A C 1
ATOM 2602 O O . LYS A 1 316 ? 30.164 14.657 1.609 1.00 36.16 316 LYS A O 1
ATOM 2607 N N . LYS A 1 317 ? 29.039 15.829 0.049 1.00 35.69 317 LYS A N 1
ATOM 2608 C CA . LYS A 1 317 ? 29.906 15.423 -1.056 1.00 35.69 317 LYS A CA 1
ATOM 2609 C C . LYS A 1 317 ? 31.273 16.003 -0.715 1.00 35.69 317 LYS A C 1
ATOM 2611 O O . LYS A 1 317 ? 31.415 17.221 -0.647 1.00 35.69 317 LYS A O 1
ATOM 2616 N N . LYS A 1 318 ? 32.249 15.139 -0.433 1.00 34.09 318 LYS A N 1
ATOM 2617 C CA . LYS A 1 318 ? 33.656 15.528 -0.399 1.00 34.09 318 LYS A CA 1
ATOM 2618 C C . LYS A 1 318 ? 33.964 15.969 -1.829 1.00 34.09 318 LYS A C 1
ATOM 2620 O O . LYS A 1 318 ? 34.122 15.130 -2.710 1.00 34.09 318 LYS A O 1
ATOM 2625 N N . ILE A 1 319 ? 33.911 17.273 -2.083 1.00 32.69 319 ILE A N 1
ATOM 2626 C CA . ILE A 1 319 ? 34.453 17.852 -3.306 1.00 32.69 319 ILE A CA 1
ATOM 2627 C C . ILE A 1 319 ? 35.961 17.668 -3.161 1.00 32.69 319 ILE A C 1
ATOM 2629 O O . ILE A 1 319 ? 36.619 18.410 -2.437 1.00 32.69 319 ILE A O 1
ATOM 2633 N N . ILE A 1 320 ? 36.484 16.600 -3.757 1.00 34.62 320 ILE A N 1
ATOM 2634 C CA . ILE A 1 320 ? 37.917 16.455 -3.974 1.00 34.62 320 ILE A CA 1
ATOM 2635 C C . ILE A 1 320 ? 38.222 17.415 -5.121 1.00 34.62 320 ILE A C 1
ATOM 2637 O O . ILE A 1 320 ? 37.988 17.105 -6.285 1.00 34.62 320 ILE A O 1
ATOM 2641 N N . LEU A 1 321 ? 38.643 18.629 -4.775 1.00 32.88 321 LEU A N 1
ATOM 2642 C CA . LEU A 1 321 ? 39.312 19.522 -5.710 1.00 32.88 321 LEU A CA 1
ATOM 2643 C C . LEU A 1 321 ? 40.692 18.915 -5.976 1.00 32.88 321 LEU A C 1
ATOM 2645 O O . LEU A 1 321 ? 41.626 19.109 -5.198 1.00 32.88 321 LEU A O 1
ATOM 2649 N N . GLU A 1 322 ? 40.806 18.144 -7.056 1.00 32.88 322 GLU A N 1
ATOM 2650 C CA . GLU A 1 322 ? 42.099 17.832 -7.657 1.00 32.88 322 GLU A CA 1
ATOM 2651 C C . GLU A 1 322 ? 42.735 19.149 -8.115 1.00 32.88 322 GLU A C 1
ATOM 2653 O O . GLU A 1 322 ? 42.417 19.690 -9.174 1.00 32.88 322 GLU A O 1
ATOM 2658 N N . LYS A 1 323 ? 43.640 19.695 -7.296 1.00 32.06 323 LYS A N 1
ATOM 2659 C CA . LYS A 1 323 ? 44.587 20.718 -7.740 1.00 32.06 323 LYS A CA 1
ATOM 2660 C C . LYS A 1 323 ? 45.540 20.058 -8.737 1.00 32.06 323 LYS A C 1
ATOM 2662 O O . LYS A 1 323 ? 46.574 19.520 -8.345 1.00 32.06 323 LYS A O 1
ATOM 2667 N N . LYS A 1 324 ? 45.203 20.096 -10.028 1.00 32.59 324 LYS A N 1
ATOM 2668 C CA . LYS A 1 324 ? 46.203 19.899 -11.080 1.00 32.59 324 LYS A CA 1
ATOM 2669 C C . LYS A 1 324 ? 47.206 21.047 -10.983 1.00 32.59 324 LYS A C 1
ATOM 2671 O O . LYS A 1 324 ? 46.873 22.196 -11.252 1.00 32.59 324 LYS A O 1
ATOM 2676 N N . LYS A 1 325 ? 48.426 20.710 -10.562 1.00 33.72 325 LYS A N 1
ATOM 2677 C CA . LYS A 1 325 ? 49.623 21.516 -10.794 1.00 33.72 325 LYS A CA 1
ATOM 2678 C C . LYS A 1 325 ? 49.746 21.714 -12.305 1.00 33.72 325 LYS A C 1
ATOM 2680 O O . LYS A 1 325 ? 49.968 20.740 -13.017 1.00 33.72 325 LYS A O 1
ATOM 2685 N N . TYR A 1 326 ? 49.592 22.944 -12.775 1.00 28.08 326 TYR A N 1
ATOM 2686 C CA . TYR A 1 326 ? 50.163 23.362 -14.047 1.00 28.08 326 TYR A CA 1
ATOM 2687 C C . TYR A 1 326 ? 51.267 24.358 -13.727 1.00 28.08 326 TYR A C 1
ATOM 2689 O O . TYR A 1 326 ? 51.037 25.378 -13.082 1.00 28.08 326 TYR A O 1
ATOM 2697 N N . SER A 1 327 ? 52.472 23.940 -14.086 1.00 31.31 327 SER A N 1
ATOM 2698 C CA . SER A 1 327 ? 53.724 24.661 -13.967 1.00 31.31 327 SER A CA 1
ATOM 2699 C C . SER A 1 327 ? 53.771 25.856 -14.907 1.00 31.31 327 SER A C 1
ATOM 2701 O O . SER A 1 327 ? 53.201 25.825 -15.998 1.00 31.31 327 SER A O 1
ATOM 2703 N N . ASP A 1 328 ? 54.543 26.838 -14.466 1.00 31.94 328 ASP A N 1
ATOM 2704 C CA . ASP A 1 328 ? 55.101 27.968 -15.192 1.00 31.94 328 ASP A CA 1
ATOM 2705 C C . ASP A 1 328 ? 55.285 27.771 -16.700 1.00 31.94 328 ASP A C 1
ATOM 2707 O O . ASP A 1 328 ? 55.928 26.819 -17.149 1.00 31.94 328 ASP A O 1
ATOM 2711 N N . LYS A 1 329 ? 54.837 28.773 -17.462 1.00 29.88 329 LYS A N 1
ATOM 2712 C CA . LYS A 1 329 ? 55.599 29.345 -18.576 1.00 29.88 329 LYS A CA 1
ATOM 2713 C C . LYS A 1 329 ? 55.104 30.766 -18.872 1.00 29.88 329 LYS A C 1
ATOM 2715 O O . LYS A 1 329 ? 53.902 31.003 -18.934 1.00 29.88 329 LYS A O 1
ATOM 2720 N N . THR A 1 330 ? 56.087 31.656 -19.062 1.00 29.14 330 THR A N 1
ATOM 2721 C CA . THR A 1 330 ? 56.045 33.012 -19.661 1.00 29.14 330 THR A CA 1
ATOM 2722 C C . THR A 1 330 ? 55.259 34.075 -18.876 1.00 29.14 330 THR A C 1
ATOM 2724 O O . THR A 1 330 ? 54.039 34.087 -18.901 1.00 29.14 330 THR A O 1
ATOM 2727 N N . LYS A 1 331 ? 55.881 34.938 -18.050 1.00 30.58 331 LYS A N 1
ATOM 2728 C CA . LYS A 1 331 ? 56.760 36.086 -18.401 1.00 30.58 331 LYS A CA 1
ATOM 2729 C C . LYS A 1 331 ? 56.294 36.829 -19.658 1.00 30.58 331 LYS A C 1
ATOM 2731 O O . LYS A 1 331 ? 56.660 36.400 -20.743 1.00 30.58 331 LYS A O 1
ATOM 2736 N N . GLN A 1 332 ? 55.601 37.958 -19.488 1.00 28.44 332 GLN A N 1
ATOM 2737 C CA . GLN A 1 332 ? 56.069 39.290 -19.909 1.00 28.44 332 GLN A CA 1
ATOM 2738 C C . GLN A 1 332 ? 54.994 40.380 -19.716 1.00 28.44 332 GLN A C 1
ATOM 2740 O O . GLN A 1 332 ? 53.817 40.147 -19.956 1.00 28.44 332 GLN A O 1
ATOM 2745 N N . LEU A 1 333 ? 55.491 41.571 -19.362 1.00 27.84 333 LEU A N 1
ATOM 2746 C CA . LEU A 1 333 ? 54.955 42.907 -19.662 1.00 27.84 333 LEU A CA 1
ATOM 2747 C C . LEU A 1 333 ? 53.750 43.437 -18.853 1.00 27.84 333 LEU A C 1
ATOM 2749 O O . LEU A 1 333 ? 52.592 43.360 -19.235 1.00 27.84 333 LEU A O 1
ATOM 2753 N N . ASP A 1 334 ? 54.135 44.075 -17.749 1.00 29.27 334 ASP A N 1
ATOM 2754 C CA . ASP A 1 334 ? 54.193 45.541 -17.607 1.00 29.27 334 ASP A CA 1
ATOM 2755 C C . ASP A 1 334 ? 53.212 46.240 -16.657 1.00 29.27 334 ASP A C 1
ATOM 2757 O O . ASP A 1 334 ? 52.012 45.983 -16.593 1.00 29.27 334 ASP A O 1
ATOM 2761 N N . LYS A 1 335 ? 53.819 47.133 -15.874 1.00 30.84 335 LYS A N 1
ATOM 2762 C CA . LYS A 1 335 ? 53.244 47.955 -14.816 1.00 30.84 335 LYS A CA 1
ATOM 2763 C C . LYS A 1 335 ? 52.811 49.298 -15.404 1.00 30.84 335 LYS A C 1
ATOM 2765 O O . LYS A 1 335 ? 53.652 50.049 -15.880 1.00 30.84 335 LYS A O 1
ATOM 2770 N N . SER A 1 336 ? 51.560 49.683 -15.191 1.00 28.69 336 SER A N 1
ATOM 2771 C CA . SER A 1 336 ? 51.167 51.091 -15.027 1.00 28.69 336 SER A CA 1
ATOM 2772 C C . SER A 1 336 ? 49.853 51.135 -14.223 1.00 28.69 336 SER A C 1
ATOM 2774 O O . SER A 1 336 ? 48.880 50.478 -14.564 1.00 28.69 336 SER A O 1
ATOM 2776 N N . VAL A 1 337 ? 49.888 51.562 -12.953 1.00 29.44 337 VAL A N 1
ATOM 2777 C CA . VAL A 1 337 ? 49.714 52.955 -12.485 1.00 29.44 337 VAL A CA 1
ATOM 2778 C C . VAL A 1 337 ? 48.225 53.359 -12.474 1.00 29.44 337 VAL A C 1
ATOM 2780 O O . VAL A 1 337 ? 47.674 53.690 -13.510 1.00 29.44 337 VAL A O 1
ATOM 2783 N N . ILE A 1 338 ? 47.573 53.314 -11.296 1.00 28.91 338 ILE A N 1
ATOM 2784 C CA . ILE A 1 338 ? 46.906 54.462 -10.624 1.00 28.91 338 ILE A CA 1
ATOM 2785 C C . ILE A 1 338 ? 46.017 54.028 -9.445 1.00 28.91 338 ILE A C 1
ATOM 2787 O O . ILE A 1 338 ? 45.302 53.030 -9.466 1.00 28.91 338 ILE A O 1
ATOM 2791 N N . LEU A 1 339 ? 46.143 54.845 -8.401 1.00 28.19 339 LEU A N 1
ATOM 2792 C CA . LEU A 1 339 ? 45.514 54.850 -7.092 1.00 28.19 339 LEU A CA 1
ATOM 2793 C C . LEU A 1 339 ? 43.992 55.121 -7.071 1.00 28.19 339 LEU A C 1
ATOM 2795 O O . LEU A 1 339 ? 43.423 55.775 -7.936 1.00 28.19 339 LEU A O 1
ATOM 2799 N N . SER A 1 340 ? 43.430 54.749 -5.913 1.00 28.86 340 SER A N 1
ATOM 2800 C CA . SER A 1 340 ? 42.449 55.481 -5.087 1.00 28.86 340 SER A CA 1
ATOM 2801 C C . SER A 1 340 ? 41.001 55.668 -5.559 1.00 28.86 340 SER A C 1
ATOM 2803 O O . SER A 1 340 ? 40.670 56.506 -6.386 1.00 28.86 340 SER A O 1
ATOM 2805 N N . THR A 1 341 ? 40.124 54.955 -4.845 1.00 28.08 341 THR A N 1
ATOM 2806 C CA . THR A 1 341 ? 38.922 55.453 -4.146 1.00 28.08 341 THR A CA 1
ATOM 2807 C C . THR A 1 341 ? 38.342 56.816 -4.537 1.00 28.08 341 THR A C 1
ATOM 2809 O O . THR A 1 341 ? 38.905 57.854 -4.203 1.00 28.08 341 THR A O 1
ATOM 2812 N N . THR A 1 342 ? 37.071 56.812 -4.949 1.00 26.84 342 THR A N 1
ATOM 2813 C CA . THR A 1 342 ? 36.065 57.747 -4.409 1.00 26.84 342 THR A CA 1
ATOM 2814 C C . THR A 1 342 ? 34.644 57.198 -4.559 1.00 26.84 342 THR A C 1
ATOM 2816 O O . THR A 1 342 ? 34.261 56.606 -5.564 1.00 26.84 342 THR A O 1
ATOM 2819 N N . LYS A 1 343 ? 33.869 57.357 -3.483 1.00 27.77 343 LYS A N 1
ATOM 2820 C CA . LYS A 1 343 ? 32.442 57.042 -3.359 1.00 27.77 343 LYS A CA 1
ATOM 2821 C C . LYS A 1 343 ? 31.605 58.099 -4.098 1.00 27.77 343 LYS A C 1
ATOM 2823 O O . LYS A 1 343 ? 31.918 59.271 -3.936 1.00 27.77 343 LYS A O 1
ATOM 2828 N N . LYS A 1 344 ? 30.459 57.713 -4.682 1.00 26.98 344 LYS A N 1
ATOM 2829 C CA . LYS A 1 344 ? 29.078 58.090 -4.260 1.00 26.98 344 LYS A CA 1
ATOM 2830 C C . LYS A 1 344 ? 28.065 58.152 -5.425 1.00 26.98 344 LYS A C 1
ATOM 2832 O O . LYS A 1 344 ? 28.255 58.879 -6.382 1.00 26.98 344 LYS A O 1
ATOM 2837 N N . VAL A 1 345 ? 26.907 57.533 -5.149 1.00 26.06 345 VAL A N 1
ATOM 2838 C CA . VAL A 1 345 ? 25.530 58.000 -5.437 1.00 26.06 345 VAL A CA 1
ATOM 2839 C C . VAL A 1 345 ? 24.884 57.678 -6.802 1.00 26.06 345 VAL A C 1
ATOM 2841 O O . VAL A 1 345 ? 25.454 57.854 -7.864 1.00 26.06 345 VAL A O 1
ATOM 2844 N N . ALA A 1 346 ? 23.604 57.291 -6.672 1.00 25.48 346 ALA A N 1
ATOM 2845 C CA . ALA A 1 346 ? 22.488 57.303 -7.629 1.00 25.48 346 ALA A CA 1
ATOM 2846 C C . ALA A 1 346 ? 22.167 56.035 -8.453 1.00 25.48 346 ALA A C 1
ATOM 2848 O O . ALA A 1 346 ? 22.626 55.823 -9.562 1.00 25.48 346 ALA A O 1
ATOM 2849 N N . LYS A 1 347 ? 21.223 55.269 -7.881 1.00 25.70 347 LYS A N 1
ATOM 2850 C CA . LYS A 1 347 ? 19.902 54.902 -8.441 1.00 25.70 347 LYS A CA 1
ATOM 2851 C C . LYS A 1 347 ? 19.810 54.309 -9.867 1.00 25.70 347 LYS A C 1
ATOM 2853 O O . LYS A 1 347 ? 19.973 55.008 -10.853 1.00 25.70 347 LYS A O 1
ATOM 2858 N N . LYS A 1 348 ? 19.188 53.115 -9.868 1.00 27.11 348 LYS A N 1
ATOM 2859 C CA . LYS A 1 348 ? 18.025 52.638 -10.665 1.00 27.11 348 LYS A CA 1
ATOM 2860 C C . LYS A 1 348 ? 18.262 51.510 -11.693 1.00 27.11 348 LYS A C 1
ATOM 2862 O O . LYS A 1 348 ? 18.859 51.712 -12.735 1.00 27.11 348 LYS A O 1
ATOM 2867 N N . THR A 1 349 ? 17.558 50.397 -11.408 1.00 26.50 349 THR A N 1
ATOM 2868 C CA . THR A 1 349 ? 16.965 49.383 -12.321 1.00 26.50 349 THR A CA 1
ATOM 2869 C C . THR A 1 349 ? 17.972 48.461 -13.031 1.00 26.50 349 THR A C 1
ATOM 2871 O O . THR A 1 349 ? 18.801 48.913 -13.793 1.00 26.50 349 THR A O 1
ATOM 2874 N N . VAL A 1 350 ? 17.999 47.142 -12.800 1.00 25.98 350 VAL A N 1
ATOM 2875 C CA . VAL A 1 350 ? 17.041 46.155 -13.335 1.00 25.98 350 VAL A CA 1
ATOM 2876 C C . VAL A 1 350 ? 17.083 44.849 -12.517 1.00 25.98 350 VAL A C 1
ATOM 2878 O O . VAL A 1 350 ? 18.136 44.276 -12.247 1.00 25.98 350 VAL A O 1
ATOM 2881 N N . LYS A 1 351 ? 15.888 44.356 -12.165 1.00 27.97 351 LYS A N 1
ATOM 2882 C CA . LYS A 1 351 ? 15.587 42.989 -11.711 1.00 27.97 351 LYS A CA 1
ATOM 2883 C C . LYS A 1 351 ? 15.975 41.959 -12.786 1.00 27.97 351 LYS A C 1
ATOM 2885 O O . LYS A 1 351 ? 15.458 42.054 -13.894 1.00 27.97 351 LYS A O 1
ATOM 2890 N N . LYS A 1 352 ? 16.667 40.871 -12.421 1.00 28.52 352 LYS A N 1
ATOM 2891 C CA . LYS A 1 352 ? 16.357 39.530 -12.965 1.00 28.52 352 LYS A CA 1
ATOM 2892 C C . LYS A 1 352 ? 16.867 38.389 -12.072 1.00 28.52 352 LYS A C 1
ATOM 2894 O O . LYS A 1 352 ? 18.026 38.004 -12.085 1.00 28.52 352 LYS A O 1
ATOM 2899 N N . GLN A 1 353 ? 15.926 37.904 -11.263 1.00 26.19 353 GLN A N 1
ATOM 2900 C CA . GLN A 1 353 ? 15.653 36.508 -10.904 1.00 26.19 353 GLN A CA 1
ATOM 2901 C C . GLN A 1 353 ? 16.818 35.501 -10.946 1.00 26.19 353 GLN A C 1
ATOM 2903 O O . GLN A 1 353 ? 17.077 34.863 -11.961 1.00 26.19 353 GLN A O 1
ATOM 2908 N N . THR A 1 354 ? 17.357 35.189 -9.769 1.00 26.31 354 THR A N 1
ATOM 2909 C CA . THR A 1 354 ? 17.768 33.820 -9.432 1.00 26.31 354 THR A CA 1
ATOM 2910 C C . THR A 1 354 ? 16.771 33.268 -8.412 1.00 26.31 354 THR A C 1
ATOM 2912 O O . THR A 1 354 ? 16.618 33.784 -7.306 1.00 26.31 354 THR A O 1
ATOM 2915 N N . LYS A 1 355 ? 16.013 32.243 -8.824 1.00 27.78 355 LYS A N 1
ATOM 2916 C CA . LYS A 1 355 ? 15.054 31.513 -7.984 1.00 27.78 355 LYS A CA 1
ATOM 2917 C C . LYS A 1 355 ? 15.785 30.907 -6.780 1.00 27.78 355 LYS A C 1
ATOM 2919 O O . LYS A 1 355 ? 16.511 29.926 -6.918 1.00 27.78 355 LYS A O 1
ATOM 2924 N N . LYS A 1 356 ? 15.543 31.460 -5.588 1.00 27.00 356 LYS A N 1
ATOM 2925 C CA . LYS A 1 356 ? 15.764 30.772 -4.310 1.00 27.00 356 LYS A CA 1
ATOM 2926 C C . LYS A 1 356 ? 14.828 29.562 -4.255 1.00 27.00 356 LYS A C 1
ATOM 2928 O O . LYS A 1 356 ? 13.632 29.710 -4.028 1.00 27.00 356 LYS A O 1
ATOM 2933 N N . ILE A 1 357 ? 15.376 28.365 -4.442 1.00 27.30 357 ILE A N 1
ATOM 2934 C CA . ILE A 1 357 ? 14.740 27.136 -3.962 1.00 27.30 357 ILE A CA 1
ATOM 2935 C C . ILE A 1 357 ? 14.847 27.190 -2.436 1.00 27.30 357 ILE A C 1
ATOM 2937 O O . ILE A 1 357 ? 15.917 26.972 -1.865 1.00 27.30 357 ILE A O 1
ATOM 2941 N N . SER A 1 358 ? 13.749 27.581 -1.792 1.00 32.47 358 SER A N 1
ATOM 2942 C CA . SER A 1 358 ? 13.594 27.536 -0.342 1.00 32.47 358 SER A CA 1
ATOM 2943 C C . SER A 1 358 ? 13.758 26.089 0.127 1.00 32.47 358 SER A C 1
ATOM 2945 O O . SER A 1 358 ? 12.972 25.210 -0.224 1.00 32.47 358 SER A O 1
ATOM 2947 N N . LYS A 1 359 ? 14.820 25.834 0.895 1.00 35.56 359 LYS A N 1
ATOM 2948 C CA . LYS A 1 359 ? 14.955 24.626 1.705 1.00 35.56 359 LYS A CA 1
ATOM 2949 C C . LYS A 1 359 ? 14.113 24.848 2.956 1.00 35.56 359 LYS A C 1
ATOM 2951 O O . LYS A 1 359 ? 14.607 25.442 3.910 1.00 35.56 359 LYS A O 1
ATOM 2956 N N . LYS A 1 360 ? 12.859 24.403 2.930 1.00 38.06 360 LYS A N 1
ATOM 2957 C CA . LYS A 1 360 ? 12.044 24.329 4.145 1.00 38.06 360 LYS A CA 1
ATOM 2958 C C . LYS A 1 360 ? 12.658 23.320 5.107 1.00 38.06 360 LYS A C 1
ATOM 2960 O O . LYS A 1 360 ? 13.170 22.278 4.686 1.00 38.06 360 LYS A O 1
ATOM 2965 N N . THR A 1 361 ? 12.659 23.657 6.386 1.00 39.00 361 THR A N 1
ATOM 2966 C CA . THR A 1 361 ? 13.212 22.800 7.439 1.00 39.00 361 THR A CA 1
ATOM 2967 C C . THR A 1 361 ? 12.154 21.808 7.943 1.00 39.00 361 THR A C 1
ATOM 2969 O O . THR A 1 361 ? 10.968 22.120 7.919 1.00 39.00 361 THR A O 1
ATOM 2972 N N . PRO A 1 362 ? 12.540 20.618 8.450 1.00 37.81 362 PRO A N 1
ATOM 2973 C CA . PRO A 1 362 ? 11.595 19.627 8.991 1.00 37.81 362 PRO A CA 1
ATOM 2974 C C . PRO A 1 362 ? 10.703 20.137 10.137 1.00 37.81 362 PRO A C 1
ATOM 2976 O O . PRO A 1 362 ? 9.673 19.539 10.427 1.00 37.81 362 PRO A O 1
ATOM 2979 N N . LYS A 1 363 ? 11.092 21.237 10.793 1.00 35.81 363 LYS A N 1
ATOM 2980 C CA . LYS A 1 363 ? 10.299 21.892 11.838 1.00 35.81 363 LYS A CA 1
ATOM 2981 C C . LYS A 1 363 ? 9.072 22.609 11.255 1.00 35.81 363 LYS A C 1
ATOM 2983 O O . LYS A 1 363 ? 7.974 22.419 11.758 1.00 35.81 363 LYS A O 1
ATOM 2988 N N . GLU A 1 364 ? 9.240 23.306 10.129 1.00 40.00 364 GLU A N 1
ATOM 2989 C CA . GLU A 1 364 ? 8.140 23.954 9.391 1.00 40.00 364 GLU A CA 1
ATOM 2990 C C . GLU A 1 364 ? 7.170 22.929 8.772 1.00 40.00 364 GLU A C 1
ATOM 2992 O O . GLU A 1 364 ? 6.007 23.240 8.529 1.00 40.00 364 GLU A O 1
ATOM 2997 N N . PHE A 1 365 ? 7.643 21.702 8.514 1.00 39.09 365 PHE A N 1
ATOM 2998 C CA . PHE A 1 365 ? 6.819 20.568 8.078 1.00 39.09 365 PHE A CA 1
ATOM 2999 C C . PHE A 1 365 ? 5.905 20.056 9.205 1.00 39.09 365 PHE A C 1
ATOM 3001 O O . PHE A 1 365 ? 4.720 19.833 8.976 1.00 39.09 365 PHE A O 1
ATOM 3008 N N . LEU A 1 366 ? 6.434 19.930 10.429 1.00 36.19 366 LEU A N 1
ATOM 3009 C CA . LEU A 1 366 ? 5.665 19.517 11.609 1.00 36.19 366 LEU A CA 1
ATOM 3010 C C . LEU A 1 366 ? 4.654 20.588 12.054 1.00 36.19 366 LEU A C 1
ATOM 3012 O O . LEU A 1 366 ? 3.528 20.238 12.380 1.00 36.19 366 LEU A O 1
ATOM 3016 N N . GLU A 1 367 ? 5.019 21.873 12.008 1.00 38.50 367 GLU A N 1
ATOM 3017 C CA . GLU A 1 367 ? 4.133 22.988 12.398 1.00 38.50 367 GLU A CA 1
ATOM 3018 C C . GLU A 1 367 ? 2.976 23.221 11.406 1.00 38.50 367 GLU A C 1
ATOM 3020 O O . GLU A 1 367 ? 1.889 23.630 11.808 1.00 38.50 367 GLU A O 1
ATOM 3025 N N . LYS A 1 368 ? 3.166 22.918 10.113 1.00 43.44 368 LYS A N 1
ATOM 3026 C CA . LYS A 1 368 ? 2.087 23.009 9.113 1.00 43.44 368 LYS A CA 1
ATOM 3027 C C . LYS A 1 368 ? 1.086 21.861 9.167 1.00 43.44 368 LYS A C 1
ATOM 3029 O O . LYS A 1 368 ? -0.060 22.066 8.771 1.00 43.44 368 LYS A O 1
ATOM 3034 N N . LEU A 1 369 ? 1.497 20.680 9.634 1.00 34.25 369 LEU A N 1
ATOM 3035 C CA . LEU A 1 369 ? 0.586 19.546 9.808 1.00 34.25 369 LEU A CA 1
ATOM 3036 C C . LEU A 1 369 ? -0.473 19.833 10.883 1.00 34.25 369 LEU A C 1
ATOM 3038 O O . LEU A 1 369 ? -1.612 19.418 10.726 1.00 34.25 369 LEU A O 1
ATOM 3042 N N . THR A 1 370 ? -0.112 20.572 11.934 1.00 34.78 370 THR A N 1
ATOM 3043 C CA . THR A 1 370 ? -0.990 20.903 13.068 1.00 34.78 370 THR A CA 1
ATOM 3044 C C . THR A 1 370 ? -1.919 22.095 12.826 1.00 34.78 370 THR A C 1
ATOM 3046 O O . THR A 1 370 ? -2.940 22.203 13.496 1.00 34.78 370 THR A O 1
ATOM 3049 N N . GLN A 1 371 ? -1.597 22.997 11.891 1.00 36.25 371 GLN A N 1
ATOM 3050 C CA . GLN A 1 371 ? -2.402 24.202 11.620 1.00 36.25 371 GLN A CA 1
ATOM 3051 C C . GLN A 1 371 ? -3.503 24.013 10.562 1.00 36.25 371 GLN A C 1
ATOM 3053 O O . GLN A 1 371 ? -4.414 24.829 10.499 1.00 36.25 371 GLN A O 1
ATOM 3058 N N . LYS A 1 372 ? -3.454 22.958 9.735 1.00 40.44 372 LYS A N 1
ATOM 3059 C CA . LYS A 1 372 ? -4.451 22.700 8.670 1.00 40.44 372 LYS A CA 1
ATOM 3060 C C . LYS A 1 372 ? -5.736 22.016 9.189 1.00 40.44 372 LYS A C 1
ATOM 3062 O O . LYS A 1 372 ? -6.663 21.806 8.419 1.00 40.44 372 LYS A O 1
ATOM 3067 N N . THR A 1 373 ? -5.789 21.645 10.468 1.00 38.16 373 THR A N 1
ATOM 3068 C CA . THR A 1 373 ? -6.814 20.758 11.055 1.00 38.16 373 THR A CA 1
ATOM 3069 C C . THR A 1 373 ? -7.961 21.452 11.800 1.00 38.16 373 THR A C 1
ATOM 3071 O O . THR A 1 373 ? -8.757 20.753 12.412 1.00 38.16 373 THR A O 1
ATOM 3074 N N . LEU A 1 374 ? -8.111 22.780 11.746 1.00 36.50 374 LEU A N 1
ATOM 3075 C CA . LEU A 1 374 ? -9.210 23.479 12.436 1.00 36.50 374 LEU A CA 1
ATOM 3076 C C . LEU A 1 374 ? -9.896 24.523 11.541 1.00 36.50 374 LEU A C 1
ATOM 3078 O O . LEU A 1 374 ? -9.531 25.693 11.545 1.00 36.50 374 LEU A O 1
ATOM 3082 N N . GLU A 1 375 ? -10.921 24.087 10.807 1.00 42.34 375 GLU A N 1
ATOM 3083 C CA . GLU A 1 375 ? -12.012 24.941 10.313 1.00 42.34 375 GLU A CA 1
ATOM 3084 C C . GLU A 1 375 ? -13.336 24.209 10.590 1.00 42.34 375 GLU A C 1
ATOM 3086 O O . GLU A 1 375 ? -13.792 23.372 9.809 1.00 42.34 375 GLU A O 1
ATOM 3091 N N . GLU A 1 376 ? -13.922 24.487 11.754 1.00 41.12 376 GLU A N 1
ATOM 3092 C CA . GLU A 1 376 ? -15.030 23.728 12.361 1.00 41.12 376 GLU A CA 1
ATOM 3093 C C . GLU A 1 376 ? -16.325 23.737 11.513 1.00 41.12 376 GLU A C 1
ATOM 3095 O O . GLU A 1 376 ? -17.094 22.787 11.562 1.00 41.12 376 GLU A O 1
ATOM 3100 N N . GLY A 1 377 ? -16.532 24.724 10.628 1.00 39.50 377 GLY A N 1
ATOM 3101 C CA . GLY A 1 377 ? -17.731 24.801 9.772 1.00 39.50 377 GLY A CA 1
ATOM 3102 C C . GLY A 1 377 ? -17.684 23.981 8.471 1.00 39.50 377 GLY A C 1
ATOM 3103 O O . GLY A 1 377 ? -18.715 23.519 7.985 1.00 39.50 377 GLY A O 1
ATOM 3104 N N . LEU A 1 378 ? -16.496 23.762 7.895 1.00 45.00 378 LEU A N 1
ATOM 3105 C CA . LEU A 1 378 ? -16.328 22.874 6.732 1.00 45.00 378 LEU A CA 1
ATOM 3106 C C . LEU A 1 378 ? -16.390 21.401 7.167 1.00 45.00 378 LEU A C 1
ATOM 3108 O O . LEU A 1 378 ? -16.752 20.520 6.388 1.00 45.00 378 LEU A O 1
ATOM 3112 N N . HIS A 1 379 ? -16.050 21.151 8.430 1.00 50.56 379 HIS A N 1
ATOM 3113 C CA . HIS A 1 379 ? -15.990 19.841 9.046 1.00 50.56 379 HIS A CA 1
ATOM 3114 C C . HIS A 1 379 ? -17.358 19.162 9.153 1.00 50.56 379 HIS A C 1
ATOM 3116 O O . HIS A 1 379 ? -17.511 18.053 8.643 1.00 50.56 379 HIS A O 1
ATOM 3122 N N . ASP A 1 380 ? -18.352 19.835 9.736 1.00 48.56 380 ASP A N 1
ATOM 3123 C CA . ASP A 1 380 ? -19.696 19.273 9.922 1.00 48.56 380 ASP A CA 1
ATOM 3124 C C . ASP A 1 380 ? -20.366 18.984 8.576 1.00 48.56 380 ASP A C 1
ATOM 3126 O O . ASP A 1 380 ? -20.832 17.873 8.335 1.00 48.56 380 ASP A O 1
ATOM 3130 N N . TYR A 1 381 ? -20.258 19.909 7.616 1.00 48.44 381 TYR A N 1
ATOM 3131 C CA . TYR A 1 381 ? -20.734 19.691 6.247 1.00 48.44 381 TYR A CA 1
ATOM 3132 C C . TYR A 1 381 ? -20.066 18.484 5.565 1.00 48.44 381 TYR A C 1
ATOM 3134 O O . TYR A 1 381 ? -20.715 17.728 4.834 1.00 48.44 381 TYR A O 1
ATOM 3142 N N . ILE A 1 382 ? -18.762 18.277 5.781 1.00 54.34 382 ILE A N 1
ATOM 3143 C CA . ILE A 1 382 ? -18.026 17.130 5.237 1.00 54.34 382 ILE A CA 1
ATOM 3144 C C . ILE A 1 382 ? -18.435 15.838 5.939 1.00 54.34 382 ILE A C 1
ATOM 3146 O O . ILE A 1 382 ? -18.617 14.825 5.265 1.00 54.34 382 ILE A O 1
ATOM 3150 N N . MET A 1 383 ? -18.606 15.856 7.257 1.00 59.06 383 MET A N 1
ATOM 3151 C CA . MET A 1 383 ? -19.030 14.689 8.023 1.00 59.06 383 MET A CA 1
ATOM 3152 C C . MET A 1 383 ? -20.459 14.273 7.670 1.00 59.06 383 MET A C 1
ATOM 3154 O O . MET A 1 383 ? -20.694 13.082 7.459 1.00 59.06 383 MET A O 1
ATOM 3158 N N . ASP A 1 384 ? -21.356 15.231 7.461 1.00 63.06 384 ASP A N 1
ATOM 3159 C CA . ASP A 1 384 ? -22.719 15.002 6.977 1.00 63.06 384 ASP A CA 1
ATOM 3160 C C . ASP A 1 384 ? -22.735 14.525 5.518 1.00 63.06 384 ASP A C 1
ATOM 3162 O O . ASP A 1 384 ? -23.509 13.643 5.142 1.00 63.06 384 ASP A O 1
ATOM 3166 N N . SER A 1 385 ? -21.821 15.036 4.686 1.00 58.09 385 SER A N 1
ATOM 3167 C CA . SER A 1 385 ? -21.649 14.590 3.296 1.00 58.09 385 SER A CA 1
ATOM 3168 C C . SER A 1 385 ? -21.033 13.191 3.178 1.00 58.09 385 SER A C 1
ATOM 3170 O O . SER A 1 385 ? -21.294 12.482 2.200 1.00 58.09 385 SER A O 1
ATOM 3172 N N . ILE A 1 386 ? -20.177 12.793 4.127 1.00 56.19 386 ILE A N 1
ATOM 3173 C CA . ILE A 1 386 ? -19.576 11.455 4.187 1.00 56.19 386 ILE A CA 1
ATOM 3174 C C . ILE A 1 386 ? -20.561 10.452 4.805 1.00 56.19 386 ILE A C 1
ATOM 3176 O O . ILE A 1 386 ? -20.640 9.310 4.344 1.00 56.19 386 ILE A O 1
ATOM 3180 N N . PHE A 1 387 ? -21.336 10.874 5.806 1.00 59.97 387 PHE A N 1
ATOM 3181 C CA . PHE A 1 387 ? -22.225 10.022 6.593 1.00 59.97 387 PHE A CA 1
ATOM 3182 C C . PHE A 1 387 ? -23.623 10.642 6.772 1.00 59.97 387 PHE A C 1
ATOM 3184 O O . PHE A 1 387 ? -24.007 10.933 7.902 1.00 59.97 387 PHE A O 1
ATOM 3191 N N . PRO A 1 388 ? -24.436 10.785 5.710 1.00 53.88 388 PRO A N 1
ATOM 3192 C CA . PRO A 1 388 ? -25.756 11.392 5.845 1.00 53.88 388 PRO A CA 1
ATOM 3193 C C . PRO A 1 388 ? -26.639 10.576 6.802 1.00 53.88 388 PRO A C 1
ATOM 3195 O O . PRO A 1 388 ? -26.763 9.346 6.674 1.00 53.88 388 PRO A O 1
ATOM 3198 N N . GLU A 1 389 ? -27.259 11.260 7.768 1.00 45.88 389 GLU A N 1
ATOM 3199 C CA . GLU A 1 389 ? -28.105 10.634 8.792 1.00 45.88 389 GLU A CA 1
ATOM 3200 C C . GLU A 1 389 ? -29.362 9.978 8.188 1.00 45.88 389 GLU A C 1
ATOM 3202 O O . GLU A 1 389 ? -29.786 8.919 8.650 1.00 45.88 389 GLU A O 1
ATOM 3207 N N . ASN A 1 390 ? -29.856 10.493 7.057 1.00 42.66 390 ASN A N 1
ATOM 3208 C CA . ASN A 1 390 ? -31.113 10.084 6.417 1.00 42.66 390 ASN A CA 1
ATOM 3209 C C . ASN A 1 390 ? -30.942 9.117 5.230 1.00 42.66 390 ASN A C 1
ATOM 3211 O O . ASN A 1 390 ? -31.442 9.363 4.133 1.00 42.66 390 ASN A O 1
ATOM 3215 N N . SER A 1 391 ? -30.260 7.987 5.429 1.00 42.31 391 SER A N 1
ATOM 3216 C CA . SER A 1 391 ? -30.417 6.842 4.517 1.00 42.31 391 SER A CA 1
ATOM 3217 C C . SER A 1 391 ? -31.319 5.806 5.184 1.00 42.31 391 SER A C 1
ATOM 3219 O O . SER A 1 391 ? -30.849 5.065 6.048 1.00 42.31 391 SER A O 1
ATOM 3221 N N . ASN A 1 392 ? -32.596 5.777 4.801 1.00 40.41 392 ASN A N 1
ATOM 3222 C CA . ASN A 1 392 ? -33.560 4.749 5.194 1.00 40.41 392 ASN A CA 1
ATOM 3223 C C . ASN A 1 392 ? -33.024 3.353 4.833 1.00 40.41 392 ASN A C 1
ATOM 3225 O O . ASN A 1 392 ? -33.144 2.920 3.691 1.00 40.41 392 ASN A O 1
ATOM 3229 N N . GLU A 1 393 ? -32.439 2.650 5.797 1.00 44.03 393 GLU A N 1
ATOM 3230 C CA . GLU A 1 393 ? -32.211 1.207 5.734 1.00 44.03 393 GLU A CA 1
ATOM 3231 C C . GLU A 1 393 ? -32.597 0.616 7.096 1.00 44.03 393 GLU A C 1
ATOM 3233 O O . GLU A 1 393 ? -32.174 1.107 8.145 1.00 44.03 393 GLU A O 1
ATOM 3238 N N . GLU A 1 394 ? -33.461 -0.400 7.059 1.00 35.25 394 GLU A N 1
ATOM 3239 C CA . GLU A 1 394 ? -34.042 -1.056 8.230 1.00 35.25 394 GLU A CA 1
ATOM 3240 C C . GLU A 1 394 ? -32.972 -1.613 9.185 1.00 35.25 394 GLU A C 1
ATOM 3242 O O . GLU A 1 394 ? -31.927 -2.109 8.745 1.00 35.25 394 GLU A O 1
ATOM 3247 N N . PRO A 1 395 ? -33.226 -1.591 10.506 1.00 30.98 395 PRO A N 1
ATOM 3248 C CA . PRO A 1 395 ? -32.307 -2.156 11.475 1.00 30.98 395 PRO A CA 1
ATOM 3249 C C . PRO A 1 395 ? -32.166 -3.665 11.251 1.00 30.98 395 PRO A C 1
ATOM 3251 O O . PRO A 1 395 ? -33.140 -4.420 11.261 1.00 30.98 395 PRO A O 1
ATOM 3254 N N . ILE A 1 396 ? -30.920 -4.115 11.105 1.00 35.12 396 ILE A N 1
ATOM 3255 C CA . ILE A 1 396 ? -30.568 -5.533 11.168 1.00 35.12 396 ILE A CA 1
ATOM 3256 C C . ILE A 1 396 ? -30.943 -6.020 12.572 1.00 35.12 396 ILE A C 1
ATOM 3258 O O . ILE A 1 396 ? -30.284 -5.676 13.554 1.00 35.12 396 ILE A O 1
ATOM 3262 N N . LYS A 1 397 ? -32.022 -6.803 12.667 1.00 29.89 397 LYS A N 1
ATOM 3263 C CA . LYS A 1 397 ? -32.413 -7.494 13.896 1.00 29.89 397 LYS A CA 1
ATOM 3264 C C . LYS A 1 397 ? -31.307 -8.481 14.272 1.00 29.89 397 LYS A C 1
ATOM 3266 O O . LYS A 1 397 ? -31.142 -9.514 13.628 1.00 29.89 397 LYS A O 1
ATOM 3271 N N . ASN A 1 398 ? -30.549 -8.154 15.313 1.00 32.28 398 ASN A N 1
ATOM 3272 C CA . ASN A 1 398 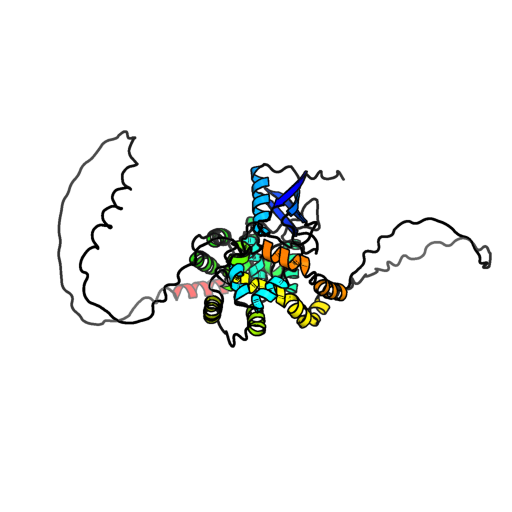? -29.702 -9.114 16.005 1.00 32.28 398 ASN A CA 1
ATOM 3273 C C . ASN A 1 398 ? -30.609 -9.986 16.881 1.00 32.28 398 ASN A C 1
ATOM 3275 O O . ASN A 1 398 ? -31.006 -9.569 17.967 1.00 32.28 398 ASN A O 1
ATOM 3279 N N . GLU A 1 399 ? -30.957 -11.185 16.414 1.00 30.94 399 GLU A N 1
ATOM 3280 C CA . GLU A 1 399 ? -31.497 -12.210 17.307 1.00 30.94 399 GLU A CA 1
ATOM 3281 C C . GLU A 1 399 ? -30.375 -12.707 18.223 1.00 30.94 399 GLU A C 1
ATOM 3283 O O . GLU A 1 399 ? -29.442 -13.400 17.816 1.00 30.94 399 GLU A O 1
ATOM 3288 N N . VAL A 1 400 ? -30.474 -12.298 19.484 1.00 30.53 400 VAL A N 1
ATOM 3289 C CA . VAL A 1 400 ? -29.741 -12.852 20.616 1.00 30.53 400 VAL A CA 1
ATOM 3290 C C . VAL A 1 400 ? -30.295 -14.252 20.876 1.00 30.53 400 VAL A C 1
ATOM 3292 O O . VAL A 1 400 ? -31.434 -14.392 21.311 1.00 30.53 400 VAL A O 1
ATOM 3295 N N . ILE A 1 401 ? -29.499 -15.294 20.634 1.00 31.17 401 ILE A N 1
ATOM 3296 C CA . ILE A 1 401 ? -29.807 -16.641 21.126 1.00 31.17 401 ILE A CA 1
ATOM 3297 C C . ILE A 1 401 ? -29.068 -16.821 22.449 1.00 31.17 401 ILE A C 1
ATOM 3299 O O . ILE A 1 401 ? -27.868 -17.080 22.472 1.00 31.17 401 ILE A O 1
ATOM 3303 N N . ASN A 1 402 ? -29.811 -16.688 23.543 1.00 28.41 402 ASN A N 1
ATOM 3304 C CA . ASN A 1 402 ? -29.456 -17.216 24.854 1.00 28.41 402 ASN A CA 1
ATOM 3305 C C . ASN A 1 402 ? -30.605 -18.111 25.325 1.00 28.41 402 ASN A C 1
ATOM 3307 O O . ASN A 1 402 ? -31.763 -17.703 25.259 1.00 28.41 402 ASN A O 1
ATOM 3311 N N . GLY A 1 403 ? -30.270 -19.286 25.860 1.00 26.64 403 GLY A N 1
ATOM 3312 C CA . GLY A 1 403 ? -31.145 -20.014 26.776 1.00 26.64 403 GLY A CA 1
ATOM 3313 C C . GLY A 1 403 ? -31.558 -21.412 26.337 1.00 26.64 403 GLY A C 1
ATOM 3314 O O . GLY A 1 403 ? -32.390 -21.599 25.453 1.00 26.64 403 GLY A O 1
ATOM 3315 N N . ASP A 1 404 ? -31.014 -22.387 27.057 1.00 30.25 404 ASP A N 1
ATOM 3316 C CA . ASP A 1 404 ? -31.535 -23.734 27.229 1.00 30.25 404 ASP A CA 1
ATOM 3317 C C . ASP A 1 404 ? -33.065 -23.794 27.365 1.00 30.25 404 ASP A C 1
ATOM 3319 O O . ASP A 1 404 ? -33.653 -23.109 28.202 1.00 30.25 404 ASP A O 1
ATOM 3323 N N . LYS A 1 405 ? -33.685 -24.697 26.596 1.00 29.80 405 LYS A N 1
ATOM 3324 C CA . LYS A 1 405 ? -34.729 -25.660 27.006 1.00 29.80 405 LYS A CA 1
ATOM 3325 C C . LYS A 1 405 ? -35.313 -26.314 25.755 1.00 29.80 405 LYS A C 1
ATOM 3327 O O . LYS A 1 405 ? -35.900 -25.666 24.896 1.00 29.80 405 LYS A O 1
ATOM 3332 N N . ALA A 1 406 ? -35.161 -27.631 25.665 1.00 31.88 406 ALA A N 1
ATOM 3333 C CA . ALA A 1 406 ? -35.847 -28.445 24.671 1.00 31.88 406 ALA A CA 1
ATOM 3334 C C . ALA A 1 406 ? -37.366 -28.445 24.916 1.00 31.88 406 ALA A C 1
ATOM 3336 O O . ALA A 1 406 ? -37.797 -28.588 26.062 1.00 31.88 406 ALA A O 1
ATOM 3337 N N . PRO A 1 407 ? -38.167 -28.477 23.838 1.00 30.30 407 PRO A N 1
ATOM 3338 C CA . PRO A 1 407 ? -39.338 -29.333 23.845 1.00 30.30 407 PRO A CA 1
ATOM 3339 C C . PRO A 1 407 ? -39.338 -30.310 22.666 1.00 30.30 407 PRO A C 1
ATOM 3341 O O . PRO A 1 407 ? -38.933 -30.033 21.537 1.00 30.30 407 PRO A O 1
ATOM 3344 N N . LYS A 1 408 ? -39.797 -31.514 22.994 1.00 29.58 408 LYS A N 1
ATOM 3345 C CA . LYS A 1 408 ? -40.017 -32.646 22.104 1.00 29.58 408 LYS A CA 1
ATOM 3346 C C . LYS A 1 408 ? -41.127 -32.313 21.103 1.00 29.58 408 LYS A C 1
ATOM 3348 O O . LYS A 1 408 ? -42.218 -31.945 21.516 1.00 29.58 408 LYS A O 1
ATOM 3353 N N . GLY A 1 409 ? -40.885 -32.597 19.823 1.00 28.83 409 GLY A N 1
ATOM 3354 C CA . GLY A 1 409 ? -41.955 -32.873 18.859 1.00 28.83 409 GLY A CA 1
ATOM 3355 C C . GLY A 1 409 ? -41.887 -32.085 17.555 1.00 28.83 409 GLY A C 1
ATOM 3356 O O . GLY A 1 409 ? -42.546 -31.069 17.429 1.00 28.83 409 GLY A O 1
ATOM 3357 N N . ALA A 1 410 ? -41.174 -32.611 16.552 1.00 27.52 410 ALA A N 1
ATOM 3358 C CA . ALA A 1 410 ? -41.497 -32.400 15.133 1.00 27.52 410 ALA A CA 1
ATOM 3359 C C . ALA A 1 410 ? -40.702 -33.375 14.244 1.00 27.52 410 ALA A C 1
ATOM 3361 O O . ALA A 1 410 ? -39.688 -33.044 13.635 1.00 27.52 410 ALA A O 1
ATOM 3362 N N . LYS A 1 411 ? -41.170 -34.627 14.165 1.00 31.69 411 LYS A N 1
ATOM 3363 C CA . LYS A 1 411 ? -40.816 -35.555 13.081 1.00 31.69 411 LYS A CA 1
ATOM 3364 C C . LYS A 1 411 ? -41.721 -35.274 11.877 1.00 31.69 411 LYS A C 1
ATOM 3366 O O . LYS A 1 411 ? -42.850 -35.748 11.876 1.00 31.69 411 LYS A O 1
ATOM 3371 N N . LYS A 1 412 ? -41.216 -34.589 10.848 1.00 35.28 412 LYS A N 1
ATOM 3372 C CA . LYS A 1 412 ? -41.482 -34.792 9.400 1.00 35.28 412 LYS A CA 1
ATOM 3373 C C . LYS A 1 412 ? -41.025 -33.544 8.639 1.00 35.28 412 LYS A C 1
ATOM 3375 O O . LYS A 1 412 ? -41.062 -32.456 9.181 1.00 35.28 412 LYS A O 1
ATOM 3380 N N . ILE A 1 413 ? -40.688 -33.725 7.360 1.00 32.44 413 ILE A N 1
ATOM 3381 C CA . ILE A 1 413 ? -40.184 -32.712 6.409 1.00 32.44 413 ILE A CA 1
ATOM 3382 C C . ILE A 1 413 ? -38.653 -32.550 6.418 1.00 32.44 413 ILE A C 1
ATOM 3384 O O . ILE A 1 413 ? -38.105 -31.470 6.555 1.00 32.44 413 ILE A O 1
ATOM 3388 N N . GLU A 1 414 ? -37.935 -33.641 6.143 1.00 31.53 414 GLU A N 1
ATOM 3389 C CA . GLU A 1 414 ? -36.622 -33.535 5.493 1.00 31.53 414 GLU A CA 1
ATOM 3390 C C . GLU A 1 414 ? -36.351 -34.782 4.636 1.00 31.53 414 GLU A C 1
ATOM 3392 O O . GLU A 1 414 ? -35.640 -35.706 5.026 1.00 31.53 414 GLU A O 1
ATOM 3397 N N . LYS A 1 415 ? -36.998 -34.878 3.464 1.00 30.70 415 LYS A N 1
ATOM 3398 C CA . LYS A 1 415 ? -36.633 -35.893 2.449 1.00 30.70 415 LYS A CA 1
ATOM 3399 C C . LYS A 1 415 ? -36.994 -35.563 0.995 1.00 30.70 415 LYS A C 1
ATOM 3401 O O . LYS A 1 415 ? -36.773 -36.401 0.123 1.00 30.70 415 LYS A O 1
ATOM 3406 N N . THR A 1 416 ? -37.457 -34.349 0.690 1.00 31.95 416 THR A N 1
ATOM 3407 C CA . THR A 1 416 ? -37.981 -34.020 -0.654 1.00 31.95 416 THR A CA 1
ATOM 3408 C C . THR A 1 416 ? -37.124 -33.046 -1.472 1.00 31.95 416 THR A C 1
ATOM 3410 O O . THR A 1 416 ? -37.352 -32.907 -2.671 1.00 31.95 416 THR A O 1
ATOM 3413 N N . SER A 1 417 ? -36.063 -32.460 -0.906 1.00 34.53 417 SER A N 1
ATOM 3414 C CA . SER A 1 417 ? -35.260 -31.434 -1.608 1.00 34.53 417 SER A CA 1
ATOM 3415 C C . SER A 1 417 ? -33.932 -31.938 -2.196 1.00 34.53 417 SER A C 1
ATOM 3417 O O . SER A 1 417 ? -33.282 -31.226 -2.956 1.00 34.53 417 SER A O 1
ATOM 3419 N N . ARG A 1 418 ? -33.543 -33.202 -1.954 1.00 33.47 418 ARG A N 1
ATOM 3420 C CA . ARG A 1 418 ? -32.296 -33.803 -2.489 1.00 33.47 418 ARG A CA 1
ATOM 3421 C C . ARG A 1 418 ? -32.453 -34.637 -3.772 1.00 33.47 418 ARG A C 1
ATOM 3423 O O . ARG A 1 418 ? -31.486 -35.234 -4.230 1.00 33.47 418 ARG A O 1
ATOM 3430 N N . LYS A 1 419 ? -33.632 -34.646 -4.410 1.00 35.44 419 LYS A N 1
ATOM 3431 C CA . LYS A 1 419 ? -33.874 -35.373 -5.682 1.00 35.44 419 LYS A CA 1
ATOM 3432 C C . LYS A 1 419 ? -34.132 -34.494 -6.916 1.00 35.44 419 LYS A C 1
ATOM 3434 O O . LYS A 1 419 ? -34.258 -35.037 -8.010 1.00 35.44 419 LYS A O 1
ATOM 3439 N N . LYS A 1 420 ? -34.154 -33.158 -6.790 1.00 34.72 420 LYS A N 1
ATOM 3440 C CA . LYS A 1 420 ? -34.431 -32.237 -7.917 1.00 34.72 420 LYS A CA 1
ATOM 3441 C C . LYS A 1 420 ? -33.210 -31.521 -8.520 1.00 34.72 420 LYS A C 1
ATOM 3443 O O . LYS A 1 420 ? -33.355 -30.930 -9.584 1.00 34.72 420 LYS A O 1
ATOM 3448 N N . LEU A 1 421 ? -32.008 -31.648 -7.947 1.00 32.44 421 LEU A N 1
ATOM 3449 C CA . LEU A 1 421 ? -30.792 -31.010 -8.493 1.00 32.44 421 LEU A CA 1
ATOM 3450 C C . LEU A 1 421 ? -29.887 -31.938 -9.333 1.00 32.44 421 LEU A C 1
ATOM 3452 O O . LEU A 1 421 ? -29.022 -31.459 -10.054 1.00 32.44 421 LEU A O 1
ATOM 3456 N N . ALA A 1 422 ? -30.121 -33.255 -9.325 1.00 33.97 422 ALA A N 1
ATOM 3457 C CA . ALA A 1 422 ? -29.297 -34.237 -10.049 1.00 33.97 422 ALA A CA 1
ATOM 3458 C C . ALA A 1 422 ? -29.826 -34.616 -11.454 1.00 33.97 422 ALA A C 1
ATOM 3460 O O . ALA A 1 422 ? -29.388 -35.602 -12.039 1.00 33.97 422 ALA A O 1
ATOM 3461 N N . ARG A 1 423 ? -30.782 -33.858 -12.016 1.00 33.41 423 ARG A N 1
ATOM 3462 C CA . ARG A 1 423 ? -31.409 -34.152 -13.328 1.00 33.41 423 ARG A CA 1
ATOM 3463 C C . ARG A 1 423 ? -31.317 -33.030 -14.373 1.00 33.41 423 ARG A C 1
ATOM 3465 O O . ARG A 1 423 ? -31.929 -33.149 -15.427 1.00 33.41 423 ARG A O 1
ATOM 3472 N N . LYS A 1 424 ? -30.533 -31.971 -14.131 1.00 33.72 424 LYS A N 1
ATOM 3473 C CA . LYS A 1 424 ? -30.388 -30.830 -15.064 1.00 33.72 424 LYS A CA 1
ATOM 3474 C C . LYS A 1 424 ? -29.005 -30.661 -15.717 1.00 33.72 424 LYS A C 1
ATOM 3476 O O . LYS A 1 424 ? -28.818 -29.699 -16.446 1.00 33.72 424 LYS A O 1
ATOM 3481 N N . VAL A 1 425 ? -28.072 -31.606 -15.548 1.00 33.12 425 VAL A N 1
ATOM 3482 C CA . VAL A 1 425 ? -26.701 -31.505 -16.115 1.00 33.12 425 VAL A CA 1
ATOM 3483 C C . VAL A 1 425 ? -26.376 -32.590 -17.165 1.00 33.12 425 VAL A C 1
ATOM 3485 O O . VAL A 1 425 ? -25.259 -32.670 -17.649 1.00 33.12 425 VAL A O 1
ATOM 3488 N N . SER A 1 426 ? -27.345 -33.393 -17.625 1.00 30.89 426 SER A N 1
ATOM 3489 C CA . SER A 1 426 ? -27.098 -34.441 -18.644 1.00 30.89 426 SER A CA 1
ATOM 3490 C C . SER A 1 426 ? -27.795 -34.238 -19.998 1.00 30.89 426 SER A C 1
ATOM 3492 O O . SER A 1 426 ? -27.915 -35.179 -20.777 1.00 30.89 426 SER A O 1
ATOM 3494 N N . LYS A 1 427 ? -28.230 -33.016 -20.335 1.00 33.09 427 LYS A N 1
ATOM 3495 C CA . LYS A 1 427 ? -28.787 -32.692 -21.663 1.00 33.09 427 LYS A CA 1
ATOM 3496 C C . LYS A 1 427 ? -28.107 -31.473 -22.285 1.00 33.09 427 LYS A C 1
ATOM 3498 O O . LYS A 1 427 ? -28.682 -30.394 -22.323 1.00 33.09 427 LYS A O 1
ATOM 3503 N N . LYS A 1 428 ? -26.881 -31.664 -22.769 1.00 33.72 428 LYS A N 1
ATOM 3504 C CA . LYS A 1 428 ? -26.267 -30.916 -23.881 1.00 33.72 428 LYS A CA 1
ATOM 3505 C C . LYS A 1 428 ? -24.908 -31.554 -24.148 1.00 33.72 428 LYS A C 1
ATOM 3507 O O . LYS A 1 428 ? -23.971 -31.271 -23.425 1.00 33.72 428 LYS A O 1
ATOM 3512 N N . ILE A 1 429 ? -24.872 -32.482 -25.102 1.00 29.94 429 ILE A N 1
ATOM 3513 C CA . ILE A 1 429 ? -23.750 -32.897 -25.967 1.00 29.94 429 ILE A CA 1
ATOM 3514 C C . ILE A 1 429 ? -24.268 -34.148 -26.682 1.00 29.94 429 ILE A C 1
ATOM 3516 O O . ILE A 1 429 ? -24.433 -35.192 -26.061 1.00 29.94 429 ILE A O 1
ATOM 3520 N N . THR A 1 430 ? -24.620 -34.012 -27.961 1.00 27.86 430 THR A N 1
ATOM 3521 C CA . THR A 1 430 ? -24.565 -35.062 -28.999 1.00 27.86 430 THR A CA 1
ATOM 3522 C C . THR A 1 430 ? -25.166 -34.501 -30.286 1.00 27.86 430 THR A C 1
ATOM 3524 O O . THR A 1 430 ? -26.376 -34.350 -30.399 1.00 27.86 430 THR A O 1
ATOM 3527 N N . LYS A 1 431 ? -24.306 -34.185 -31.257 1.00 29.22 431 LYS A N 1
ATOM 3528 C CA . LYS A 1 431 ? -24.561 -34.341 -32.698 1.00 29.22 431 LYS A CA 1
ATOM 3529 C C . LYS A 1 431 ? -23.245 -34.110 -33.442 1.00 29.22 431 LYS A C 1
ATOM 3531 O O . LYS A 1 431 ? -22.848 -32.970 -33.647 1.00 29.22 431 LYS A O 1
ATOM 3536 N N . LYS A 1 432 ? -22.574 -35.212 -33.786 1.00 29.86 432 LYS A N 1
ATOM 3537 C CA . LYS A 1 432 ? -21.976 -35.521 -35.100 1.00 29.86 432 LYS A CA 1
ATOM 3538 C C . LYS A 1 432 ? -21.014 -36.705 -34.942 1.00 29.86 432 LYS A C 1
ATOM 3540 O O . LYS A 1 432 ? -19.983 -36.610 -34.290 1.00 29.86 432 LYS A O 1
ATOM 3545 N N . THR A 1 433 ? -21.396 -37.819 -35.549 1.00 31.28 433 THR A N 1
ATOM 3546 C CA . THR A 1 433 ? -20.523 -38.932 -35.951 1.00 31.28 433 THR A CA 1
ATOM 3547 C C . THR A 1 433 ? -20.629 -39.013 -37.480 1.00 31.28 433 THR A C 1
ATOM 3549 O O . THR A 1 433 ? -21.655 -38.592 -38.023 1.00 31.28 433 THR A O 1
ATOM 3552 N N . PRO A 1 434 ? -19.592 -39.494 -38.182 1.00 38.59 434 PRO A N 1
ATOM 3553 C CA . PRO A 1 434 ? -19.643 -40.871 -38.695 1.00 38.59 434 PRO A CA 1
ATOM 3554 C C . PRO A 1 434 ? -18.285 -41.585 -38.496 1.00 38.59 434 PRO A C 1
ATOM 3556 O O . PRO A 1 434 ? -17.230 -40.975 -38.589 1.00 38.59 434 PRO A O 1
ATOM 3559 N N . ALA A 1 435 ? -18.249 -42.788 -37.922 1.00 29.05 435 ALA A N 1
ATOM 3560 C CA . ALA A 1 435 ? -18.484 -44.114 -38.510 1.00 29.05 435 ALA A CA 1
ATOM 3561 C C . ALA A 1 435 ? -17.158 -44.817 -38.865 1.00 29.05 435 ALA A C 1
ATOM 3563 O O . ALA A 1 435 ? -16.517 -44.464 -39.846 1.00 29.05 435 ALA A O 1
ATOM 3564 N N . ARG A 1 436 ? -16.793 -45.858 -38.096 1.00 27.23 436 ARG A N 1
ATOM 3565 C CA . ARG A 1 436 ? -16.207 -47.112 -38.617 1.00 27.23 436 ARG A CA 1
ATOM 3566 C C . ARG A 1 436 ? -16.100 -48.210 -37.542 1.00 27.23 436 ARG A C 1
ATOM 3568 O O . ARG A 1 436 ? -15.298 -48.144 -36.624 1.00 27.23 436 ARG A O 1
ATOM 3575 N N . THR A 1 437 ? -16.988 -49.190 -37.695 1.00 29.50 437 THR A N 1
ATOM 3576 C CA . THR A 1 437 ? -16.821 -50.658 -37.621 1.00 29.50 437 THR A CA 1
ATOM 3577 C C . THR A 1 437 ? -15.869 -51.355 -36.631 1.00 29.50 437 THR A C 1
ATOM 3579 O O . THR A 1 437 ? -14.650 -51.262 -36.737 1.00 29.50 437 THR A O 1
ATOM 3582 N N . SER A 1 438 ? -16.487 -52.337 -35.947 1.00 29.91 438 SER A N 1
ATOM 3583 C CA . SER A 1 438 ? -15.964 -53.649 -35.498 1.00 29.91 438 SER A CA 1
ATOM 3584 C C . SER A 1 438 ? -15.091 -53.636 -34.229 1.00 29.91 438 SER A C 1
ATOM 3586 O O . SER A 1 438 ? -14.314 -52.723 -34.030 1.00 29.91 438 SER A O 1
ATOM 3588 N N . LYS A 1 439 ? -15.141 -54.592 -33.293 1.00 29.89 439 LYS A N 1
ATOM 3589 C CA . LYS A 1 439 ? -15.664 -55.969 -33.264 1.00 29.89 439 LYS A CA 1
ATOM 3590 C C . LYS A 1 439 ? -15.767 -56.396 -31.775 1.00 29.89 439 LYS A C 1
ATOM 3592 O O . LYS A 1 439 ? -14.913 -56.019 -30.987 1.00 29.89 439 LYS A O 1
ATOM 3597 N N . LYS A 1 440 ? -16.811 -57.176 -31.439 1.00 30.20 440 LYS A N 1
ATOM 3598 C CA . LYS A 1 440 ? -16.890 -58.326 -30.489 1.00 30.20 440 LYS A CA 1
ATOM 3599 C C . LYS A 1 440 ? -15.766 -58.459 -29.425 1.00 30.20 440 LYS A C 1
ATOM 3601 O O . LYS A 1 440 ? -14.606 -58.521 -29.794 1.00 30.20 440 LYS A O 1
ATOM 3606 N N . LYS A 1 441 ? -16.022 -58.719 -28.132 1.00 30.25 441 LYS A N 1
ATOM 3607 C CA . LYS A 1 441 ? -16.736 -59.893 -27.571 1.00 30.25 441 LYS A CA 1
ATOM 3608 C C . LYS A 1 441 ? -16.811 -59.788 -26.021 1.00 30.25 441 LYS A C 1
ATOM 3610 O O . LYS A 1 441 ? -15.887 -59.258 -25.423 1.00 30.25 441 LYS A O 1
ATOM 3615 N N . SER A 1 442 ? -17.910 -60.314 -25.451 1.00 28.67 442 SER A N 1
ATOM 3616 C CA . SER A 1 442 ? -18.075 -61.123 -24.205 1.00 28.67 442 SER A CA 1
ATOM 3617 C C . SER A 1 442 ? -17.100 -60.929 -23.016 1.00 28.67 442 SER A C 1
ATOM 3619 O O . SER A 1 442 ? -15.899 -60.930 -23.215 1.00 28.67 442 SER A O 1
ATOM 3621 N N . THR A 1 443 ? -17.477 -60.908 -21.726 1.00 29.22 443 THR A N 1
ATOM 3622 C CA . THR A 1 443 ? -18.567 -61.604 -21.004 1.00 29.22 443 THR A CA 1
ATOM 3623 C C . THR A 1 443 ? -18.577 -61.171 -19.522 1.00 29.22 443 THR A C 1
ATOM 3625 O O . THR A 1 443 ? -17.515 -60.914 -18.970 1.00 29.22 443 THR A O 1
ATOM 3628 N N . LYS A 1 444 ? -19.780 -61.119 -18.909 1.00 29.56 444 LYS A N 1
ATOM 3629 C CA . LYS A 1 444 ? -20.225 -61.769 -17.639 1.00 29.56 444 LYS A CA 1
ATOM 3630 C C . LYS A 1 444 ? -19.144 -62.090 -16.574 1.00 29.56 444 LYS A C 1
ATOM 3632 O O . LYS A 1 444 ? -18.117 -62.643 -16.912 1.00 29.56 444 LYS A O 1
ATOM 3637 N N . LYS A 1 445 ? -19.354 -62.002 -15.256 1.00 30.64 445 LYS A N 1
ATOM 3638 C CA . LYS A 1 445 ? -20.514 -61.795 -14.361 1.00 30.64 445 LYS A CA 1
ATOM 3639 C C . LYS A 1 445 ? -19.948 -61.859 -12.921 1.00 30.64 445 LYS A C 1
ATOM 3641 O O . LYS A 1 445 ? -18.981 -62.579 -12.731 1.00 30.64 445 LYS A O 1
ATOM 3646 N N . SER A 1 446 ? -20.654 -61.234 -11.963 1.00 28.31 446 SER A N 1
ATOM 3647 C CA . SER A 1 446 ? -20.917 -61.697 -10.569 1.00 28.31 446 SER A CA 1
ATOM 3648 C C . SER A 1 446 ? -19.726 -62.029 -9.638 1.00 28.31 446 SER A C 1
ATOM 3650 O O . SER A 1 446 ? -18.735 -62.583 -10.058 1.00 28.31 446 SER A O 1
ATOM 3652 N N . SER A 1 447 ? -19.736 -61.838 -8.320 1.00 29.34 447 SER A N 1
ATOM 3653 C CA . SER A 1 447 ? -20.768 -61.488 -7.344 1.00 29.34 447 SER A CA 1
ATOM 3654 C C . SER A 1 447 ? -20.099 -61.332 -5.972 1.00 29.34 447 SER A C 1
ATOM 3656 O O . SER A 1 447 ? -19.253 -62.131 -5.603 1.00 29.34 447 SER A O 1
ATOM 3658 N N . LYS A 1 448 ? -20.558 -60.317 -5.233 1.00 29.48 448 LYS A N 1
ATOM 3659 C CA . LYS A 1 448 ? -20.994 -60.316 -3.822 1.00 29.48 448 LYS A CA 1
ATOM 3660 C C . LYS A 1 448 ? -20.333 -61.250 -2.781 1.00 29.48 448 LYS A C 1
ATOM 3662 O O . LYS A 1 448 ? -20.444 -62.462 -2.883 1.00 29.48 448 LYS A O 1
ATOM 3667 N N . LYS A 1 449 ? -20.065 -60.583 -1.638 1.00 29.88 449 LYS A N 1
ATOM 3668 C CA . LYS A 1 449 ? -20.238 -61.003 -0.224 1.00 29.88 449 LYS A CA 1
ATOM 3669 C C . LYS A 1 449 ? -19.144 -61.924 0.348 1.00 29.88 449 LYS A C 1
ATOM 3671 O O . LYS A 1 449 ? -18.670 -62.800 -0.340 1.00 29.88 449 LYS A O 1
ATOM 3676 N N . SER A 1 450 ? -18.737 -61.855 1.615 1.00 27.86 450 SER A N 1
ATOM 3677 C CA . SER A 1 450 ? -18.931 -60.913 2.726 1.00 27.86 450 SER A CA 1
ATOM 3678 C C . SER A 1 450 ? -18.229 -61.503 3.964 1.00 27.86 450 SER A C 1
ATOM 3680 O O . SER A 1 450 ? -18.259 -62.715 4.123 1.00 27.86 450 SER A O 1
ATOM 3682 N N . VAL A 1 451 ? -17.795 -60.631 4.884 1.00 29.59 451 VAL A N 1
ATOM 3683 C CA . VAL A 1 451 ? -17.816 -60.824 6.355 1.00 29.59 451 VAL A CA 1
ATOM 3684 C C . VAL A 1 451 ? -16.598 -61.471 7.063 1.00 29.59 451 VAL A C 1
ATOM 3686 O O . VAL A 1 451 ? -16.121 -62.538 6.709 1.00 29.59 451 VAL A O 1
ATOM 3689 N N . LYS A 1 452 ? -16.256 -60.797 8.183 1.00 28.81 452 LYS A N 1
ATOM 3690 C CA . LYS A 1 452 ? -15.574 -61.205 9.437 1.00 28.81 452 LYS A CA 1
ATOM 3691 C C . LYS A 1 452 ? -14.043 -61.055 9.580 1.00 28.81 452 LYS A C 1
ATOM 3693 O O . LYS A 1 452 ? -13.247 -61.873 9.150 1.00 28.81 452 LYS A O 1
ATOM 3698 N N . LYS A 1 453 ? -13.691 -60.000 10.335 1.00 33.00 453 LYS A N 1
ATOM 3699 C CA . LYS A 1 453 ? -12.586 -59.894 11.321 1.00 33.00 453 LYS A CA 1
ATOM 3700 C C . LYS A 1 453 ? -12.766 -60.954 12.440 1.00 33.00 453 LYS A C 1
ATOM 3702 O O . LYS A 1 453 ? -13.928 -61.294 12.682 1.00 33.00 453 LYS A O 1
ATOM 3707 N N . PRO A 1 454 ? -11.709 -61.424 13.152 1.00 40.75 454 PRO A N 1
ATOM 3708 C CA . PRO A 1 454 ? -11.054 -60.619 14.208 1.00 40.75 454 PRO A CA 1
ATOM 3709 C C . PRO A 1 454 ? -9.529 -60.831 14.455 1.00 40.75 454 PRO A C 1
ATOM 3711 O O . PRO A 1 454 ? -8.923 -61.751 13.932 1.00 40.75 454 PRO A O 1
ATOM 3714 N N . SER A 1 455 ? -8.961 -59.880 15.227 1.00 27.97 455 SER A N 1
ATOM 3715 C CA . SER A 1 455 ? -7.770 -59.851 16.132 1.00 27.97 455 SER A CA 1
ATOM 3716 C C . SER A 1 455 ? -6.737 -61.005 16.111 1.00 27.97 455 SER A C 1
ATOM 3718 O O . SER A 1 455 ? -7.144 -62.153 16.122 1.00 27.97 455 SER A O 1
ATOM 3720 N N . THR A 1 456 ? -5.405 -60.829 16.181 1.00 29.88 456 THR A N 1
ATOM 3721 C CA . THR A 1 456 ? -4.556 -60.154 17.203 1.00 29.88 456 THR A CA 1
ATOM 3722 C C . THR A 1 456 ? -3.092 -59.960 16.693 1.00 29.88 456 THR A C 1
ATOM 3724 O O . THR A 1 456 ? -2.715 -60.461 15.642 1.00 29.88 456 THR A O 1
ATOM 3727 N N . LYS A 1 457 ? -2.297 -59.166 17.440 1.00 32.31 457 LYS A N 1
ATOM 3728 C CA . LYS A 1 457 ? -0.890 -58.671 17.295 1.00 32.31 457 LYS A CA 1
ATOM 3729 C C . LYS A 1 457 ? 0.230 -59.747 17.050 1.00 32.31 457 LYS A C 1
ATOM 3731 O O . LYS A 1 457 ? -0.071 -60.927 17.068 1.00 32.31 457 LYS A O 1
ATOM 3736 N N . PRO A 1 458 ? 1.551 -59.418 17.124 1.00 42.41 458 PRO A N 1
ATOM 3737 C CA . PRO A 1 458 ? 2.386 -58.519 16.304 1.00 42.41 458 PRO A CA 1
ATOM 3738 C C . PRO A 1 458 ? 3.706 -59.204 15.834 1.00 42.41 458 PRO A C 1
ATOM 3740 O O . PRO A 1 458 ? 4.341 -59.918 16.607 1.00 42.41 458 PRO A O 1
ATOM 3743 N N . THR A 1 459 ? 4.253 -58.905 14.648 1.00 30.16 459 THR A N 1
ATOM 3744 C CA . THR A 1 459 ? 5.617 -59.375 14.298 1.00 30.16 459 THR A CA 1
ATOM 3745 C C . THR A 1 459 ? 6.461 -58.382 13.487 1.00 30.16 459 THR A C 1
ATOM 3747 O O . THR A 1 459 ? 6.169 -58.015 12.358 1.00 30.16 459 THR A O 1
ATOM 3750 N N . LYS A 1 460 ? 7.570 -57.993 14.132 1.00 30.88 460 LYS A N 1
ATOM 3751 C CA . LYS A 1 460 ? 8.945 -57.806 13.628 1.00 30.88 460 LYS A CA 1
ATOM 3752 C C . LYS A 1 460 ? 9.209 -56.918 12.392 1.00 30.88 460 LYS A C 1
ATOM 3754 O O . LYS A 1 460 ? 9.127 -57.321 11.240 1.00 30.88 460 LYS A O 1
ATOM 3759 N N . LYS A 1 461 ? 9.808 -55.759 12.704 1.00 32.62 461 LYS A N 1
ATOM 3760 C CA . LYS A 1 461 ? 10.817 -55.030 11.907 1.00 32.62 461 LYS A CA 1
ATOM 3761 C C . LYS A 1 461 ? 11.880 -55.973 11.309 1.00 32.62 461 LYS A C 1
ATOM 3763 O O . LYS A 1 461 ? 12.508 -56.702 12.075 1.00 32.62 461 LYS A O 1
ATOM 3768 N N . LYS A 1 462 ? 12.222 -55.802 10.020 1.00 31.33 462 LYS A N 1
ATOM 3769 C CA . LYS A 1 462 ? 13.608 -55.658 9.499 1.00 31.33 462 LYS A CA 1
ATOM 3770 C C . LYS A 1 462 ? 13.632 -55.457 7.969 1.00 31.33 462 LYS A C 1
ATOM 3772 O O . LYS A 1 462 ? 12.908 -56.115 7.241 1.00 31.33 462 LYS A O 1
ATOM 3777 N N . SER A 1 463 ? 14.591 -54.628 7.528 1.00 29.98 463 SER A N 1
ATOM 3778 C CA . SER A 1 463 ? 15.261 -54.621 6.205 1.00 29.98 463 SER A CA 1
ATOM 3779 C C . SER A 1 463 ? 14.909 -53.564 5.132 1.00 29.98 463 SER A C 1
ATOM 3781 O O . SER A 1 463 ? 14.620 -53.892 3.996 1.00 29.98 463 SER A O 1
ATOM 3783 N N . VAL A 1 464 ? 15.167 -52.274 5.402 1.00 36.84 464 VAL A N 1
ATOM 3784 C CA . VAL A 1 464 ? 15.621 -51.336 4.341 1.00 36.84 464 VAL A CA 1
ATOM 3785 C C . VAL A 1 464 ? 16.756 -50.461 4.883 1.00 36.84 464 VAL A C 1
ATOM 3787 O O . VAL A 1 464 ? 16.559 -49.339 5.335 1.00 36.84 464 VAL A O 1
ATOM 3790 N N . LYS A 1 465 ? 17.979 -51.005 4.919 1.00 36.78 465 LYS A N 1
ATOM 3791 C CA . LYS A 1 465 ? 19.210 -50.256 5.259 1.00 36.78 465 LYS A CA 1
ATOM 3792 C C . LYS A 1 465 ? 20.455 -50.944 4.673 1.00 36.78 465 LYS A C 1
ATOM 3794 O O . LYS A 1 465 ? 21.375 -51.302 5.399 1.00 36.78 465 LYS A O 1
ATOM 3799 N N . LYS A 1 466 ? 20.503 -51.158 3.350 1.00 35.25 466 LYS A N 1
ATOM 3800 C CA . LYS A 1 466 ? 21.728 -51.644 2.666 1.00 35.25 466 LYS A CA 1
ATOM 3801 C C . LYS A 1 466 ? 22.090 -50.963 1.333 1.00 35.25 466 LYS A C 1
ATOM 3803 O O . LYS A 1 466 ? 23.111 -51.318 0.755 1.00 35.25 466 LYS A O 1
ATOM 3808 N N . SER A 1 467 ? 21.393 -49.913 0.891 1.00 40.94 467 SER A N 1
ATOM 3809 C CA . SER A 1 467 ? 21.732 -49.209 -0.366 1.00 40.94 467 SER A CA 1
ATOM 3810 C C . SER A 1 467 ? 22.554 -47.914 -0.201 1.00 40.94 467 SER A C 1
ATOM 3812 O O . SER A 1 467 ? 23.201 -47.479 -1.150 1.00 40.94 467 SER A O 1
ATOM 3814 N N . SER A 1 468 ? 22.658 -47.323 0.998 1.00 40.94 468 SER A N 1
ATOM 3815 C CA . SER A 1 468 ? 23.300 -46.000 1.177 1.00 40.94 468 SER A CA 1
ATOM 3816 C C . SER A 1 468 ? 24.802 -46.014 1.527 1.00 40.94 468 SER A C 1
ATOM 3818 O O . SER A 1 468 ? 25.469 -44.981 1.430 1.00 40.94 468 SER A O 1
ATOM 3820 N N . LYS A 1 469 ? 25.392 -47.172 1.877 1.00 43.44 469 LYS A N 1
ATOM 3821 C CA . LYS A 1 469 ? 26.830 -47.283 2.227 1.00 43.44 469 LYS A CA 1
ATOM 3822 C C . LYS A 1 469 ? 27.765 -47.548 1.030 1.00 43.44 469 LYS A C 1
ATOM 3824 O O . LYS A 1 469 ? 28.943 -47.201 1.111 1.00 43.44 469 LYS A O 1
ATOM 3829 N N . LYS A 1 470 ? 27.273 -48.076 -0.103 1.00 44.97 470 LYS A N 1
ATOM 3830 C CA . LYS A 1 470 ? 28.097 -48.307 -1.316 1.00 44.97 470 LYS A CA 1
ATOM 3831 C C . LYS A 1 470 ? 28.330 -47.035 -2.151 1.00 44.97 470 LYS A C 1
ATOM 3833 O O . LYS A 1 470 ? 29.375 -46.912 -2.786 1.00 44.97 470 LYS A O 1
ATOM 3838 N N . ILE A 1 471 ? 27.434 -46.047 -2.077 1.00 48.53 471 ILE A N 1
ATOM 3839 C CA . ILE A 1 471 ? 27.545 -44.787 -2.838 1.00 48.53 471 ILE A CA 1
ATOM 3840 C C . ILE A 1 471 ? 28.529 -43.806 -2.167 1.00 48.53 471 ILE A C 1
ATOM 3842 O O . ILE A 1 471 ? 29.365 -43.203 -2.843 1.00 48.53 471 ILE A O 1
ATOM 3846 N N . LYS A 1 472 ? 28.564 -43.741 -0.825 1.00 49.38 472 LYS A N 1
ATOM 3847 C CA . LYS A 1 472 ? 29.507 -42.871 -0.087 1.00 49.38 472 LYS A CA 1
ATOM 3848 C C . LYS A 1 472 ? 30.986 -43.296 -0.206 1.00 49.38 472 LYS A C 1
ATOM 3850 O O . LYS A 1 472 ? 31.864 -42.436 -0.156 1.00 49.38 472 LYS A O 1
ATOM 3855 N N . LYS A 1 473 ? 31.291 -44.583 -0.448 1.00 52.84 473 LYS A N 1
ATOM 3856 C CA . LYS A 1 473 ? 32.676 -45.061 -0.686 1.00 52.84 473 LYS A CA 1
ATOM 3857 C C . LYS A 1 473 ? 33.196 -44.759 -2.105 1.00 52.84 473 LYS A C 1
ATOM 3859 O O . LYS A 1 473 ? 34.394 -44.525 -2.260 1.00 52.84 473 LYS A O 1
ATOM 3864 N N . LYS A 1 474 ? 32.327 -44.685 -3.127 1.00 51.34 474 LYS A N 1
ATOM 3865 C CA . LYS A 1 474 ? 32.725 -44.320 -4.508 1.00 51.34 474 LYS A CA 1
ATOM 3866 C C . LYS A 1 474 ? 33.005 -42.818 -4.675 1.00 51.34 474 LYS A C 1
ATOM 3868 O O . LYS A 1 474 ? 33.903 -42.456 -5.432 1.00 51.34 474 LYS A O 1
ATOM 3873 N N . ILE A 1 475 ? 32.327 -41.951 -3.918 1.00 58.09 475 ILE A N 1
ATOM 3874 C CA . ILE A 1 475 ? 32.537 -40.491 -3.980 1.00 58.09 475 ILE A CA 1
ATOM 3875 C C . ILE A 1 475 ? 33.843 -40.075 -3.272 1.00 58.09 475 ILE A C 1
ATOM 3877 O O . ILE A 1 475 ? 34.616 -39.294 -3.828 1.00 58.09 475 ILE A O 1
ATOM 3881 N N . LYS A 1 476 ? 34.193 -40.686 -2.126 1.00 53.31 476 LYS A N 1
ATOM 3882 C CA . LYS A 1 476 ? 35.478 -40.417 -1.440 1.00 53.31 476 LYS A CA 1
ATOM 3883 C C . LYS A 1 476 ? 36.720 -40.849 -2.246 1.00 53.31 476 LYS A C 1
ATOM 3885 O O . LYS A 1 476 ? 37.748 -40.183 -2.157 1.00 53.31 476 LYS A O 1
ATOM 3890 N N . LYS A 1 477 ? 36.637 -41.892 -3.089 1.00 52.94 477 LYS A N 1
ATOM 3891 C CA . LYS A 1 477 ? 37.748 -42.298 -3.985 1.00 52.94 477 LYS A CA 1
ATOM 3892 C C . LYS A 1 477 ? 37.923 -41.383 -5.213 1.00 52.94 477 LYS A C 1
ATOM 3894 O O . LYS A 1 477 ? 39.042 -41.265 -5.703 1.00 52.94 477 LYS A O 1
ATOM 3899 N N . LYS A 1 478 ? 36.870 -40.698 -5.687 1.00 50.84 478 LYS A N 1
ATOM 3900 C CA . LYS A 1 478 ? 36.968 -39.728 -6.803 1.00 50.84 478 LYS A CA 1
ATOM 3901 C C . LYS A 1 478 ? 37.520 -38.362 -6.374 1.00 50.84 478 LYS A C 1
ATOM 3903 O O . LYS A 1 478 ? 38.188 -37.715 -7.174 1.00 50.84 478 LYS A O 1
ATOM 3908 N N . ILE A 1 479 ? 37.318 -37.955 -5.119 1.00 55.94 479 ILE A N 1
ATOM 3909 C CA . ILE A 1 479 ? 37.833 -36.675 -4.597 1.00 55.94 479 ILE A CA 1
ATOM 3910 C C . ILE A 1 479 ? 39.342 -36.758 -4.288 1.00 55.94 479 ILE A C 1
ATOM 3912 O O . ILE A 1 479 ? 40.076 -35.834 -4.619 1.00 55.94 479 ILE A O 1
ATOM 3916 N N . LYS A 1 480 ? 39.850 -37.906 -3.808 1.00 49.19 480 LYS A N 1
ATOM 3917 C CA . LYS A 1 480 ? 41.293 -38.104 -3.543 1.00 49.19 480 LYS A CA 1
ATOM 3918 C C . LYS A 1 480 ? 42.177 -38.204 -4.804 1.00 49.19 480 LYS A C 1
ATOM 3920 O O . LYS A 1 480 ? 43.374 -37.976 -4.714 1.00 49.19 480 LYS A O 1
ATOM 3925 N N . LYS A 1 481 ? 41.611 -38.510 -5.983 1.00 48.41 481 LYS A N 1
ATOM 3926 C CA . LYS A 1 481 ? 42.356 -38.551 -7.264 1.00 48.41 481 LYS A CA 1
ATOM 3927 C C . LYS A 1 481 ? 42.425 -37.199 -7.996 1.00 48.41 481 LYS A C 1
ATOM 3929 O O . LYS A 1 481 ? 43.255 -37.052 -8.887 1.00 48.41 481 LYS A O 1
ATOM 3934 N N . LYS A 1 482 ? 41.599 -36.206 -7.632 1.00 46.19 482 LYS A N 1
ATOM 3935 C CA . LYS A 1 482 ? 41.635 -34.857 -8.239 1.00 46.19 482 LYS A CA 1
ATOM 3936 C C . LYS A 1 482 ? 42.561 -33.872 -7.511 1.00 46.19 482 LYS A C 1
ATOM 3938 O O . LYS A 1 482 ? 42.994 -32.911 -8.136 1.00 46.19 482 LYS A O 1
ATOM 3943 N N . SER A 1 483 ? 42.926 -34.126 -6.253 1.00 45.19 483 SER A N 1
ATOM 3944 C CA . SER A 1 483 ? 43.862 -33.287 -5.487 1.00 45.19 483 SER A CA 1
ATOM 3945 C C . SER A 1 483 ? 45.344 -33.562 -5.786 1.00 45.19 483 SER A C 1
ATOM 3947 O O . SER A 1 483 ? 46.165 -32.676 -5.601 1.00 45.19 483 SER A O 1
ATOM 3949 N N . VAL A 1 484 ? 45.697 -34.731 -6.336 1.00 47.81 484 VAL A N 1
ATOM 3950 C CA . VAL A 1 484 ? 47.095 -35.076 -6.689 1.00 47.81 484 VAL A CA 1
ATOM 3951 C C . VAL A 1 484 ? 47.512 -34.535 -8.071 1.00 47.81 484 VAL A C 1
ATOM 3953 O O . VAL A 1 484 ? 48.695 -34.390 -8.352 1.00 47.81 484 VAL A O 1
ATOM 3956 N N . LYS A 1 485 ? 46.558 -34.151 -8.935 1.00 44.19 485 LYS A N 1
ATOM 3957 C CA . LYS A 1 485 ? 46.838 -33.634 -10.294 1.00 44.19 485 LYS A CA 1
ATOM 3958 C C . LYS A 1 485 ? 46.952 -32.104 -10.404 1.00 44.19 485 LYS A C 1
ATOM 3960 O O . LYS A 1 485 ? 47.222 -31.614 -11.493 1.00 44.19 485 LYS A O 1
ATOM 3965 N N . LYS A 1 486 ? 46.768 -31.350 -9.311 1.00 42.75 486 LYS A N 1
ATOM 3966 C CA . LYS A 1 486 ? 46.887 -29.873 -9.289 1.00 42.75 486 LYS A CA 1
ATOM 3967 C C . LYS A 1 486 ? 48.153 -29.333 -8.602 1.00 42.75 486 LYS A C 1
ATOM 3969 O O . LYS A 1 486 ? 48.330 -28.127 -8.577 1.00 42.75 486 LYS A O 1
ATOM 3974 N N . GLY A 1 487 ? 49.045 -30.200 -8.111 1.00 42.34 487 GLY A N 1
ATOM 3975 C CA . GLY A 1 487 ? 50.298 -29.813 -7.438 1.00 42.34 487 GLY A CA 1
ATOM 3976 C C . GLY A 1 487 ? 51.586 -30.026 -8.247 1.00 42.34 487 GLY A C 1
ATOM 3977 O O . GLY A 1 487 ? 52.652 -30.081 -7.654 1.00 42.34 487 GLY A O 1
ATOM 3978 N N . LYS A 1 488 ? 51.515 -30.210 -9.575 1.00 43.22 488 LYS A N 1
ATOM 3979 C CA . LYS A 1 488 ? 52.693 -30.479 -10.436 1.00 43.22 488 LYS A CA 1
ATOM 3980 C C . LYS A 1 488 ? 52.807 -29.560 -11.669 1.00 43.22 488 LYS A C 1
ATOM 3982 O O . LYS A 1 488 ? 53.381 -29.954 -12.674 1.00 43.22 488 LYS A O 1
ATOM 3987 N N . LYS A 1 489 ? 52.243 -28.346 -11.622 1.00 43.44 489 LYS A N 1
ATOM 3988 C CA . LYS A 1 489 ? 52.307 -27.371 -12.735 1.00 43.44 489 LYS A CA 1
ATOM 3989 C C . LYS A 1 489 ? 52.637 -25.935 -12.287 1.00 43.44 489 LYS A C 1
ATOM 3991 O O . LYS A 1 489 ? 52.087 -24.980 -12.816 1.00 43.44 489 LYS A O 1
ATOM 3996 N N . SER A 1 490 ? 53.529 -25.787 -11.310 1.00 43.97 490 SER A N 1
ATOM 3997 C CA . SER A 1 490 ? 54.129 -24.492 -10.950 1.00 43.97 490 SER A CA 1
ATOM 3998 C C . SER A 1 490 ? 55.597 -24.681 -10.554 1.00 43.97 490 SER A C 1
ATOM 4000 O O . SER A 1 490 ? 55.963 -24.541 -9.391 1.00 43.97 490 SER A O 1
ATOM 4002 N N . SER A 1 491 ? 56.410 -25.104 -11.520 1.00 42.94 491 SER A N 1
ATOM 4003 C CA . SER A 1 491 ? 57.871 -24.970 -11.502 1.00 42.94 491 SER A CA 1
ATOM 4004 C C . SER A 1 491 ? 58.422 -25.363 -12.874 1.00 42.94 491 SER A C 1
ATOM 4006 O O . SER A 1 491 ? 58.792 -26.515 -13.092 1.00 42.94 491 SER A O 1
ATOM 4008 N N . LYS A 1 492 ? 58.377 -24.414 -13.815 1.00 40.53 492 LYS A N 1
ATOM 4009 C CA . LYS A 1 492 ? 59.312 -24.185 -14.934 1.00 40.53 492 LYS A CA 1
ATOM 4010 C C . LYS A 1 492 ? 58.650 -23.239 -15.942 1.00 40.53 492 LYS A C 1
ATOM 4012 O O . LYS A 1 492 ? 57.500 -23.483 -16.305 1.00 40.53 492 LYS A O 1
ATOM 4017 N N . GLU A 1 493 ? 59.449 -22.248 -16.340 1.00 37.31 493 GLU A N 1
ATOM 4018 C CA . GLU A 1 493 ? 59.188 -21.067 -17.188 1.00 37.31 493 GLU A CA 1
ATOM 4019 C C . GLU A 1 493 ? 58.508 -19.883 -16.500 1.00 37.31 493 GLU A C 1
ATOM 4021 O O . GLU A 1 493 ? 57.298 -19.950 -16.182 1.00 37.31 493 GLU A O 1
#

Radius of gyration: 34.68 Å; chains: 1; bounding box: 101×120×66 Å

Sequence (493 aa):
MASLKIWSDEVELQSRLPIDISMPKAYVIANTPFNENHWTRTFTTKTGHVVVARATQKLALSKKIDLRIEARSSLDNVEYETIIGKIEYELGLKETMKVFKNLRKFDTIIDIALQSNPGFRIFANSEAIETTILTIISQNTSFFTYLILVENLLKKYGRKVPWDPSLYIFPDKPQLARMLEKDWLKLKLGYKSKFLGALTENDLDNIETYAYYPVLKRGLDGLKEIKGIGNYTARILGIYHSRRYDYAFYDTYVLEVLNHKYEIGNINNINQFDTWVNNKWPKDPALVIHSLLLEYLPEFLKSHQTFYSKAIKPKKKKIILEKKKYSDKTKQLDKSVILSTTKKVAKKTVKKQTKKISKKTPKEFLEKLTQKTLEEGLHDYIMDSIFPENSNEEPIKNEVINGDKAPKGAKKIEKTSRKKLARKVSKKITKKTPARTSKKKSTKKSSKKSVKKPSTKPTKKKSVKKSSKKIKKKIKKKIKKKSVKKGKKSSKE

Foldseek 3Di:
DPPLDKDKDKDKAFFPAFAFPLADALDDLAQWPDDRFWTWHWDQFPVGWIKIKIWGDPDHRDRIIMIMIITSDDDDPVRVVVVVVQQCVQRVRHDQVVLLLPCVVPPVLLVLLCLLHPRDDQGAHQQLLSSLVLQLLPVVHDPLRSVLLVVLQQVPQFDADPNHNVDTHHHDLVSQQPDALVNSVVSVSPPSSNLSRPDHSVLSVQSVPLLQPPPLVSSLVSNCVRGSDDQQSSVSSVCRHVVNLQDAHDDPLLVVLCCVRPVLDDDPDDVSVCVSQCVSRVPSSNSSSSSSSSSCVLVVCVVCVVVVVVSPPPPPPPPPPPPDDDDDDDDDDDDDDDDDDDDDDDDDDDDDDDDPPDPDDVVVVSVVSVVVSDDVVVSVVSVCSSHPPPDDDDDDDDPDDDDDDDDDDDPDDDDDPVPPPPPPPPPDDDDDDDDDDDDDDDDDDDDDDDDDDDDDDDDDDDDDDDPPPVVVVVVVVVVVVVVVVPPPPPDDD

Secondary structure (DSSP, 8-state):
----PPEEEEEEEE-SS---TTS--S---S----BTTEEEEEEE-TT--EEEEEEE-SSTT-SEEEEEEEESSPPPHHHHHHHHHHHHHHHTTT---THHHHHHHH-HHHHHHHHTSTT--PPP-S-HHHHHHHHHHHTT--HHHHHHHHHHHHHHHSEEPSS-TT-EEPPPHHHHHH--HHHHHTTT-TTHHHHHTT--HHHHHHHHHHHT-SSHHHHHHHHHTSTT--HHHHHHHHHHTT---SS----HHHHHHHHHHH------SHHHHHHHHHHH--S-HHHHHHHHHHHHHHHHHHHTHHHHHHHT-------------------------------------------------HHHHHHHHHHTT--HHHHHHHHHHHS-S-------------------------SSSSSSSTTSSSSS-------------------------------------SSSHHHHHHHHHHHHTTSSSSSSSSS--

pLDDT: mean 70.72, std 28.22, range [25.48, 98.12]